Protein AF-0000000075268040 (afdb_homodimer)

Structure (mmCIF, N/CA/C/O backbone):
data_AF-0000000075268040-model_v1
#
loop_
_entity.id
_entity.type
_entity.pdbx_description
1 polymer 'Uncharacterized protein'
#
loop_
_atom_site.group_PDB
_atom_site.id
_atom_site.type_symbol
_atom_site.label_atom_id
_atom_site.label_alt_id
_atom_site.label_comp_id
_atom_site.label_asym_id
_atom_site.label_entity_id
_atom_site.label_seq_id
_atom_site.pdbx_PDB_ins_code
_atom_site.Cartn_x
_atom_site.Cartn_y
_atom_site.Cartn_z
_atom_site.occupancy
_atom_site.B_iso_or_equiv
_atom_site.auth_seq_id
_atom_site.auth_comp_id
_atom_site.auth_asym_id
_atom_site.auth_atom_id
_atom_site.pdbx_PDB_model_num
ATOM 1 N N . MET A 1 1 ? 3.648 25.609 -0.555 1 70.5 1 MET A N 1
ATOM 2 C CA . MET A 1 1 ? 2.941 25.344 -1.805 1 70.5 1 MET A CA 1
ATOM 3 C C . MET A 1 1 ? 1.539 25.938 -1.774 1 70.5 1 MET A C 1
ATOM 5 O O . MET A 1 1 ? 0.818 25.797 -0.786 1 70.5 1 MET A O 1
ATOM 9 N N . THR A 1 2 ? 1.236 26.75 -2.721 1 77.88 2 THR A N 1
ATOM 10 C CA . THR A 1 2 ? -0.072 27.375 -2.824 1 77.88 2 THR A CA 1
ATOM 11 C C . THR A 1 2 ? -1.021 26.531 -3.666 1 77.88 2 THR A C 1
ATOM 13 O O . THR A 1 2 ? -0.607 25.531 -4.262 1 77.88 2 THR A O 1
ATOM 16 N N . THR A 1 3 ? -2.229 26.906 -3.586 1 84.12 3 THR A N 1
ATOM 17 C CA . THR A 1 3 ? -3.26 26.203 -4.344 1 84.12 3 THR A CA 1
ATOM 18 C C . THR A 1 3 ? -3.006 26.328 -5.844 1 84.12 3 THR A C 1
ATOM 20 O O . THR A 1 3 ? -3.227 25.375 -6.594 1 84.12 3 THR A O 1
ATOM 23 N N . LEU A 1 4 ? -2.482 27.5 -6.242 1 85.81 4 LEU A N 1
ATOM 24 C CA . LEU A 1 4 ? -2.188 27.688 -7.66 1 85.81 4 LEU A CA 1
ATOM 25 C C . LEU A 1 4 ? -1.021 26.812 -8.094 1 85.81 4 LEU A C 1
ATOM 27 O O . LEU A 1 4 ? -1.073 26.188 -9.156 1 85.81 4 LEU A O 1
ATOM 31 N N . CYS A 1 5 ? 0.003 26.75 -7.25 1 88.25 5 CYS A N 1
ATOM 32 C CA . CYS A 1 5 ? 1.162 25.906 -7.547 1 88.25 5 CYS A CA 1
ATOM 33 C C . CYS A 1 5 ? 0.766 24.438 -7.645 1 88.25 5 CYS A C 1
ATOM 35 O O . CYS A 1 5 ? 1.246 23.719 -8.523 1 88.25 5 CYS A O 1
ATOM 37 N N . ALA A 1 6 ? -0.132 24.109 -6.816 1 88.44 6 ALA A N 1
ATOM 38 C CA . ALA A 1 6 ? -0.601 22.734 -6.812 1 88.44 6 ALA A CA 1
ATOM 39 C C . ALA A 1 6 ? -1.408 22.422 -8.07 1 88.44 6 ALA A C 1
ATOM 41 O O . ALA A 1 6 ? -1.264 21.344 -8.664 1 88.44 6 ALA A O 1
ATOM 42 N N . ALA A 1 7 ? -2.242 23.375 -8.477 1 90.38 7 ALA A N 1
ATOM 43 C CA . ALA A 1 7 ? -3.057 23.188 -9.672 1 90.38 7 ALA A CA 1
ATOM 44 C C . ALA A 1 7 ? -2.186 23.094 -10.922 1 90.38 7 ALA A C 1
ATOM 46 O O . ALA A 1 7 ? -2.447 22.266 -11.805 1 90.38 7 ALA A O 1
ATOM 47 N N . LEU A 1 8 ? -1.182 23.906 -10.984 1 93 8 LEU A N 1
ATOM 48 C CA . LEU A 1 8 ? -0.257 23.875 -12.109 1 93 8 LEU A CA 1
ATOM 49 C C . LEU A 1 8 ? 0.507 22.562 -12.164 1 93 8 LEU A C 1
ATOM 51 O O . LEU A 1 8 ? 0.667 21.969 -13.234 1 93 8 LEU A O 1
ATOM 55 N N . ARG A 1 9 ? 0.953 22.125 -11.016 1 92.44 9 ARG A N 1
ATOM 56 C CA . ARG A 1 9 ? 1.645 20.844 -10.898 1 92.44 9 ARG A CA 1
ATOM 57 C C . ARG A 1 9 ? 0.766 19.703 -11.398 1 92.44 9 ARG A C 1
ATOM 59 O O . ARG A 1 9 ? 1.236 18.828 -12.117 1 92.44 9 ARG A O 1
ATOM 66 N N . ASP A 1 10 ? -0.497 19.766 -11.078 1 92 10 ASP A N 1
ATOM 67 C CA . ASP A 1 10 ? -1.438 18.719 -11.453 1 92 10 ASP A CA 1
ATOM 68 C C . ASP A 1 10 ? -1.684 18.703 -12.953 1 92 10 ASP A C 1
ATOM 70 O O . ASP A 1 10 ? -1.813 17.641 -13.562 1 92 10 ASP A O 1
ATOM 74 N N . LEU A 1 11 ? -1.744 19.922 -13.531 1 93.81 11 LEU A N 1
ATOM 75 C CA . LEU A 1 11 ? -1.902 20.016 -14.977 1 93.81 11 LEU A CA 1
ATOM 76 C C . LEU A 1 11 ? -0.689 19.438 -15.703 1 93.81 11 LEU A C 1
ATOM 78 O O . LEU A 1 11 ? -0.835 18.719 -16.688 1 93.81 11 LEU A O 1
ATOM 82 N N . ILE A 1 12 ? 0.447 19.734 -15.203 1 95.25 12 ILE A N 1
ATOM 83 C CA . ILE A 1 12 ? 1.688 19.297 -15.82 1 95.25 12 ILE A CA 1
ATOM 84 C C . ILE A 1 12 ? 1.774 17.766 -15.758 1 95.25 12 ILE A C 1
ATOM 86 O O . ILE A 1 12 ? 2.084 17.109 -16.766 1 95.25 12 ILE A O 1
ATOM 90 N N . ILE A 1 13 ? 1.418 17.203 -14.68 1 94.25 13 ILE A N 1
ATOM 91 C CA . ILE A 1 13 ? 1.554 15.758 -14.531 1 94.25 13 ILE A CA 1
ATOM 92 C C . ILE A 1 13 ? 0.522 15.055 -15.406 1 94.25 13 ILE A C 1
ATOM 94 O O . ILE A 1 13 ? 0.786 13.969 -15.93 1 94.25 13 ILE A O 1
ATOM 98 N N . ASN A 1 14 ? -0.622 15.625 -15.539 1 94.25 14 ASN A N 1
ATOM 99 C CA . ASN A 1 14 ? -1.626 15.047 -16.422 1 94.25 14 ASN A CA 1
ATOM 100 C C . ASN A 1 14 ? -1.148 15.031 -17.875 1 94.25 14 ASN A C 1
ATOM 102 O O . ASN A 1 14 ? -1.312 14.031 -18.578 1 94.25 14 ASN A O 1
ATOM 106 N N . THR A 1 15 ? -0.568 16.125 -18.25 1 95.19 15 THR A N 1
ATOM 107 C CA . THR A 1 15 ? -0.022 16.219 -19.609 1 95.19 15 THR A CA 1
ATOM 108 C C . THR A 1 15 ? 1.104 15.211 -19.812 1 95.19 15 THR A C 1
ATOM 110 O O . THR A 1 15 ? 1.16 14.531 -20.828 1 95.19 15 THR A O 1
ATOM 113 N N . LEU A 1 16 ? 1.935 15.102 -18.828 1 94.69 16 LEU A N 1
ATOM 114 C CA . LEU A 1 16 ? 3.043 14.156 -18.891 1 94.69 16 LEU A CA 1
ATOM 115 C C . LEU A 1 16 ? 2.533 12.719 -18.969 1 94.69 16 LEU A C 1
ATOM 117 O O . LEU A 1 16 ? 3.121 11.883 -19.641 1 94.69 16 LEU A O 1
ATOM 121 N N . ALA A 1 17 ? 1.455 12.43 -18.25 1 94.06 17 ALA A N 1
ATOM 122 C CA . ALA A 1 17 ? 0.876 11.086 -18.25 1 94.06 17 ALA A CA 1
ATOM 123 C C . ALA A 1 17 ? 0.398 10.711 -19.656 1 94.06 17 ALA A C 1
ATOM 125 O O . ALA A 1 17 ? 0.592 9.578 -20.109 1 94.06 17 ALA A O 1
ATOM 126 N N . ILE A 1 18 ? -0.214 11.664 -20.359 1 95.19 18 ILE A N 1
ATOM 127 C CA . ILE A 1 18 ? -0.674 11.438 -21.719 1 95.19 18 ILE A CA 1
ATOM 128 C C . ILE A 1 18 ? 0.523 11.164 -22.625 1 95.19 18 ILE A C 1
ATOM 130 O O . ILE A 1 18 ? 0.515 10.211 -23.406 1 95.19 18 ILE A O 1
ATOM 134 N N . VAL A 1 19 ? 1.568 11.914 -22.453 1 95.56 19 VAL A N 1
ATOM 135 C CA . VAL A 1 19 ? 2.75 11.82 -23.312 1 95.56 19 VAL A CA 1
ATOM 136 C C . VAL A 1 19 ? 3.449 10.484 -23.078 1 95.56 19 VAL A C 1
ATOM 138 O O . VAL A 1 19 ? 3.758 9.766 -24.031 1 95.56 19 VAL A O 1
ATOM 141 N N . VAL A 1 20 ? 3.637 10.102 -21.844 1 94.19 20 VAL A N 1
ATOM 142 C CA . VAL A 1 20 ? 4.398 8.898 -21.516 1 94.19 20 VAL A CA 1
ATOM 143 C C . VAL A 1 20 ? 3.621 7.66 -21.953 1 94.19 20 VAL A C 1
ATOM 145 O O . VAL A 1 20 ? 4.207 6.711 -22.484 1 94.19 20 VAL A O 1
ATOM 148 N N . ASN A 1 21 ? 2.338 7.648 -21.734 1 93.75 21 ASN A N 1
ATOM 149 C CA . ASN A 1 21 ? 1.525 6.52 -22.172 1 93.75 21 ASN A CA 1
ATOM 150 C C . ASN A 1 21 ? 1.502 6.414 -23.703 1 93.75 21 ASN A C 1
ATOM 152 O O . ASN A 1 21 ? 1.442 5.309 -24.25 1 93.75 21 ASN A O 1
ATOM 156 N N . SER A 1 22 ? 1.547 7.582 -24.375 1 94.75 22 SER A N 1
ATOM 157 C CA . SER A 1 22 ? 1.597 7.582 -25.828 1 94.75 22 SER A CA 1
ATOM 158 C C . SER A 1 22 ? 2.926 7.031 -26.344 1 94.75 22 SER A C 1
ATOM 160 O O . SER A 1 22 ? 2.965 6.328 -27.344 1 94.75 22 SER A O 1
ATOM 162 N N . ILE A 1 23 ? 3.955 7.332 -25.625 1 93.31 23 ILE A N 1
ATOM 163 C CA . ILE A 1 23 ? 5.281 6.84 -25.984 1 93.31 23 ILE A CA 1
ATOM 164 C C . ILE A 1 23 ? 5.348 5.328 -25.766 1 93.31 23 ILE A C 1
ATOM 166 O O . ILE A 1 23 ? 5.992 4.617 -26.547 1 93.31 23 ILE A O 1
ATOM 170 N N . TYR A 1 24 ? 4.602 4.832 -24.781 1 91.75 24 TYR A N 1
ATOM 171 C CA . TYR A 1 24 ? 4.629 3.416 -24.438 1 91.75 24 TYR A CA 1
ATOM 172 C C . TYR A 1 24 ? 3.748 2.611 -25.391 1 91.75 24 TYR A C 1
ATOM 174 O O . TYR A 1 24 ? 3.891 1.39 -25.484 1 91.75 24 TYR A O 1
ATOM 182 N N . LEU A 1 25 ? 2.844 3.23 -26.109 1 92.31 25 LEU A N 1
ATOM 183 C CA . LEU A 1 25 ? 1.812 2.574 -26.891 1 92.31 25 LEU A CA 1
ATOM 184 C C . LEU A 1 25 ? 2.432 1.679 -27.969 1 92.31 25 LEU A C 1
ATOM 186 O O . LEU A 1 25 ? 2.021 0.528 -28.125 1 92.31 25 LEU A O 1
ATOM 190 N N . PRO A 1 26 ? 3.51 2.117 -28.672 1 92.75 26 PRO A N 1
ATOM 191 C CA . PRO A 1 26 ? 4.113 1.234 -29.672 1 92.75 26 PRO A CA 1
ATOM 192 C C . PRO A 1 26 ? 4.746 -0.01 -29.062 1 92.75 26 PRO A C 1
ATOM 194 O O . PRO A 1 26 ? 4.754 -1.076 -29.672 1 92.75 26 PRO A O 1
ATOM 197 N N . PHE A 1 27 ? 5.266 0.126 -27.875 1 90.38 27 PHE A N 1
ATOM 198 C CA . PHE A 1 27 ? 5.859 -1.021 -27.203 1 90.38 27 PHE A CA 1
ATOM 199 C C . PHE A 1 27 ? 4.785 -2.029 -26.812 1 90.38 27 PHE A C 1
ATOM 201 O O . PHE A 1 27 ? 4.984 -3.238 -26.938 1 90.38 27 PHE A O 1
ATOM 208 N N . ALA A 1 28 ? 3.662 -1.5 -26.312 1 90.31 28 ALA A N 1
ATOM 209 C CA . ALA A 1 28 ? 2.539 -2.373 -25.984 1 90.31 28 ALA A CA 1
ATOM 210 C C . ALA A 1 28 ? 2.033 -3.113 -27.219 1 90.31 28 ALA A C 1
ATOM 212 O O . ALA A 1 28 ? 1.708 -4.301 -27.141 1 90.31 28 ALA A O 1
ATOM 213 N N . PHE A 1 29 ? 2.006 -2.402 -28.281 1 92 29 PHE A N 1
ATOM 214 C CA . PHE A 1 29 ? 1.588 -3.008 -29.531 1 92 29 PHE A CA 1
ATOM 215 C C . PHE A 1 29 ? 2.576 -4.082 -29.984 1 92 29 PHE A C 1
ATOM 217 O O . PHE A 1 29 ? 2.174 -5.156 -30.438 1 92 29 PHE A O 1
ATOM 224 N N . TRP A 1 30 ? 3.842 -3.795 -29.797 1 90.56 30 TRP A N 1
ATOM 225 C CA . TRP A 1 30 ? 4.883 -4.754 -30.156 1 90.56 30 TRP A CA 1
ATOM 226 C C . TRP A 1 30 ? 4.766 -6.023 -29.312 1 90.56 30 TRP A C 1
ATOM 228 O O . TRP A 1 30 ? 5.02 -7.125 -29.797 1 90.56 30 TRP A O 1
ATOM 238 N N . ASN A 1 31 ? 4.391 -5.887 -28.078 1 88.75 31 ASN A N 1
ATOM 239 C CA . ASN A 1 31 ? 4.207 -7.047 -27.219 1 88.75 31 ASN A CA 1
ATOM 240 C C . ASN A 1 31 ? 3.07 -7.938 -27.703 1 88.75 31 ASN A C 1
ATOM 242 O O . ASN A 1 31 ? 3.127 -9.156 -27.547 1 88.75 31 ASN A O 1
ATOM 246 N N . VAL A 1 32 ? 2.047 -7.383 -28.25 1 89.94 32 VAL A N 1
ATOM 247 C CA . VAL A 1 32 ? 0.938 -8.148 -28.812 1 89.94 32 VAL A CA 1
ATOM 248 C C . VAL A 1 32 ? 1.414 -8.914 -30.047 1 89.94 32 VAL A C 1
ATOM 250 O O . VAL A 1 32 ? 1.104 -10.102 -30.203 1 89.94 32 VAL A O 1
ATOM 253 N N . VAL A 1 33 ? 2.189 -8.258 -30.859 1 90.56 33 VAL A N 1
ATOM 254 C CA . VAL A 1 33 ? 2.709 -8.891 -32.062 1 90.56 33 VAL A CA 1
ATOM 255 C C . VAL A 1 33 ? 3.611 -10.062 -31.703 1 90.56 33 VAL A C 1
ATOM 257 O O . VAL A 1 33 ? 3.465 -11.164 -32.25 1 90.56 33 VAL A O 1
ATOM 260 N N . LYS A 1 34 ? 4.477 -9.828 -30.734 1 88.62 34 LYS A N 1
ATOM 261 C CA . LYS A 1 34 ? 5.395 -10.867 -30.297 1 88.62 34 LYS A CA 1
ATOM 262 C C . LYS A 1 34 ? 4.633 -12.07 -29.734 1 88.62 34 LYS A C 1
ATOM 264 O O . LYS A 1 34 ? 4.961 -13.219 -30.031 1 88.62 34 LYS A O 1
ATOM 269 N N . ALA A 1 35 ? 3.668 -11.766 -28.906 1 85.88 35 ALA A N 1
ATOM 270 C CA . ALA A 1 35 ? 2.875 -12.836 -28.297 1 85.88 35 ALA A CA 1
ATOM 271 C C . ALA A 1 35 ? 2.094 -13.609 -29.359 1 85.88 35 ALA A C 1
ATOM 273 O O . ALA A 1 35 ? 1.928 -14.82 -29.25 1 85.88 35 ALA A O 1
ATOM 274 N N . SER A 1 36 ? 1.559 -12.914 -30.391 1 85.12 36 SER A N 1
ATOM 275 C CA . SER A 1 36 ? 0.811 -13.539 -31.469 1 85.12 36 SER A CA 1
ATOM 276 C C . SER A 1 36 ? 1.703 -14.445 -32.312 1 85.12 36 SER A C 1
ATOM 278 O O . SER A 1 36 ? 1.288 -15.539 -32.688 1 85.12 36 SER A O 1
ATOM 280 N N . LEU A 1 37 ? 2.895 -13.992 -32.531 1 82.5 37 LEU A N 1
ATOM 281 C CA . LEU A 1 37 ? 3.842 -14.766 -33.312 1 82.5 37 LEU A CA 1
ATOM 282 C C . LEU A 1 37 ? 4.32 -15.992 -32.562 1 82.5 37 LEU A C 1
ATOM 284 O O . LEU A 1 37 ? 4.531 -17.062 -33.156 1 82.5 37 LEU A O 1
ATOM 288 N N . ALA A 1 38 ? 4.551 -15.734 -31.312 1 74.75 38 ALA A N 1
ATOM 289 C CA . ALA A 1 38 ? 4.953 -16.875 -30.484 1 74.75 38 ALA A CA 1
ATOM 290 C C . ALA A 1 38 ? 3.871 -17.953 -30.469 1 74.75 38 ALA A C 1
ATOM 292 O O . ALA A 1 38 ? 4.176 -19.141 -30.375 1 74.75 38 ALA A O 1
ATOM 293 N N . GLY A 1 39 ? 2.625 -17.5 -30.453 1 63 39 GLY A N 1
ATOM 294 C CA . GLY A 1 39 ? 1.522 -18.453 -30.547 1 63 39 GLY A CA 1
ATOM 295 C C . GLY A 1 39 ? 1.499 -19.219 -31.859 1 63 39 GLY A C 1
ATOM 296 O O . GLY A 1 39 ? 1.092 -20.375 -31.891 1 63 39 GLY A O 1
ATOM 297 N N . PHE A 1 40 ? 1.847 -18.484 -32.938 1 54.5 40 PHE A N 1
ATOM 298 C CA . PHE A 1 40 ? 1.874 -19.109 -34.281 1 54.5 40 PHE A CA 1
ATOM 299 C C . PHE A 1 40 ? 3.135 -19.953 -34.438 1 54.5 40 PHE A C 1
ATOM 301 O O . PHE A 1 40 ? 3.113 -20.969 -35.125 1 54.5 40 PHE A O 1
ATOM 308 N N . THR A 1 41 ? 4.25 -19.188 -34.281 1 49.56 41 THR A N 1
ATOM 309 C CA . THR A 1 41 ? 5.5 -19.906 -34.5 1 49.56 41 THR A CA 1
ATOM 310 C C . THR A 1 41 ? 5.707 -20.969 -33.438 1 49.56 41 THR A C 1
ATOM 312 O O . THR A 1 41 ? 5.383 -20.75 -32.25 1 49.56 41 THR A O 1
ATOM 315 N N . PHE A 1 42 ? 5.332 -22.312 -33.719 1 42 42 PHE A N 1
ATOM 316 C CA . PHE A 1 42 ? 5.773 -23.438 -32.906 1 42 42 PHE A CA 1
ATOM 317 C C . PHE A 1 42 ? 6.977 -23.047 -32.062 1 42 42 PHE A C 1
ATOM 319 O O . PHE A 1 42 ? 7.656 -23.922 -31.5 1 42 42 PHE A O 1
ATOM 326 N N . CYS A 1 43 ? 7.504 -22.047 -32.344 1 41.5 43 CYS A N 1
ATOM 327 C CA . CYS A 1 43 ? 8.734 -21.672 -31.656 1 41.5 43 CYS A CA 1
ATOM 328 C C . CYS A 1 43 ? 8.57 -21.781 -30.141 1 41.5 43 CYS A C 1
ATOM 330 O O . CYS A 1 43 ? 7.445 -21.844 -29.641 1 41.5 43 CYS A O 1
ATOM 332 N N . GLY A 1 44 ? 9.703 -21.344 -29.25 1 43.22 44 GLY A N 1
ATOM 333 C CA . GLY A 1 44 ? 10.07 -21.75 -27.891 1 43.22 44 GLY A CA 1
ATOM 334 C C . GLY A 1 44 ? 8.984 -21.453 -26.875 1 43.22 44 GLY A C 1
ATOM 335 O O . GLY A 1 44 ? 8.727 -20.297 -26.547 1 43.22 44 GLY A O 1
ATOM 336 N N . ASN A 1 45 ? 7.836 -22.094 -27.016 1 47 45 ASN A N 1
ATOM 337 C CA . ASN A 1 45 ? 6.91 -22.266 -25.906 1 47 45 ASN A CA 1
ATOM 338 C C . ASN A 1 45 ? 7.602 -22.047 -24.562 1 47 45 ASN A C 1
ATOM 340 O O . ASN A 1 45 ? 8.461 -22.828 -24.156 1 47 45 ASN A O 1
ATOM 344 N N . LYS A 1 46 ? 7.887 -20.859 -24.281 1 56.25 46 LYS A N 1
ATOM 345 C CA . LYS A 1 46 ? 8.383 -20.797 -22.906 1 56.25 46 LYS A CA 1
ATOM 346 C C . LYS A 1 46 ? 7.766 -21.891 -22.047 1 56.25 46 LYS A C 1
ATOM 348 O O . LYS A 1 46 ? 6.551 -22.109 -22.078 1 56.25 46 LYS A O 1
ATOM 353 N N . LYS A 1 47 ? 8.586 -22.906 -21.672 1 68.62 47 LYS A N 1
ATOM 354 C CA . LYS A 1 47 ? 8.195 -24.047 -20.828 1 68.62 47 LYS A CA 1
ATOM 355 C C . LYS A 1 47 ? 7.273 -23.594 -19.703 1 68.62 47 LYS A C 1
ATOM 357 O O . LYS A 1 47 ? 7.598 -22.656 -18.969 1 68.62 47 LYS A O 1
ATOM 362 N N . LYS A 1 48 ? 5.973 -24.062 -19.797 1 85.25 48 LYS A N 1
ATOM 363 C CA . LYS A 1 48 ? 4.988 -23.828 -18.75 1 85.25 48 LYS A CA 1
ATOM 364 C C . LYS A 1 48 ? 5.516 -24.281 -17.391 1 85.25 48 LYS A C 1
ATOM 366 O O . LYS A 1 48 ? 6.188 -25.312 -17.297 1 85.25 48 LYS A O 1
ATOM 371 N N . PHE A 1 49 ? 5.344 -23.344 -16.422 1 90.88 49 PHE A N 1
ATOM 372 C CA . PHE A 1 49 ? 5.684 -23.75 -15.07 1 90.88 49 PHE A CA 1
ATOM 373 C C . PHE A 1 49 ? 4.73 -24.828 -14.57 1 90.88 49 PHE A C 1
ATOM 375 O O . PHE A 1 49 ? 3.516 -24.609 -14.516 1 90.88 49 PHE A O 1
ATOM 382 N N . SER A 1 50 ? 5.184 -26.031 -14.305 1 93.06 50 SER A N 1
ATOM 383 C CA . SER A 1 50 ? 4.398 -27.156 -13.82 1 93.06 50 SER A CA 1
ATOM 384 C C . SER A 1 50 ? 4.859 -27.594 -12.43 1 93.06 50 SER A C 1
ATOM 386 O O . SER A 1 50 ? 5.746 -28.438 -12.305 1 93.06 50 SER A O 1
ATOM 388 N N . PRO A 1 51 ? 4.195 -27.094 -11.445 1 97.12 51 PRO A N 1
ATOM 389 C CA . PRO A 1 51 ? 4.617 -27.453 -10.086 1 97.12 51 PRO A CA 1
ATOM 390 C C . PRO A 1 51 ? 4.234 -28.875 -9.703 1 97.12 51 PRO A C 1
ATOM 392 O O . PRO A 1 51 ? 3.189 -29.375 -10.125 1 97.12 51 PRO A O 1
ATOM 395 N N . ASN A 1 52 ? 5.078 -29.562 -8.914 1 97.62 52 ASN A N 1
ATOM 396 C CA . ASN A 1 52 ? 4.75 -30.859 -8.328 1 97.62 52 ASN A CA 1
ATOM 397 C C . ASN A 1 52 ? 4.02 -30.703 -7 1 97.62 52 ASN A C 1
ATOM 399 O O . ASN A 1 52 ? 3.191 -31.547 -6.641 1 97.62 52 ASN A O 1
ATOM 403 N N . VAL A 1 53 ? 4.348 -29.656 -6.242 1 98.69 53 VAL A N 1
ATOM 404 C CA . VAL A 1 53 ? 3.748 -29.391 -4.941 1 98.69 53 VAL A CA 1
ATOM 405 C C . VAL A 1 53 ? 3.332 -27.922 -4.852 1 98.69 53 VAL A C 1
ATOM 407 O O . VAL A 1 53 ? 4.148 -27.031 -5.074 1 98.69 53 VAL A O 1
ATOM 410 N N . VAL A 1 54 ? 2.059 -27.672 -4.539 1 98.81 54 VAL A N 1
ATOM 411 C CA . VAL A 1 54 ? 1.507 -26.328 -4.402 1 98.81 54 VAL A CA 1
ATOM 412 C C . VAL A 1 54 ? 1.007 -26.109 -2.977 1 98.81 54 VAL A C 1
ATOM 414 O O . VAL A 1 54 ? 0.246 -26.938 -2.451 1 98.81 54 VAL A O 1
ATOM 417 N N . ALA A 1 55 ? 1.494 -25.078 -2.322 1 98.88 55 ALA A N 1
ATOM 418 C CA . ALA A 1 55 ? 0.993 -24.688 -1.011 1 98.88 55 ALA A CA 1
ATOM 419 C C . ALA A 1 55 ? 0.071 -23.469 -1.119 1 98.88 55 ALA A C 1
ATOM 421 O O . ALA A 1 55 ? 0.374 -22.516 -1.838 1 98.88 55 ALA A O 1
ATOM 422 N N . ILE A 1 56 ? -1.083 -23.531 -0.445 1 98.75 56 ILE A N 1
ATOM 423 C CA . ILE A 1 56 ? -2.078 -22.469 -0.527 1 98.75 56 ILE A CA 1
ATOM 424 C C . ILE A 1 56 ? -2.557 -22.094 0.875 1 98.75 56 ILE A C 1
ATOM 426 O O . ILE A 1 56 ? -3.09 -22.953 1.598 1 98.75 56 ILE A O 1
ATOM 430 N N . THR A 1 57 ? -2.35 -20.859 1.284 1 98.44 57 THR A N 1
ATOM 431 C CA . THR A 1 57 ? -2.998 -20.391 2.502 1 98.44 57 THR A CA 1
ATOM 432 C C . THR A 1 57 ? -4.434 -19.953 2.217 1 98.44 57 THR A C 1
ATOM 434 O O . THR A 1 57 ? -4.75 -19.531 1.104 1 98.44 57 THR A O 1
ATOM 437 N N . GLY A 1 58 ? -5.297 -20.031 3.242 1 96.5 58 GLY A N 1
ATOM 438 C CA . GLY A 1 58 ? -6.699 -19.719 3.037 1 96.5 58 GLY A CA 1
ATOM 439 C C . GLY A 1 58 ? -7.391 -20.656 2.064 1 96.5 58 GLY A C 1
ATOM 440 O O . GLY A 1 58 ? -8.211 -20.219 1.252 1 96.5 58 GLY A O 1
ATOM 441 N N . ALA A 1 59 ? -7.059 -21.891 2.072 1 95.75 59 ALA A N 1
ATOM 442 C CA . ALA A 1 59 ? -7.496 -22.859 1.071 1 95.75 59 ALA A CA 1
ATOM 443 C C . ALA A 1 59 ? -8.867 -23.422 1.421 1 95.75 59 ALA A C 1
ATOM 445 O O . ALA A 1 59 ? -9.438 -24.219 0.661 1 95.75 59 ALA A O 1
ATOM 446 N N . ASN A 1 60 ? -9.5 -22.953 2.475 1 90.5 60 ASN A N 1
ATOM 447 C CA . ASN A 1 60 ? -10.727 -23.594 2.957 1 90.5 60 ASN A CA 1
ATOM 448 C C . ASN A 1 60 ? -11.969 -22.969 2.328 1 90.5 60 ASN A C 1
ATOM 450 O O . ASN A 1 60 ? -13.086 -23.406 2.59 1 90.5 60 ASN A O 1
ATOM 454 N N . SER A 1 61 ? -11.789 -21.906 1.536 1 85.25 61 SER A N 1
ATOM 455 C CA . SER A 1 61 ? -12.969 -21.297 0.931 1 85.25 61 SER A CA 1
ATOM 456 C C . SER A 1 61 ? -12.594 -20.422 -0.261 1 85.25 61 SER A C 1
ATOM 458 O O . SER A 1 61 ? -11.414 -20.125 -0.47 1 85.25 61 SER A O 1
ATOM 460 N N . GLY A 1 62 ? -13.57 -20.219 -1.087 1 89.5 62 GLY A N 1
ATOM 461 C CA . GLY A 1 62 ? -13.5 -19.188 -2.102 1 89.5 62 GLY A CA 1
ATOM 462 C C . GLY A 1 62 ? -12.43 -19.438 -3.143 1 89.5 62 GLY A C 1
ATOM 463 O O . GLY A 1 62 ? -12.383 -20.5 -3.75 1 89.5 62 GLY A O 1
ATOM 464 N N . ILE A 1 63 ? -11.617 -18.5 -3.312 1 90.88 63 ILE A N 1
ATOM 465 C CA . ILE A 1 63 ? -10.602 -18.484 -4.352 1 90.88 63 ILE A CA 1
ATOM 466 C C . ILE A 1 63 ? -9.57 -19.578 -4.078 1 90.88 63 ILE A C 1
ATOM 468 O O . ILE A 1 63 ? -9.18 -20.312 -4.988 1 90.88 63 ILE A O 1
ATOM 472 N N . GLY A 1 64 ? -9.172 -19.781 -2.787 1 95.44 64 GLY A N 1
ATOM 473 C CA . GLY A 1 64 ? -8.203 -20.797 -2.418 1 95.44 64 GLY A CA 1
ATOM 474 C C . GLY A 1 64 ? -8.672 -22.203 -2.727 1 95.44 64 GLY A C 1
ATOM 475 O O . GLY A 1 64 ? -7.898 -23.016 -3.236 1 95.44 64 GLY A O 1
ATOM 476 N N . GLU A 1 65 ? -9.922 -22.406 -2.447 1 95.69 65 GLU A N 1
ATOM 477 C CA . GLU A 1 65 ? -10.539 -23.688 -2.738 1 95.69 65 GLU A CA 1
ATOM 478 C C . GLU A 1 65 ? -10.562 -23.969 -4.238 1 95.69 65 GLU A C 1
ATOM 480 O O . GLU A 1 65 ? -10.219 -25.062 -4.684 1 95.69 65 GLU A O 1
ATOM 485 N N . GLY A 1 66 ? -10.961 -22.953 -5.004 1 95.38 66 GLY A N 1
ATOM 486 C CA . GLY A 1 66 ? -11.008 -23.078 -6.453 1 95.38 66 GLY A CA 1
ATOM 487 C C . GLY A 1 66 ? -9.656 -23.391 -7.07 1 95.38 66 GLY A C 1
ATOM 488 O O . GLY A 1 66 ? -9.555 -24.219 -7.977 1 95.38 66 GLY A O 1
ATOM 489 N N . ILE A 1 67 ? -8.633 -22.75 -6.578 1 97.31 67 ILE A N 1
ATOM 490 C CA . ILE A 1 67 ? -7.281 -22.953 -7.082 1 97.31 67 ILE A CA 1
ATOM 491 C C . ILE A 1 67 ? -6.809 -24.359 -6.711 1 97.31 67 ILE A C 1
ATOM 493 O O . ILE A 1 67 ? -6.199 -25.062 -7.527 1 97.31 67 ILE A O 1
ATOM 497 N N . ALA A 1 68 ? -7.102 -24.797 -5.473 1 98.25 68 ALA A N 1
ATOM 498 C CA . ALA A 1 68 ? -6.738 -26.125 -5.023 1 98.25 68 ALA A CA 1
ATOM 499 C C . ALA A 1 68 ? -7.348 -27.203 -5.93 1 98.25 68 ALA A C 1
ATOM 501 O O . ALA A 1 68 ? -6.66 -28.125 -6.348 1 98.25 68 ALA A O 1
ATOM 502 N N . TYR A 1 69 ? -8.602 -27.031 -6.254 1 98.06 69 TYR A N 1
ATOM 503 C CA . TYR A 1 69 ? -9.297 -27.969 -7.117 1 98.06 69 TYR A CA 1
ATOM 504 C C . TYR A 1 69 ? -8.664 -28.016 -8.508 1 98.06 69 TYR A C 1
ATOM 506 O O . TYR A 1 69 ? -8.5 -29.078 -9.094 1 98.06 69 TYR A O 1
ATOM 514 N N . A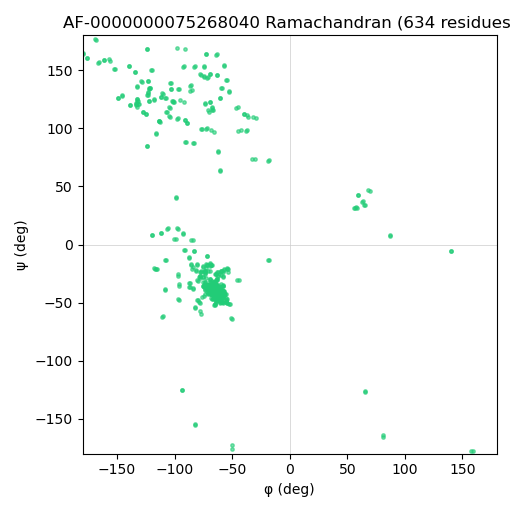LA A 1 70 ? -8.336 -26.844 -9.031 1 97.62 70 ALA A N 1
ATOM 515 C CA . ALA A 1 70 ? -7.746 -26.75 -10.359 1 97.62 70 ALA A CA 1
ATOM 516 C C . ALA A 1 70 ? -6.445 -27.547 -10.438 1 97.62 70 ALA A C 1
ATOM 518 O O . ALA A 1 70 ? -6.207 -28.266 -11.406 1 97.62 70 ALA A O 1
ATOM 519 N N . TYR A 1 71 ? -5.598 -27.5 -9.445 1 98.19 71 TYR A N 1
ATOM 520 C CA . TYR A 1 71 ? -4.312 -28.188 -9.445 1 98.19 71 TYR A CA 1
ATOM 521 C C . TYR A 1 71 ? -4.484 -29.672 -9.102 1 98.19 71 TYR A C 1
ATOM 523 O O . TYR A 1 71 ? -3.715 -30.516 -9.555 1 98.19 71 TYR A O 1
ATOM 531 N N . ALA A 1 72 ? -5.512 -29.969 -8.258 1 98.38 72 ALA A N 1
ATOM 532 C CA . ALA A 1 72 ? -5.805 -31.359 -7.93 1 98.38 72 ALA A CA 1
ATOM 533 C C . ALA A 1 72 ? -6.121 -32.156 -9.18 1 98.38 72 ALA A C 1
ATOM 535 O O . ALA A 1 72 ? -5.652 -33.312 -9.336 1 98.38 72 ALA A O 1
ATOM 536 N N . LYS A 1 73 ? -6.879 -31.578 -10.039 1 97.5 73 LYS A N 1
ATOM 537 C CA . LYS A 1 73 ? -7.266 -32.219 -11.289 1 97.5 73 LYS A CA 1
ATOM 538 C C . LYS A 1 73 ? -6.043 -32.562 -12.141 1 97.5 73 LYS A C 1
ATOM 540 O O . LYS A 1 73 ? -6.078 -33.469 -12.953 1 97.5 73 LYS A O 1
ATOM 545 N N . ASP A 1 74 ? -4.973 -31.812 -11.953 1 96.88 74 ASP A N 1
ATOM 546 C CA . ASP A 1 74 ? -3.738 -32 -12.711 1 96.88 74 ASP A CA 1
ATOM 547 C C . ASP A 1 74 ? -2.777 -32.938 -11.953 1 96.88 74 ASP A C 1
ATOM 549 O O . ASP A 1 74 ? -1.581 -32.969 -12.25 1 96.88 74 ASP A O 1
ATOM 553 N N . ARG A 1 75 ? -3.271 -33.562 -10.875 1 97.69 75 ARG A N 1
ATOM 554 C CA . ARG A 1 75 ? -2.541 -34.562 -10.078 1 97.69 75 ARG A CA 1
ATOM 555 C C . ARG A 1 75 ? -1.34 -33.906 -9.391 1 97.69 75 ARG A C 1
ATOM 557 O O . ARG A 1 75 ? -0.251 -34.5 -9.367 1 97.69 75 ARG A O 1
ATOM 564 N N . VAL A 1 76 ? -1.436 -32.656 -8.992 1 98.38 76 VAL A N 1
ATOM 565 C CA . VAL A 1 76 ? -0.425 -31.953 -8.227 1 98.38 76 VAL A CA 1
ATOM 566 C C . VAL A 1 76 ? -0.625 -32.219 -6.734 1 98.38 76 VAL A C 1
ATOM 568 O O . VAL A 1 76 ? -1.759 -32.25 -6.25 1 98.38 76 VAL A O 1
ATOM 571 N N . SER A 1 77 ? 0.445 -32.469 -5.992 1 98.75 77 SER A N 1
ATOM 572 C CA . SER A 1 77 ? 0.36 -32.562 -4.535 1 98.75 77 SER A CA 1
ATOM 573 C C . SER A 1 77 ? 0.064 -31.188 -3.916 1 98.75 77 SER A C 1
ATOM 575 O O . SER A 1 77 ? 0.516 -30.156 -4.422 1 98.75 77 SER A O 1
ATOM 577 N N . LEU A 1 78 ? -0.684 -31.219 -2.799 1 98.81 78 LEU A N 1
ATOM 578 C CA . LEU A 1 78 ? -1.155 -29.953 -2.236 1 98.81 78 LEU A CA 1
ATOM 579 C C . LEU A 1 78 ? -0.825 -29.875 -0.751 1 98.81 78 LEU A C 1
ATOM 581 O O . LEU A 1 78 ? -0.857 -30.875 -0.04 1 98.81 78 LEU A O 1
ATOM 585 N N . VAL A 1 79 ? -0.422 -28.703 -0.296 1 98.81 79 VAL A N 1
ATOM 586 C CA . VAL A 1 79 ? -0.36 -28.312 1.107 1 98.81 79 VAL A CA 1
ATOM 587 C C . VAL A 1 79 ? -1.378 -27.203 1.382 1 98.81 79 VAL A C 1
ATOM 589 O O . VAL A 1 79 ? -1.175 -26.062 0.992 1 98.81 79 VAL A O 1
ATOM 592 N N . LEU A 1 80 ? -2.455 -27.594 2.062 1 98.75 80 LEU A N 1
ATOM 593 C CA . LEU A 1 80 ? -3.561 -26.672 2.293 1 98.75 80 LEU A CA 1
ATOM 594 C C . LEU A 1 80 ? -3.527 -26.125 3.717 1 98.75 80 LEU A C 1
ATOM 596 O O . LEU A 1 80 ? -3.5 -26.891 4.68 1 98.75 80 LEU A O 1
ATOM 600 N N . LEU A 1 81 ? -3.49 -24.812 3.848 1 98.56 81 LEU A N 1
ATOM 601 C CA . LEU A 1 81 ? -3.383 -24.172 5.152 1 98.56 81 LEU A CA 1
ATOM 602 C C . LEU A 1 81 ? -4.566 -23.25 5.402 1 98.56 81 LEU A C 1
ATOM 604 O O . LEU A 1 81 ? -4.957 -22.484 4.52 1 98.56 81 LEU A O 1
ATOM 608 N N . ALA A 1 82 ? -5.148 -23.297 6.555 1 97.38 82 ALA A N 1
ATOM 609 C CA . ALA A 1 82 ? -6.207 -22.391 6.988 1 97.38 82 ALA A CA 1
ATOM 610 C C . ALA A 1 82 ? -6.48 -22.531 8.484 1 97.38 82 ALA A C 1
ATOM 612 O O . ALA A 1 82 ? -5.898 -23.406 9.141 1 97.38 82 ALA A O 1
ATOM 613 N N . ARG A 1 83 ? -7.332 -21.734 8.953 1 94.56 83 ARG A N 1
ATOM 614 C CA . ARG A 1 83 ? -7.66 -21.75 10.375 1 94.56 83 ARG A CA 1
ATOM 615 C C . ARG A 1 83 ? -8.711 -22.812 10.68 1 94.56 83 ARG A C 1
ATOM 617 O O . ARG A 1 83 ? -8.664 -23.469 11.727 1 94.56 83 ARG A O 1
ATOM 624 N N . ASN A 1 84 ? -9.688 -22.984 9.781 1 95.25 84 ASN A N 1
ATOM 625 C CA . ASN A 1 84 ? -10.812 -23.891 10 1 95.25 84 ASN A CA 1
ATOM 626 C C . ASN A 1 84 ? -10.508 -25.297 9.5 1 95.25 84 ASN A C 1
ATOM 628 O O . ASN A 1 84 ? -10.688 -25.609 8.32 1 95.25 84 ASN A O 1
ATOM 632 N N . MET A 1 85 ? -10.25 -26.172 10.383 1 96.44 85 MET A N 1
ATOM 633 C CA . MET A 1 85 ? -9.781 -27.516 10.039 1 96.44 85 MET A CA 1
ATOM 634 C C . MET A 1 85 ? -10.906 -28.344 9.43 1 96.44 85 MET A C 1
ATOM 636 O O . MET A 1 85 ? -10.672 -29.141 8.516 1 96.44 85 MET A O 1
ATOM 640 N N . GLU A 1 86 ? -12.094 -28.156 9.938 1 96.94 86 GLU A N 1
ATOM 641 C CA . GLU A 1 86 ? -13.219 -28.922 9.422 1 96.94 86 GLU A CA 1
ATOM 642 C C . GLU A 1 86 ? -13.445 -28.641 7.938 1 96.94 86 GLU A C 1
ATOM 644 O O . GLU A 1 86 ? -13.547 -29.578 7.133 1 96.94 86 GLU A O 1
ATOM 649 N N . ARG A 1 87 ? -13.508 -27.375 7.613 1 96.06 87 ARG A N 1
ATOM 650 C CA . ARG A 1 87 ? -13.688 -26.984 6.219 1 96.06 87 ARG A CA 1
ATOM 651 C C . ARG A 1 87 ? -12.477 -27.375 5.375 1 96.06 87 ARG A C 1
ATOM 653 O O . ARG A 1 87 ? -12.625 -27.781 4.223 1 96.06 87 ARG A O 1
ATOM 660 N N . LEU A 1 88 ? -11.32 -27.266 5.934 1 97.5 88 LEU A N 1
ATOM 661 C CA . LEU A 1 88 ? -10.078 -27.578 5.23 1 97.5 88 LEU A CA 1
ATOM 662 C C . LEU A 1 88 ? -10 -29.047 4.875 1 97.5 88 LEU A C 1
ATOM 664 O O . LEU A 1 88 ? -9.555 -29.406 3.779 1 97.5 88 LEU A O 1
ATOM 668 N N . GLU A 1 89 ? -10.422 -29.906 5.785 1 97.88 89 GLU A N 1
ATOM 669 C CA . GLU A 1 89 ? -10.422 -31.359 5.543 1 97.88 89 GLU A CA 1
ATOM 670 C C . GLU A 1 89 ? -11.398 -31.734 4.434 1 97.88 89 GLU A C 1
ATOM 672 O O . GLU A 1 89 ? -11.125 -32.625 3.641 1 97.88 89 GLU A O 1
ATOM 677 N N . LYS A 1 90 ? -12.508 -31.047 4.426 1 97.75 90 LYS A N 1
ATOM 678 C CA . LYS A 1 90 ? -13.469 -31.281 3.354 1 97.75 90 LYS A CA 1
ATOM 679 C C . LYS A 1 90 ? -12.867 -30.953 1.992 1 97.75 90 LYS A C 1
ATOM 681 O O . LYS A 1 90 ? -13.047 -31.688 1.029 1 97.75 90 LYS A O 1
ATOM 686 N N . VAL A 1 91 ? -12.164 -29.797 1.923 1 97.81 91 VAL A N 1
ATOM 687 C CA . VAL A 1 91 ? -11.5 -29.406 0.684 1 97.81 91 VAL A CA 1
ATOM 688 C C . VAL A 1 91 ? -10.422 -30.438 0.333 1 97.81 91 VAL A C 1
ATOM 690 O O . VAL A 1 91 ? -10.273 -30.812 -0.83 1 97.81 91 VAL A O 1
ATOM 693 N N . ALA A 1 92 ? -9.688 -30.906 1.292 1 98.5 92 ALA A N 1
ATOM 694 C CA . ALA A 1 92 ? -8.617 -31.891 1.087 1 98.5 92 ALA A CA 1
ATOM 695 C C . ALA A 1 92 ? -9.172 -33.188 0.529 1 98.5 92 ALA A C 1
ATOM 697 O O . ALA A 1 92 ? -8.586 -33.781 -0.384 1 98.5 92 ALA A O 1
ATOM 698 N N . GLU A 1 93 ? -10.25 -33.656 1.082 1 98.38 93 GLU A N 1
ATOM 699 C CA . GLU A 1 93 ? -10.883 -34.875 0.618 1 98.38 93 GLU A CA 1
ATOM 700 C C . GLU A 1 93 ? -11.336 -34.75 -0.834 1 98.38 93 GLU A C 1
ATOM 702 O O . GLU A 1 93 ? -11.133 -35.656 -1.635 1 98.38 93 GLU A O 1
ATOM 707 N N . ALA A 1 94 ? -11.961 -33.625 -1.111 1 98.12 94 ALA A N 1
ATOM 708 C CA . ALA A 1 94 ? -12.383 -33.375 -2.484 1 98.12 94 ALA A CA 1
ATOM 709 C C . ALA A 1 94 ? -11.195 -33.375 -3.439 1 98.12 94 ALA A C 1
ATOM 711 O O . ALA A 1 94 ? -11.281 -33.906 -4.547 1 98.12 94 ALA A O 1
ATOM 712 N N . CYS A 1 95 ? -10.102 -32.781 -3.055 1 98.5 95 CYS A N 1
ATOM 713 C CA . CYS A 1 95 ? -8.898 -32.75 -3.877 1 98.5 95 CYS A CA 1
ATOM 714 C C . CYS A 1 95 ? -8.336 -34.125 -4.125 1 98.5 95 CYS A C 1
ATOM 716 O O . CYS A 1 95 ? -7.914 -34.438 -5.238 1 98.5 95 CYS A O 1
ATOM 718 N N . ARG A 1 96 ? -8.328 -35 -3.094 1 98.31 96 ARG A N 1
ATOM 719 C CA . ARG A 1 96 ? -7.879 -36.375 -3.252 1 98.31 96 ARG A CA 1
ATOM 720 C C . ARG A 1 96 ? -8.75 -37.125 -4.254 1 98.31 96 ARG A C 1
ATOM 722 O O . ARG A 1 96 ? -8.242 -37.844 -5.109 1 98.31 96 ARG A O 1
ATOM 729 N N . GLU A 1 97 ? -9.992 -36.875 -4.121 1 98.25 97 GLU A N 1
ATOM 730 C CA . GLU A 1 97 ? -10.938 -37.531 -5.023 1 98.25 97 GLU A CA 1
ATOM 731 C C . GLU A 1 97 ? -10.75 -37.062 -6.461 1 98.25 97 GLU A C 1
ATOM 733 O O . GLU A 1 97 ? -10.945 -37.812 -7.406 1 98.25 97 GLU A O 1
ATOM 738 N N . MET A 1 98 ? -10.344 -35.812 -6.609 1 97.69 98 MET A N 1
ATOM 739 C CA . MET A 1 98 ? -10.18 -35.219 -7.938 1 97.69 98 MET A CA 1
ATOM 740 C C . MET A 1 98 ? -8.891 -35.719 -8.594 1 97.69 98 MET A C 1
ATOM 742 O O . MET A 1 98 ? -8.734 -35.594 -9.812 1 97.69 98 MET A O 1
ATOM 746 N N . GLY A 1 99 ? -7.875 -36.188 -7.699 1 97.62 99 GLY A N 1
ATOM 747 C CA . GLY A 1 99 ? -6.723 -36.812 -8.336 1 97.62 99 GLY A CA 1
ATOM 748 C C . GLY A 1 99 ? -5.406 -36.438 -7.684 1 97.62 99 GLY A C 1
ATOM 749 O O . GLY A 1 99 ? -4.355 -36.938 -8.047 1 97.62 99 GLY A O 1
ATOM 750 N N . SER A 1 100 ? -5.426 -35.531 -6.727 1 98.25 100 SER A N 1
ATOM 751 C CA . SER A 1 100 ? -4.188 -35.156 -6.062 1 98.25 100 SER A CA 1
ATOM 752 C C . SER A 1 100 ? -3.545 -36.344 -5.367 1 98.25 100 SER A C 1
ATOM 754 O O . SER A 1 100 ? -4.195 -37.031 -4.578 1 98.25 100 SER A O 1
ATOM 756 N N . PRO A 1 101 ? -2.318 -36.625 -5.645 1 97.88 101 PRO A N 1
ATOM 757 C CA . PRO A 1 101 ? -1.688 -37.812 -5.062 1 97.88 101 PRO A CA 1
ATOM 758 C C . PRO A 1 101 ? -1.448 -37.688 -3.561 1 97.88 101 PRO A C 1
ATOM 760 O O . PRO A 1 101 ? -1.379 -38.688 -2.846 1 97.88 101 PRO A O 1
ATOM 763 N N . ASP A 1 102 ? -1.229 -36.438 -3.068 1 97.88 102 ASP A N 1
ATOM 764 C CA . ASP A 1 102 ? -0.98 -36.156 -1.656 1 97.88 102 ASP A CA 1
ATOM 765 C C . ASP A 1 102 ? -1.511 -34.781 -1.262 1 97.88 102 ASP A C 1
ATOM 767 O O . ASP A 1 102 ? -1.241 -33.781 -1.941 1 97.88 102 ASP A O 1
ATOM 771 N N . VAL A 1 103 ? -2.32 -34.781 -0.25 1 98.62 103 VAL A N 1
ATOM 772 C CA . VAL A 1 103 ? -2.848 -33.531 0.273 1 98.62 103 VAL A CA 1
ATOM 773 C C . VAL A 1 103 ? -2.533 -33.406 1.763 1 98.62 103 VAL A C 1
ATOM 775 O O . VAL A 1 103 ? -3.033 -34.188 2.57 1 98.62 103 VAL A O 1
ATOM 778 N N . LYS A 1 104 ? -1.686 -32.469 2.143 1 98.44 104 LYS A N 1
ATOM 779 C CA . LYS A 1 104 ? -1.384 -32.188 3.539 1 98.44 104 LYS A CA 1
ATOM 780 C C . LYS A 1 104 ? -2.229 -31.016 4.047 1 98.44 104 LYS A C 1
ATOM 782 O O . LYS A 1 104 ? -2.408 -30.016 3.34 1 98.44 104 LYS A O 1
ATOM 787 N N . VAL A 1 105 ? -2.789 -31.203 5.207 1 98.25 105 VAL A N 1
ATOM 788 C CA . VAL A 1 105 ? -3.619 -30.172 5.828 1 98.25 105 VAL A CA 1
ATOM 789 C C . VAL A 1 105 ? -2.904 -29.594 7.047 1 98.25 105 VAL A C 1
ATOM 791 O O . VAL A 1 105 ? -2.426 -30.344 7.902 1 98.25 105 VAL A O 1
ATOM 794 N N . VAL A 1 106 ? -2.811 -28.25 7.141 1 98.12 106 VAL A N 1
ATOM 795 C CA . VAL A 1 106 ? -2.111 -27.594 8.234 1 98.12 106 VAL A CA 1
ATOM 796 C C . VAL A 1 106 ? -2.994 -26.484 8.805 1 98.12 106 VAL A C 1
ATOM 798 O O . VAL A 1 106 ? -3.451 -25.594 8.078 1 98.12 106 VAL A O 1
ATOM 801 N N . GLN A 1 107 ? -3.264 -26.562 10.094 1 97.81 107 GLN A N 1
ATOM 802 C CA . GLN A 1 107 ? -3.955 -25.453 10.742 1 97.81 107 GLN A CA 1
ATOM 803 C C . GLN A 1 107 ? -3.027 -24.25 10.93 1 97.81 107 GLN A C 1
ATOM 805 O O . GLN A 1 107 ? -1.976 -24.375 11.562 1 97.81 107 GLN A O 1
ATOM 810 N N . MET A 1 108 ? -3.443 -23.141 10.359 1 96.94 108 MET A N 1
ATOM 811 C CA . MET A 1 108 ? -2.568 -21.969 10.398 1 96.94 108 MET A CA 1
ATOM 812 C C . MET A 1 108 ? -3.381 -20.688 10.5 1 96.94 108 MET A C 1
ATOM 814 O O . MET A 1 108 ? -4.332 -20.484 9.75 1 96.94 108 MET A O 1
ATOM 818 N N . ASP A 1 109 ? -3.031 -19.891 11.477 1 97.12 109 ASP A N 1
ATOM 819 C CA . ASP A 1 109 ? -3.459 -18.5 11.523 1 97.12 109 ASP A CA 1
ATOM 820 C C . ASP A 1 109 ? -2.381 -17.562 10.977 1 97.12 109 ASP A C 1
ATOM 822 O O . ASP A 1 109 ? -1.39 -17.281 11.656 1 97.12 109 ASP A O 1
ATOM 826 N N . VAL A 1 110 ? -2.65 -17.031 9.82 1 96.81 110 VAL A N 1
ATOM 827 C CA . VAL A 1 110 ? -1.605 -16.281 9.133 1 96.81 110 VAL A CA 1
ATOM 828 C C . VAL A 1 110 ? -1.326 -14.977 9.883 1 96.81 110 VAL A C 1
ATOM 830 O O . VAL A 1 110 ? -0.311 -14.32 9.641 1 96.81 110 VAL A O 1
ATOM 833 N N . ALA A 1 111 ? -2.236 -14.578 10.773 1 96.12 111 ALA A N 1
ATOM 834 C CA . ALA A 1 111 ? -1.993 -13.391 11.586 1 96.12 111 ALA A CA 1
ATOM 835 C C . ALA A 1 111 ? -0.803 -13.602 12.523 1 96.12 111 ALA A C 1
ATOM 837 O O . ALA A 1 111 ? -0.207 -12.641 13.008 1 96.12 111 ALA A O 1
ATOM 838 N N . ASP A 1 112 ? -0.542 -14.852 12.844 1 97.56 112 ASP A N 1
ATOM 839 C CA . ASP A 1 112 ? 0.637 -15.203 13.633 1 97.56 112 ASP A CA 1
ATOM 840 C C . ASP A 1 112 ? 1.875 -15.32 12.742 1 97.56 112 ASP A C 1
ATOM 842 O O . ASP A 1 112 ? 2.289 -16.422 12.391 1 97.56 112 ASP A O 1
ATOM 846 N N . THR A 1 113 ? 2.523 -14.219 12.531 1 97.56 113 THR A N 1
ATOM 847 C CA . THR A 1 113 ? 3.596 -14.133 11.547 1 97.56 113 THR A CA 1
ATOM 848 C C . THR A 1 113 ? 4.766 -15.031 11.945 1 97.56 113 THR A C 1
ATOM 850 O O . THR A 1 113 ? 5.449 -15.578 11.078 1 97.56 113 THR A O 1
ATOM 853 N N . LYS A 1 114 ? 5.008 -15.148 13.211 1 97.25 114 LYS A N 1
ATOM 854 C CA . LYS A 1 114 ? 6.094 -16.016 13.656 1 97.25 114 LYS A CA 1
ATOM 855 C C . LYS A 1 114 ? 5.824 -17.469 13.273 1 97.25 114 LYS A C 1
ATOM 857 O O . LYS A 1 114 ? 6.715 -18.172 12.781 1 97.25 114 LYS A O 1
ATOM 862 N N . SER A 1 115 ? 4.605 -17.922 13.523 1 97.5 115 SER A N 1
ATOM 863 C CA . SER A 1 115 ? 4.223 -19.281 13.164 1 97.5 115 SER A CA 1
ATOM 864 C C . SER A 1 115 ? 4.312 -19.516 11.656 1 97.5 115 SER A C 1
ATOM 866 O O . SER A 1 115 ? 4.742 -20.578 11.211 1 97.5 115 SER A O 1
ATOM 868 N N . VAL A 1 116 ? 3.928 -18.531 10.914 1 98.06 116 VAL A N 1
ATOM 869 C CA . VAL A 1 116 ? 3.961 -18.609 9.453 1 98.06 116 VAL A CA 1
ATOM 870 C C . VAL A 1 116 ? 5.406 -18.75 8.977 1 98.06 116 VAL A C 1
ATOM 872 O O . VAL A 1 116 ? 5.723 -19.625 8.172 1 98.06 116 VAL A O 1
ATOM 875 N N . THR A 1 117 ? 6.254 -17.875 9.516 1 97.94 117 THR A N 1
ATOM 876 C CA . THR A 1 117 ? 7.656 -17.859 9.117 1 97.94 117 THR A CA 1
ATOM 877 C C . THR A 1 117 ? 8.344 -19.172 9.477 1 97.94 117 THR A C 1
ATOM 879 O O . THR A 1 117 ? 9.023 -19.766 8.641 1 97.94 117 THR A O 1
ATOM 882 N N . ASP A 1 118 ? 8.117 -19.609 10.711 1 97.62 118 ASP A N 1
ATOM 883 C CA . ASP A 1 118 ? 8.742 -20.844 11.172 1 97.62 118 ASP A CA 1
ATOM 884 C C . ASP A 1 118 ? 8.312 -22.031 10.32 1 97.62 118 ASP A C 1
ATOM 886 O O . ASP A 1 118 ? 9.133 -22.875 9.953 1 97.62 118 ASP A O 1
ATOM 890 N N . PHE A 1 119 ? 7.074 -22.062 10 1 98.12 119 PHE A N 1
ATOM 891 C CA . PHE A 1 119 ? 6.531 -23.172 9.219 1 98.12 119 PHE A CA 1
ATOM 892 C C . PHE A 1 119 ? 7.141 -23.188 7.824 1 98.12 119 PHE A C 1
ATOM 894 O O . PHE A 1 119 ? 7.664 -24.219 7.387 1 98.12 119 PHE A O 1
ATOM 901 N N . PHE A 1 120 ? 7.133 -22.109 7.098 1 98.25 120 PHE A N 1
ATOM 902 C CA . PHE A 1 120 ? 7.516 -22.109 5.691 1 98.25 120 PHE A CA 1
ATOM 903 C C . PHE A 1 120 ? 9.031 -22.156 5.543 1 98.25 120 PHE A C 1
ATOM 905 O O . PHE A 1 120 ? 9.547 -22.656 4.539 1 98.25 120 PHE A O 1
ATOM 912 N N . ASP A 1 121 ? 9.75 -21.641 6.559 1 96.75 121 ASP A N 1
ATOM 913 C CA . ASP A 1 121 ? 11.203 -21.766 6.539 1 96.75 121 ASP A CA 1
ATOM 914 C C . ASP A 1 121 ? 11.633 -23.219 6.469 1 96.75 121 ASP A C 1
ATOM 916 O O . ASP A 1 121 ? 12.602 -23.562 5.777 1 96.75 121 ASP A O 1
ATOM 920 N N . GLU A 1 122 ? 10.867 -24.031 7.121 1 96.81 122 GLU A N 1
ATOM 921 C CA . GLU A 1 122 ? 11.211 -25.453 7.211 1 96.81 122 GLU A CA 1
ATOM 922 C C . GLU A 1 122 ? 10.477 -26.266 6.156 1 96.81 122 GLU A C 1
ATOM 924 O O . GLU A 1 122 ? 11.086 -27.062 5.434 1 96.81 122 GLU A O 1
ATOM 929 N N . LYS A 1 123 ? 9.234 -26.094 6 1 98.12 123 LYS A N 1
ATOM 930 C CA . LYS A 1 123 ? 8.383 -27.016 5.27 1 98.12 123 LYS A CA 1
ATOM 931 C C . LYS A 1 123 ? 8.469 -26.781 3.768 1 98.12 123 LYS A C 1
ATOM 933 O O . LYS A 1 123 ? 8.164 -27.672 2.973 1 98.12 123 LYS A O 1
ATOM 938 N N . THR A 1 124 ? 8.883 -25.578 3.332 1 98.31 124 THR A N 1
ATOM 939 C CA . THR A 1 124 ? 9.094 -25.344 1.908 1 98.31 124 THR A CA 1
ATOM 940 C C . THR A 1 124 ? 10.102 -26.328 1.337 1 98.31 124 THR A C 1
ATOM 942 O O . THR A 1 124 ? 9.898 -26.875 0.251 1 98.31 124 THR A O 1
ATOM 945 N N . ILE A 1 125 ? 11.148 -26.578 2.117 1 97.38 125 ILE A N 1
ATOM 946 C CA . ILE A 1 125 ? 12.211 -27.484 1.692 1 97.38 125 ILE A CA 1
ATOM 947 C C . ILE A 1 125 ? 11.773 -28.938 1.906 1 97.38 125 ILE A C 1
ATOM 949 O O . ILE A 1 125 ? 11.867 -29.75 0.993 1 97.38 125 ILE A O 1
ATOM 953 N N . GLU A 1 126 ? 11.258 -29.203 3.082 1 97.69 126 GLU A N 1
ATOM 954 C CA . GLU A 1 126 ? 10.891 -30.562 3.451 1 97.69 126 GLU A CA 1
ATOM 955 C C . GLU A 1 126 ? 9.852 -31.125 2.486 1 97.69 126 GLU A C 1
ATOM 957 O O . GLU A 1 126 ? 9.969 -32.281 2.051 1 97.69 126 GLU A O 1
ATOM 962 N N . TYR A 1 127 ? 8.789 -30.312 2.145 1 98.06 127 TYR A N 1
ATOM 963 C CA . TYR A 1 127 ? 7.695 -30.797 1.308 1 98.06 127 TYR A CA 1
ATOM 964 C C . TYR A 1 127 ? 8.016 -30.594 -0.17 1 98.06 127 TYR A C 1
ATOM 966 O O . TYR A 1 127 ? 7.297 -31.109 -1.037 1 98.06 127 TYR A O 1
ATOM 974 N N . GLY A 1 128 ? 9.094 -29.828 -0.458 1 97.81 128 GLY A N 1
ATOM 975 C CA . GLY A 1 128 ? 9.438 -29.562 -1.843 1 97.81 128 GLY A CA 1
ATOM 976 C C . GLY A 1 128 ? 8.438 -28.656 -2.537 1 97.81 128 GLY A C 1
ATOM 977 O O . GLY A 1 128 ? 8.008 -28.938 -3.656 1 97.81 128 GLY A O 1
ATOM 978 N N . ILE A 1 129 ? 8.031 -27.562 -1.906 1 98.5 129 ILE A N 1
ATOM 979 C CA . ILE A 1 129 ? 7.02 -26.656 -2.445 1 98.5 129 ILE A CA 1
ATOM 980 C C . ILE A 1 129 ? 7.578 -25.922 -3.662 1 98.5 129 ILE A C 1
ATOM 982 O O . ILE A 1 129 ? 8.594 -25.234 -3.561 1 98.5 129 ILE A O 1
ATOM 986 N N . ASP A 1 130 ? 6.898 -26.062 -4.777 1 98.44 130 ASP A N 1
ATOM 987 C CA . ASP A 1 130 ? 7.312 -25.422 -6.02 1 98.44 130 ASP A CA 1
ATOM 988 C C . ASP A 1 130 ? 6.562 -24.094 -6.227 1 98.44 130 ASP A C 1
ATOM 990 O O . ASP A 1 130 ? 7.082 -23.172 -6.859 1 98.44 130 ASP A O 1
ATOM 994 N N . LEU A 1 131 ? 5.312 -24.094 -5.809 1 98.81 131 LEU A N 1
ATOM 995 C CA . LEU A 1 131 ? 4.441 -22.922 -5.926 1 98.81 131 LEU A CA 1
ATOM 996 C C . LEU A 1 131 ? 3.746 -22.625 -4.598 1 98.81 131 LEU A C 1
ATOM 998 O O . LEU A 1 131 ? 3.113 -23.516 -4.016 1 98.81 131 LEU A O 1
ATOM 1002 N N . PHE A 1 132 ? 3.984 -21.438 -4.102 1 98.88 132 PHE A N 1
ATOM 1003 C CA . PHE A 1 132 ? 3.281 -20.938 -2.924 1 98.88 132 PHE A CA 1
ATOM 1004 C C . PHE A 1 132 ? 2.281 -19.859 -3.303 1 98.88 132 PHE A C 1
ATOM 1006 O O . PHE A 1 132 ? 2.631 -18.906 -3.994 1 98.88 132 PHE A O 1
ATOM 1013 N N . ILE A 1 133 ? 1.063 -20.062 -2.9 1 98.81 133 ILE A N 1
ATOM 1014 C CA . ILE A 1 133 ? 0.015 -19.078 -3.146 1 98.81 133 ILE A CA 1
ATOM 1015 C C . ILE A 1 133 ? -0.456 -18.484 -1.821 1 98.81 133 ILE A C 1
ATOM 1017 O O . ILE A 1 133 ? -1.132 -19.156 -1.038 1 98.81 133 ILE A O 1
ATOM 1021 N N . ALA A 1 134 ? -0.063 -17.25 -1.575 1 98.5 134 ALA A N 1
ATOM 1022 C CA . ALA A 1 134 ? -0.581 -16.5 -0.438 1 98.5 134 ALA A CA 1
ATOM 1023 C C . ALA A 1 134 ? -1.99 -15.977 -0.716 1 98.5 134 ALA A C 1
ATOM 1025 O O . ALA A 1 134 ? -2.164 -14.906 -1.301 1 98.5 134 ALA A O 1
ATOM 1026 N N . ASN A 1 135 ? -2.977 -16.656 -0.219 1 97.25 135 ASN A N 1
ATOM 1027 C CA . ASN A 1 135 ? -4.363 -16.375 -0.573 1 97.25 135 ASN A CA 1
ATOM 1028 C C . ASN A 1 135 ? -5.176 -15.945 0.644 1 97.25 135 ASN A C 1
ATOM 1030 O O . ASN A 1 135 ? -6.215 -15.289 0.504 1 97.25 135 ASN A O 1
ATOM 1034 N N . ALA A 1 136 ? -4.684 -16.281 1.845 1 94.12 136 ALA A N 1
ATOM 1035 C CA . ALA A 1 136 ? -5.426 -15.938 3.059 1 94.12 136 ALA A CA 1
ATOM 1036 C C . ALA A 1 136 ? -5.641 -14.43 3.172 1 94.12 136 ALA A C 1
ATOM 1038 O O . ALA A 1 136 ? -4.727 -13.648 2.9 1 94.12 136 ALA A O 1
ATOM 1039 N N . GLY A 1 137 ? -6.828 -14.016 3.504 1 92.75 137 GLY A N 1
ATOM 1040 C CA . GLY A 1 137 ? -7.168 -12.609 3.662 1 92.75 137 GLY A CA 1
ATOM 1041 C C . GLY A 1 137 ? -8.609 -12.391 4.062 1 92.75 137 GLY A C 1
ATOM 1042 O O . GLY A 1 137 ? -9.438 -13.305 3.975 1 92.75 137 GLY A O 1
ATOM 1043 N N . ILE A 1 138 ? -8.891 -11.219 4.516 1 91.44 138 ILE A N 1
ATOM 1044 C CA . ILE A 1 138 ? -10.25 -10.836 4.879 1 91.44 138 ILE A CA 1
ATOM 1045 C C . ILE A 1 138 ? -10.57 -9.461 4.309 1 91.44 138 ILE A C 1
ATOM 1047 O O . ILE A 1 138 ? -9.68 -8.617 4.164 1 91.44 138 ILE A O 1
ATOM 1051 N N . ALA A 1 139 ? -11.844 -9.289 3.996 1 89.5 139 ALA A N 1
ATOM 1052 C CA . ALA A 1 139 ? -12.273 -8.016 3.42 1 89.5 139 ALA A CA 1
ATOM 1053 C C . ALA A 1 139 ? -12.859 -7.098 4.492 1 89.5 139 ALA A C 1
ATOM 1055 O O . ALA A 1 139 ? -12.875 -5.879 4.324 1 89.5 139 ALA A O 1
ATOM 1056 N N . SER A 1 140 ? -13.359 -7.648 5.543 1 89.69 140 SER A N 1
ATOM 1057 C CA . SER A 1 140 ? -13.992 -6.902 6.625 1 89.69 140 SER A CA 1
ATOM 1058 C C . SER A 1 140 ? -13.977 -7.695 7.926 1 89.69 140 SER A C 1
ATOM 1060 O O . SER A 1 140 ? -13.727 -8.898 7.922 1 89.69 140 SER A O 1
ATOM 1062 N N . VAL A 1 141 ? -14.117 -6.984 8.961 1 88.19 141 VAL A N 1
ATOM 1063 C CA . VAL A 1 141 ? -14.312 -7.578 10.281 1 88.19 141 VAL A CA 1
ATOM 1064 C C . VAL A 1 141 ? -15.758 -7.367 10.727 1 88.19 141 VAL A C 1
ATOM 1066 O O . VAL A 1 141 ? -16.188 -6.234 10.961 1 88.19 141 VAL A O 1
ATOM 1069 N N . PRO A 1 142 ? -16.469 -8.43 10.844 1 88.31 142 PRO A N 1
ATOM 1070 C CA . PRO A 1 142 ? -17.875 -8.297 11.172 1 88.31 142 PRO A CA 1
ATOM 1071 C C . PRO A 1 142 ? -18.109 -7.492 12.453 1 88.31 142 PRO A C 1
ATOM 1073 O O . PRO A 1 142 ? -17.359 -7.621 13.414 1 88.31 142 PRO A O 1
ATOM 1076 N N . LYS A 1 143 ? -19.125 -6.699 12.422 1 91.62 143 LYS A N 1
ATOM 1077 C CA . LYS A 1 143 ? -19.625 -5.945 13.57 1 91.62 143 LYS A CA 1
ATOM 1078 C C . LYS A 1 143 ? -18.531 -5.066 14.172 1 91.62 143 LYS A C 1
ATOM 1080 O O . LYS A 1 143 ? -18.438 -4.926 15.391 1 91.62 143 LYS A O 1
ATOM 1085 N N . THR A 1 144 ? -17.656 -4.621 13.383 1 93.19 144 THR A N 1
ATOM 1086 C CA . THR A 1 144 ? -16.562 -3.748 13.797 1 93.19 144 THR A CA 1
ATOM 1087 C C . THR A 1 144 ? -16.578 -2.447 13 1 93.19 144 THR A C 1
ATOM 1089 O O . THR A 1 144 ? -16.656 -2.467 11.773 1 93.19 144 THR A O 1
ATOM 1092 N N . PRO A 1 145 ? -16.531 -1.318 13.688 1 94.69 145 PRO A N 1
ATOM 1093 C CA . PRO A 1 145 ? -16.516 -0.04 12.969 1 94.69 145 PRO A CA 1
ATOM 1094 C C . PRO A 1 145 ? -15.352 0.072 11.992 1 94.69 145 PRO A C 1
ATOM 1096 O O . PRO A 1 145 ? -14.289 -0.521 12.219 1 94.69 145 PRO A O 1
ATOM 1099 N N . LEU A 1 146 ? -15.484 0.86 10.969 1 94.12 146 LEU A N 1
ATOM 1100 C CA . LEU A 1 146 ? -14.594 0.951 9.812 1 94.12 146 LEU A CA 1
ATOM 1101 C C . LEU A 1 146 ? -13.148 1.157 10.25 1 94.12 146 LEU A C 1
ATOM 1103 O O . LEU A 1 146 ? -12.273 0.37 9.898 1 94.12 146 LEU A O 1
ATOM 1107 N N . LEU A 1 147 ? -12.938 2.146 11.117 1 95.94 147 LEU A N 1
ATOM 1108 C CA . LEU A 1 147 ? -11.578 2.514 11.492 1 95.94 147 LEU A CA 1
ATOM 1109 C C . LEU A 1 147 ? -10.977 1.475 12.438 1 95.94 147 LEU A C 1
ATOM 1111 O O . LEU A 1 147 ? -9.758 1.297 12.469 1 95.94 147 LEU A O 1
ATOM 1115 N N . ASP A 1 148 ? -11.781 0.708 13.141 1 95.94 148 ASP A N 1
ATOM 1116 C CA . ASP A 1 148 ? -11.328 -0.273 14.125 1 95.94 148 ASP A CA 1
ATOM 1117 C C . ASP A 1 148 ? -10.945 -1.588 13.453 1 95.94 148 ASP A C 1
ATOM 1119 O O . ASP A 1 148 ? -10.398 -2.486 14.094 1 95.94 148 ASP A O 1
ATOM 1123 N N . GLN A 1 149 ? -11.18 -1.694 12.148 1 96.88 149 GLN A N 1
ATOM 1124 C CA . GLN A 1 149 ? -10.891 -2.92 11.406 1 96.88 149 GLN A CA 1
ATOM 1125 C C . GLN A 1 149 ? -9.438 -2.953 10.945 1 96.88 149 GLN A C 1
ATOM 1127 O O . GLN A 1 149 ? -8.922 -4.012 10.578 1 96.88 149 GLN A O 1
ATOM 1132 N N . ALA A 1 150 ? -8.789 -1.798 10.945 1 97.62 150 ALA A N 1
ATOM 1133 C CA . ALA A 1 150 ? -7.512 -1.613 10.25 1 97.62 150 ALA A CA 1
ATOM 1134 C C . ALA A 1 150 ? -6.461 -2.588 10.773 1 97.62 150 ALA A C 1
ATOM 1136 O O . ALA A 1 150 ? -5.812 -3.287 9.984 1 97.62 150 ALA A O 1
ATOM 1137 N N . GLU A 1 151 ? -6.293 -2.672 12.039 1 96.69 151 GLU A N 1
ATOM 1138 C CA . GLU A 1 151 ? -5.238 -3.488 12.625 1 96.69 151 GLU A CA 1
ATOM 1139 C C . GLU A 1 151 ? -5.383 -4.953 12.227 1 96.69 151 GLU A C 1
ATOM 1141 O O . GLU A 1 151 ? -4.418 -5.586 11.789 1 96.69 151 GLU A O 1
ATOM 1146 N N . LYS A 1 152 ? -6.562 -5.469 12.367 1 97.06 152 LYS A N 1
ATOM 1147 C CA . LYS A 1 152 ? -6.801 -6.879 12.062 1 97.06 152 LYS A CA 1
ATOM 1148 C C . LYS A 1 152 ? -6.613 -7.156 10.578 1 97.06 152 LYS A C 1
ATOM 1150 O O . LYS A 1 152 ? -5.953 -8.133 10.203 1 97.06 152 LYS A O 1
ATOM 1155 N N . ILE A 1 153 ? -7.164 -6.34 9.703 1 97.94 153 ILE A N 1
ATOM 1156 C CA . ILE A 1 153 ? -7.094 -6.535 8.258 1 97.94 153 ILE A CA 1
ATOM 1157 C C . ILE A 1 153 ? -5.645 -6.441 7.797 1 97.94 153 ILE A C 1
ATOM 1159 O O . ILE A 1 153 ? -5.172 -7.293 7.039 1 97.94 153 ILE A O 1
ATOM 1163 N N . LEU A 1 154 ? -4.918 -5.461 8.281 1 98.44 154 LEU A N 1
ATOM 1164 C CA . LEU A 1 154 ? -3.537 -5.266 7.852 1 98.44 154 LEU A CA 1
ATOM 1165 C C . LEU A 1 154 ? -2.633 -6.359 8.414 1 98.44 154 LEU A C 1
ATOM 1167 O O . LEU A 1 154 ? -1.671 -6.773 7.762 1 98.44 154 LEU A O 1
ATOM 1171 N N . GLN A 1 155 ? -2.93 -6.793 9.609 1 98.06 155 GLN A N 1
ATOM 1172 C CA . GLN A 1 155 ? -2.158 -7.879 10.211 1 98.06 155 GLN A CA 1
ATOM 1173 C C . GLN A 1 155 ? -2.281 -9.156 9.391 1 98.06 155 GLN A C 1
ATOM 1175 O O . GLN A 1 155 ? -1.288 -9.852 9.164 1 98.06 155 GLN A O 1
ATOM 1180 N N . ILE A 1 156 ? -3.436 -9.438 8.938 1 97.56 156 ILE A N 1
ATOM 1181 C CA . ILE A 1 156 ? -3.707 -10.68 8.211 1 97.56 156 ILE A CA 1
ATOM 1182 C C . ILE A 1 156 ? -3.289 -10.523 6.75 1 97.56 156 ILE A C 1
ATOM 1184 O O . ILE A 1 156 ? -2.473 -11.297 6.246 1 97.56 156 ILE A O 1
ATOM 1188 N N . ASN A 1 157 ? -3.812 -9.469 6.07 1 98.19 157 ASN A N 1
ATOM 1189 C CA . ASN A 1 157 ? -3.693 -9.328 4.621 1 98.19 157 ASN A CA 1
ATOM 1190 C C . ASN A 1 157 ? -2.287 -8.898 4.215 1 98.19 157 ASN A C 1
ATOM 1192 O O . ASN A 1 157 ? -1.856 -9.156 3.088 1 98.19 157 ASN A O 1
ATOM 1196 N N . VAL A 1 158 ? -1.608 -8.172 5.133 1 98.56 158 VAL A N 1
ATOM 1197 C CA . VAL A 1 158 ? -0.316 -7.617 4.746 1 98.56 158 VAL A CA 1
ATOM 1198 C C . VAL A 1 158 ? 0.801 -8.336 5.504 1 98.56 158 VAL A C 1
ATOM 1200 O O . VAL A 1 158 ? 1.594 -9.062 4.902 1 98.56 158 VAL A O 1
ATOM 1203 N N . MET A 1 159 ? 0.787 -8.227 6.824 1 98.25 159 MET A N 1
ATOM 1204 C CA . MET A 1 159 ? 1.869 -8.805 7.613 1 98.25 159 MET A CA 1
ATOM 1205 C C . MET A 1 159 ? 1.925 -10.32 7.43 1 98.25 159 MET A C 1
ATOM 1207 O O . MET A 1 159 ? 2.998 -10.883 7.215 1 98.25 159 MET A O 1
ATOM 1211 N N . GLY A 1 160 ? 0.78 -10.93 7.535 1 98.25 160 GLY A N 1
ATOM 1212 C CA . GLY A 1 160 ? 0.709 -12.375 7.379 1 98.25 160 GLY A CA 1
ATOM 1213 C C . GLY A 1 160 ? 1.127 -12.852 6 1 98.25 160 GLY A C 1
ATOM 1214 O O . GLY A 1 160 ? 1.914 -13.789 5.875 1 98.25 160 GLY A O 1
ATOM 1215 N N . ALA A 1 161 ? 0.629 -12.219 4.969 1 98.38 161 ALA A N 1
ATOM 1216 C CA . ALA A 1 161 ? 0.957 -12.586 3.596 1 98.38 161 ALA A CA 1
ATOM 1217 C C . ALA A 1 161 ? 2.447 -12.414 3.32 1 98.38 161 ALA A C 1
ATOM 1219 O O . ALA A 1 161 ? 3.092 -13.305 2.764 1 98.38 161 ALA A O 1
ATOM 1220 N N . ILE A 1 162 ? 3.012 -11.258 3.73 1 98.62 162 ILE A N 1
ATOM 1221 C CA . ILE A 1 162 ? 4.402 -10.938 3.436 1 98.62 162 ILE A CA 1
ATOM 1222 C C . ILE A 1 162 ? 5.328 -11.859 4.227 1 98.62 162 ILE A C 1
ATOM 1224 O O . ILE A 1 162 ? 6.383 -12.266 3.729 1 98.62 162 ILE A O 1
ATOM 1228 N N . ALA A 1 163 ? 4.941 -12.234 5.465 1 98.38 163 ALA A N 1
ATOM 1229 C CA . ALA A 1 163 ? 5.723 -13.188 6.242 1 98.38 163 ALA A CA 1
ATOM 1230 C C . ALA A 1 163 ? 5.852 -14.516 5.5 1 98.38 163 ALA A C 1
ATOM 1232 O O . ALA A 1 163 ? 6.945 -15.086 5.414 1 98.38 163 ALA A O 1
ATOM 1233 N N . GLY A 1 164 ? 4.727 -15 4.961 1 98.44 164 GLY A N 1
ATOM 1234 C CA . GLY A 1 164 ? 4.75 -16.234 4.191 1 98.44 164 GLY A CA 1
ATOM 1235 C C . GLY A 1 164 ? 5.57 -16.125 2.918 1 98.44 164 GLY A C 1
ATOM 1236 O O . GLY A 1 164 ? 6.41 -16.984 2.643 1 98.44 164 GLY A O 1
ATOM 1237 N N . ILE A 1 165 ? 5.352 -15.062 2.186 1 98.62 165 ILE A N 1
ATOM 1238 C CA . ILE A 1 165 ? 6.031 -14.805 0.92 1 98.62 165 ILE A CA 1
ATOM 1239 C C . ILE A 1 165 ? 7.543 -14.766 1.143 1 98.62 165 ILE A C 1
ATOM 1241 O O . ILE A 1 165 ? 8.297 -15.43 0.428 1 98.62 165 ILE A O 1
ATOM 1245 N N . ASN A 1 166 ? 7.945 -14 2.133 1 98.62 166 ASN A N 1
ATOM 1246 C CA . ASN A 1 166 ? 9.367 -13.836 2.396 1 98.62 166 ASN A CA 1
ATOM 1247 C C . ASN A 1 166 ? 10.008 -15.141 2.857 1 98.62 166 ASN A C 1
ATOM 1249 O O . ASN A 1 166 ? 11.125 -15.469 2.453 1 98.62 166 ASN A O 1
ATOM 1253 N N . SER A 1 167 ? 9.336 -15.859 3.727 1 98.44 167 SER A N 1
ATOM 1254 C CA . SER A 1 167 ? 9.875 -17.109 4.23 1 98.44 167 SER A CA 1
ATOM 1255 C C . SER A 1 167 ? 10.039 -18.141 3.113 1 98.44 167 SER A C 1
ATOM 1257 O O . SER A 1 167 ? 11.078 -18.797 3.006 1 98.44 167 SER A O 1
ATOM 1259 N N . VAL A 1 168 ? 9.031 -18.281 2.266 1 98.69 168 VAL A N 1
ATOM 1260 C CA . VAL A 1 168 ? 9.086 -19.219 1.144 1 98.69 168 VAL A CA 1
ATOM 1261 C C . VAL A 1 168 ? 10.18 -18.781 0.169 1 98.69 168 VAL A C 1
ATOM 1263 O O . VAL A 1 168 ? 10.93 -19.625 -0.333 1 98.69 168 VAL A O 1
ATOM 1266 N N . TYR A 1 169 ? 10.211 -17.469 -0.12 1 98.5 169 TYR A N 1
ATOM 1267 C CA . TYR A 1 169 ? 11.242 -16.938 -1.013 1 98.5 169 TYR A CA 1
ATOM 1268 C C . TYR A 1 169 ? 12.633 -17.312 -0.528 1 98.5 169 TYR A C 1
ATOM 1270 O O . TYR A 1 169 ? 13.445 -17.844 -1.296 1 98.5 169 TYR A O 1
ATOM 1278 N N . LYS A 1 170 ? 12.906 -17.047 0.767 1 98.12 170 LYS A N 1
ATOM 1279 C CA . LYS A 1 170 ? 14.211 -17.344 1.343 1 98.12 170 LYS A CA 1
ATOM 1280 C C . LYS A 1 170 ? 14.523 -18.828 1.289 1 98.12 170 LYS A C 1
ATOM 1282 O O . LYS A 1 170 ? 15.656 -19.219 1.009 1 98.12 170 LYS A O 1
ATOM 1287 N N . ALA A 1 171 ? 13.555 -19.625 1.562 1 98.19 171 ALA A N 1
ATOM 1288 C CA . ALA A 1 171 ? 13.742 -21.078 1.509 1 98.19 171 ALA A CA 1
ATOM 1289 C C . ALA A 1 171 ? 14.047 -21.531 0.086 1 98.19 171 ALA A C 1
ATOM 1291 O O . ALA A 1 171 ? 14.906 -22.391 -0.125 1 98.19 171 ALA A O 1
ATOM 1292 N N . MET A 1 172 ? 13.266 -20.984 -0.895 1 98 172 MET A N 1
ATOM 1293 C CA . MET A 1 172 ? 13.492 -21.312 -2.299 1 98 172 MET A CA 1
ATOM 1294 C C . MET A 1 172 ? 14.891 -20.875 -2.736 1 98 172 MET A C 1
ATOM 1296 O O . MET A 1 172 ? 15.562 -21.594 -3.486 1 98 172 MET A O 1
ATOM 1300 N N . GLN A 1 173 ? 15.227 -19.703 -2.238 1 96.56 173 GLN A N 1
ATOM 1301 C CA . GLN A 1 173 ? 16.562 -19.188 -2.535 1 96.56 173 GLN A CA 1
ATOM 1302 C C . GLN A 1 173 ? 17.641 -20.125 -1.999 1 96.56 173 GLN A C 1
ATOM 1304 O O . GLN A 1 173 ? 18.609 -20.438 -2.701 1 96.56 173 GLN A O 1
ATOM 1309 N N . LYS A 1 174 ? 17.484 -20.578 -0.803 1 95.75 174 LYS A N 1
ATOM 1310 C CA . LYS A 1 174 ? 18.422 -21.469 -0.144 1 95.75 174 LYS A CA 1
ATOM 1311 C C . LYS A 1 174 ? 18.516 -22.812 -0.874 1 95.75 174 LYS A C 1
ATOM 1313 O O . LYS A 1 174 ? 19.594 -23.375 -1.03 1 95.75 174 LYS A O 1
ATOM 1318 N N . ARG A 1 175 ? 17.359 -23.25 -1.277 1 95.06 175 ARG A N 1
ATOM 1319 C CA . ARG A 1 175 ? 17.297 -24.516 -1.976 1 95.06 175 ARG A CA 1
ATOM 1320 C C . ARG A 1 175 ? 17.969 -24.438 -3.34 1 95.06 175 ARG A C 1
ATOM 1322 O O . ARG A 1 175 ? 18.5 -25.438 -3.83 1 95.06 175 ARG A O 1
ATOM 1329 N N . GLY A 1 176 ? 17.891 -23.281 -4.09 1 93.62 176 GLY A N 1
ATOM 1330 C CA . GLY A 1 176 ? 18.703 -23.016 -5.266 1 93.62 176 GLY A CA 1
ATOM 1331 C C . GLY A 1 176 ? 18.094 -23.547 -6.547 1 93.62 176 GLY A C 1
ATOM 1332 O O . GLY A 1 176 ? 18.781 -23.641 -7.566 1 93.62 176 GLY A O 1
ATOM 1333 N N . ARG A 1 177 ? 16.922 -24.031 -6.555 1 92.94 177 ARG A N 1
ATOM 1334 C CA . ARG A 1 177 ? 16.344 -24.547 -7.797 1 92.94 177 ARG A CA 1
ATOM 1335 C C . ARG A 1 177 ? 15.188 -23.672 -8.258 1 92.94 177 ARG A C 1
ATOM 1337 O O . ARG A 1 177 ? 14.367 -24.094 -9.07 1 92.94 177 ARG A O 1
ATOM 1344 N N . GLY A 1 178 ? 15.016 -22.531 -7.641 1 94 178 GLY A N 1
ATOM 1345 C CA . GLY A 1 178 ? 13.969 -21.609 -8.047 1 94 178 GLY A CA 1
ATOM 1346 C C . GLY A 1 178 ? 12.602 -21.984 -7.496 1 94 178 GLY A C 1
ATOM 1347 O O . GLY A 1 178 ? 12.5 -22.672 -6.477 1 94 178 GLY A O 1
ATOM 1348 N N . GLY A 1 179 ? 11.578 -21.406 -8.062 1 97.56 179 GLY A N 1
ATOM 1349 C CA . GLY A 1 179 ? 10.195 -21.609 -7.641 1 97.56 179 GLY A CA 1
ATOM 1350 C C . GLY A 1 179 ? 9.273 -20.484 -8.047 1 97.56 179 GLY A C 1
ATOM 1351 O O . GLY A 1 179 ? 9.648 -19.625 -8.844 1 97.56 179 GLY A O 1
ATOM 1352 N N . GLN A 1 180 ? 8.055 -20.656 -7.629 1 98.62 180 GLN A N 1
ATOM 1353 C CA . GLN A 1 180 ? 7.039 -19.656 -7.969 1 98.62 180 GLN A CA 1
ATOM 1354 C C . GLN A 1 180 ? 6.227 -19.266 -6.738 1 98.62 180 GLN A C 1
ATOM 1356 O O . GLN A 1 180 ? 5.926 -20.109 -5.891 1 98.62 180 GLN A O 1
ATOM 1361 N N . ILE A 1 181 ? 6.016 -18 -6.621 1 98.75 181 ILE A N 1
ATOM 1362 C CA . ILE A 1 181 ? 5.188 -17.422 -5.566 1 98.75 181 ILE A CA 1
ATOM 1363 C C . ILE A 1 181 ? 4.07 -16.594 -6.184 1 98.75 181 ILE A C 1
ATOM 1365 O O . ILE A 1 181 ? 4.309 -15.82 -7.117 1 98.75 181 ILE A O 1
ATOM 1369 N N . ALA A 1 182 ? 2.877 -16.797 -5.762 1 98.5 182 ALA A N 1
ATOM 1370 C CA . ALA A 1 182 ? 1.735 -15.984 -6.168 1 98.5 182 ALA A CA 1
ATOM 1371 C C . ALA A 1 182 ? 1.033 -15.383 -4.953 1 98.5 182 ALA A C 1
ATOM 1373 O O . ALA A 1 182 ? 0.926 -16.031 -3.908 1 98.5 182 ALA A O 1
ATOM 1374 N N . VAL A 1 183 ? 0.616 -14.18 -5.094 1 97.56 183 VAL A N 1
ATOM 1375 C CA . VAL A 1 183 ? -0.096 -13.5 -4.016 1 97.56 183 VAL A CA 1
ATOM 1376 C C . VAL A 1 183 ? -1.471 -13.047 -4.508 1 97.56 183 VAL A C 1
ATOM 1378 O O . VAL A 1 183 ? -1.598 -12.516 -5.609 1 97.56 183 VAL A O 1
ATOM 1381 N N . VAL A 1 184 ? -2.451 -13.297 -3.697 1 95.88 184 VAL A N 1
ATOM 1382 C CA . VAL A 1 184 ? -3.805 -12.875 -4.047 1 95.88 184 VAL A CA 1
ATOM 1383 C C . VAL A 1 184 ? -4.074 -11.477 -3.496 1 95.88 184 VAL A C 1
ATOM 1385 O O . VAL A 1 184 ? -4.227 -11.305 -2.285 1 95.88 184 VAL A O 1
ATOM 1388 N N . SER A 1 185 ? -4.117 -10.539 -4.324 1 95.81 185 SER A N 1
ATOM 1389 C CA . SER A 1 185 ? -4.57 -9.18 -4.035 1 95.81 185 SER A CA 1
ATOM 1390 C C . SER A 1 185 ? -6.055 -9.016 -4.355 1 95.81 185 SER A C 1
ATOM 1392 O O . SER A 1 185 ? -6.891 -9.766 -3.842 1 95.81 185 SER A O 1
ATOM 1394 N N . SER A 1 186 ? -6.371 -8.008 -5.195 1 91.81 186 SER A N 1
ATOM 1395 C CA . SER A 1 186 ? -7.73 -7.672 -5.605 1 91.81 186 SER A CA 1
ATOM 1396 C C . SER A 1 186 ? -7.738 -6.539 -6.625 1 91.81 186 SER A C 1
ATOM 1398 O O . SER A 1 186 ? -6.734 -5.844 -6.793 1 91.81 186 SER A O 1
ATOM 1400 N N . VAL A 1 187 ? -8.82 -6.449 -7.32 1 91.88 187 VAL A N 1
ATOM 1401 C CA . VAL A 1 187 ? -9 -5.238 -8.117 1 91.88 187 VAL A CA 1
ATOM 1402 C C . VAL A 1 187 ? -8.953 -4.012 -7.203 1 91.88 187 VAL A C 1
ATOM 1404 O O . VAL A 1 187 ? -8.578 -2.922 -7.637 1 91.88 187 VAL A O 1
ATOM 1407 N N . CYS A 1 188 ? -9.242 -4.207 -5.957 1 91.81 188 CYS A N 1
ATOM 1408 C CA . CYS A 1 188 ? -9.18 -3.131 -4.973 1 91.81 188 CYS A CA 1
ATOM 1409 C C . CYS A 1 188 ? -7.73 -2.758 -4.668 1 91.81 188 CYS A C 1
ATOM 1411 O O . CYS A 1 188 ? -7.469 -1.73 -4.043 1 91.81 188 CYS A O 1
ATOM 1413 N N . GLY A 1 189 ? -6.832 -3.537 -5.133 1 94.75 189 GLY A N 1
ATOM 1414 C CA . GLY A 1 189 ? -5.43 -3.164 -5.062 1 94.75 189 GLY A CA 1
ATOM 1415 C C . GLY A 1 189 ? -5.051 -2.074 -6.047 1 94.75 189 GLY A C 1
ATOM 1416 O O . GLY A 1 189 ? -4.047 -1.383 -5.859 1 94.75 189 GLY A O 1
ATOM 1417 N N . PHE A 1 190 ? -5.887 -1.999 -7.137 1 94.62 190 PHE A N 1
ATOM 1418 C CA . PHE A 1 190 ? -5.719 -0.898 -8.078 1 94.62 190 PHE A CA 1
ATOM 1419 C C . PHE A 1 190 ? -6.34 0.382 -7.531 1 94.62 190 PHE A C 1
ATOM 1421 O O . PHE A 1 190 ? -5.703 1.439 -7.543 1 94.62 190 PHE A O 1
ATOM 1428 N N . PHE A 1 191 ? -7.504 0.257 -7.105 1 94.56 191 PHE A N 1
ATOM 1429 C CA . PHE A 1 191 ? -8.297 1.351 -6.562 1 94.56 191 PHE A CA 1
ATOM 1430 C C . PHE A 1 191 ? -9.531 0.818 -5.84 1 94.56 191 PHE A C 1
ATOM 1432 O O . PHE A 1 191 ? -9.93 -0.332 -6.043 1 94.56 191 PHE A O 1
ATOM 1439 N N . ASN A 1 192 ? -10.094 1.518 -4.934 1 93.25 192 ASN A N 1
ATOM 1440 C CA . ASN A 1 192 ? -11.227 1.055 -4.141 1 93.25 192 ASN A CA 1
ATOM 1441 C C . ASN A 1 192 ? -12.094 2.219 -3.674 1 93.25 192 ASN A C 1
ATOM 1443 O O . ASN A 1 192 ? -11.602 3.338 -3.51 1 93.25 192 ASN A O 1
ATOM 1447 N N . PRO A 1 193 ? -13.406 1.909 -3.492 1 94.25 193 PRO A N 1
ATOM 1448 C CA . PRO A 1 193 ? -14.195 2.906 -2.775 1 94.25 193 PRO A CA 1
ATOM 1449 C C . PRO A 1 193 ? -13.719 3.123 -1.34 1 94.25 193 PRO A C 1
ATOM 1451 O O . PRO A 1 193 ? -13.328 2.166 -0.665 1 94.25 193 PRO A O 1
ATOM 1454 N N . PRO A 1 194 ? -13.82 4.332 -0.845 1 96.31 194 PRO A N 1
ATOM 1455 C CA . PRO A 1 194 ? -13.273 4.664 0.473 1 96.31 194 PRO A CA 1
ATOM 1456 C C . PRO A 1 194 ? -13.883 3.824 1.594 1 96.31 194 PRO A C 1
ATOM 1458 O O . PRO A 1 194 ? -13.227 3.568 2.605 1 96.31 194 PRO A O 1
ATOM 1461 N N . VAL A 1 195 ? -15.062 3.262 1.435 1 94 195 VAL A N 1
ATOM 1462 C CA . VAL A 1 195 ? -15.719 2.469 2.465 1 94 195 VAL A CA 1
ATOM 1463 C C . VAL A 1 195 ? -14.953 1.163 2.68 1 94 195 VAL A C 1
ATOM 1465 O O . VAL A 1 195 ? -15.102 0.514 3.717 1 94 195 VAL A O 1
ATOM 1468 N N . LEU A 1 196 ? -14.117 0.764 1.757 1 95.38 196 LEU A N 1
ATOM 1469 C CA . LEU A 1 196 ? -13.234 -0.395 1.874 1 95.38 196 LEU A CA 1
ATOM 1470 C C . LEU A 1 196 ? -11.828 0.029 2.279 1 95.38 196 LEU A C 1
ATOM 1472 O O . LEU A 1 196 ? -10.844 -0.563 1.831 1 95.38 196 LEU A O 1
ATOM 1476 N N . LEU A 1 197 ? -11.727 0.93 3.143 1 96.69 197 LEU A N 1
ATOM 1477 C CA . LEU A 1 197 ? -10.539 1.688 3.51 1 96.69 197 LEU A CA 1
ATOM 1478 C C . LEU A 1 197 ? -9.367 0.756 3.797 1 96.69 197 LEU A C 1
ATOM 1480 O O . LEU A 1 197 ? -8.406 0.701 3.023 1 96.69 197 LEU A O 1
ATOM 1484 N N . SER A 1 198 ? -9.477 -0.083 4.816 1 97.56 198 SER A N 1
ATOM 1485 C CA . SER A 1 198 ? -8.359 -0.925 5.234 1 97.56 198 SER A CA 1
ATOM 1486 C C . SER A 1 198 ? -8.133 -2.072 4.258 1 97.56 198 SER A C 1
ATOM 1488 O O . SER A 1 198 ? -6.992 -2.488 4.031 1 97.56 198 SER A O 1
ATOM 1490 N N . TYR A 1 199 ? -9.188 -2.602 3.67 1 96.31 199 TYR A N 1
ATOM 1491 C CA . TYR A 1 199 ? -9.062 -3.68 2.695 1 96.31 199 TYR A CA 1
ATOM 1492 C C . TYR A 1 199 ? -8.32 -3.209 1.453 1 96.31 199 TYR A C 1
ATOM 1494 O O . TYR A 1 199 ? -7.352 -3.844 1.023 1 96.31 199 TYR A O 1
ATOM 1502 N N . GLY A 1 200 ? -8.82 -2.055 0.898 1 97.5 200 GLY A N 1
ATOM 1503 C CA . GLY A 1 200 ? -8.148 -1.483 -0.257 1 97.5 200 GLY A CA 1
ATOM 1504 C C . GLY A 1 200 ? -6.676 -1.208 -0.013 1 97.5 200 GLY A C 1
ATOM 1505 O O . GLY A 1 200 ? -5.828 -1.538 -0.847 1 97.5 200 GLY A O 1
ATOM 1506 N N . THR A 1 201 ? -6.371 -0.672 1.148 1 98.12 201 THR A N 1
ATOM 1507 C CA . THR A 1 201 ? -4.996 -0.371 1.529 1 98.12 201 THR A CA 1
ATOM 1508 C C . THR A 1 201 ? -4.16 -1.645 1.585 1 98.12 201 THR A C 1
ATOM 1510 O O . THR A 1 201 ? -3.033 -1.676 1.085 1 98.12 201 THR A O 1
ATOM 1513 N N . SER A 1 202 ? -4.703 -2.691 2.182 1 98.31 202 SER A N 1
ATOM 1514 C CA . SER A 1 202 ? -3.982 -3.949 2.324 1 98.31 202 SER A CA 1
ATOM 1515 C C . SER A 1 202 ? -3.65 -4.555 0.965 1 98.31 202 SER A C 1
ATOM 1517 O O . SER A 1 202 ? -2.537 -5.039 0.749 1 98.31 202 SER A O 1
ATOM 1519 N N . LYS A 1 203 ? -4.605 -4.523 0.084 1 98.19 203 LYS A N 1
ATOM 1520 C CA . LYS A 1 203 ? -4.422 -5.145 -1.226 1 98.19 203 LYS A CA 1
ATOM 1521 C C . LYS A 1 203 ? -3.498 -4.305 -2.105 1 98.19 203 LYS A C 1
ATOM 1523 O O . LYS A 1 203 ? -2.746 -4.844 -2.92 1 98.19 203 LYS A O 1
ATOM 1528 N N . THR A 1 204 ? -3.549 -3.006 -1.916 1 97.94 204 THR A N 1
ATOM 1529 C CA . THR A 1 204 ? -2.59 -2.129 -2.578 1 97.94 204 THR A CA 1
ATOM 1530 C C . THR A 1 204 ? -1.17 -2.424 -2.104 1 97.94 204 THR A C 1
ATOM 1532 O O . THR A 1 204 ? -0.24 -2.486 -2.912 1 97.94 204 THR A O 1
ATOM 1535 N N . ALA A 1 205 ? -1.002 -2.59 -0.839 1 98.38 205 ALA A N 1
ATOM 1536 C CA . ALA A 1 205 ? 0.306 -2.857 -0.247 1 98.38 205 ALA A CA 1
ATOM 1537 C C . ALA A 1 205 ? 0.905 -4.148 -0.801 1 98.38 205 ALA A C 1
ATOM 1539 O O . ALA A 1 205 ? 2.045 -4.156 -1.274 1 98.38 205 ALA A O 1
ATOM 1540 N N . VAL A 1 206 ? 0.142 -5.211 -0.834 1 98.31 206 VAL A N 1
ATOM 1541 C CA . VAL A 1 206 ? 0.676 -6.504 -1.247 1 98.31 206 VAL A CA 1
ATOM 1542 C C . VAL A 1 206 ? 0.937 -6.5 -2.752 1 98.31 206 VAL A C 1
ATOM 1544 O O . VAL A 1 206 ? 1.881 -7.137 -3.227 1 98.31 206 VAL A O 1
ATOM 1547 N N . MET A 1 207 ? 0.091 -5.812 -3.504 1 97.81 207 MET A N 1
ATOM 1548 C CA . MET A 1 207 ? 0.308 -5.699 -4.941 1 97.81 207 MET A CA 1
ATOM 1549 C C . MET A 1 207 ? 1.636 -5.012 -5.242 1 97.81 207 MET A C 1
ATOM 1551 O O . MET A 1 207 ? 2.391 -5.461 -6.105 1 97.81 207 MET A O 1
ATOM 1555 N N . SER A 1 208 ? 1.877 -3.891 -4.539 1 97.75 208 SER A N 1
ATOM 1556 C CA . SER A 1 208 ? 3.129 -3.162 -4.719 1 97.75 208 SER A CA 1
ATOM 1557 C C . SER A 1 208 ? 4.328 -4.02 -4.328 1 97.75 208 SER A C 1
ATOM 1559 O O . SER A 1 208 ? 5.336 -4.043 -5.035 1 97.75 208 SER A O 1
ATOM 1561 N N . TYR A 1 209 ? 4.215 -4.711 -3.227 1 98.44 209 TYR A N 1
ATOM 1562 C CA . TYR A 1 209 ? 5.289 -5.578 -2.752 1 98.44 209 TYR A CA 1
ATOM 1563 C C . TYR A 1 209 ? 5.629 -6.645 -3.785 1 98.44 209 TYR A C 1
ATOM 1565 O O . TYR A 1 209 ? 6.801 -6.867 -4.094 1 98.44 209 TYR A O 1
ATOM 1573 N N . CYS A 1 210 ? 4.613 -7.27 -4.352 1 98 210 CYS A N 1
ATOM 1574 C CA . CYS A 1 210 ? 4.797 -8.375 -5.285 1 98 210 CYS A CA 1
ATOM 1575 C C . CYS A 1 210 ? 5.375 -7.883 -6.605 1 98 210 CYS A C 1
ATOM 1577 O O . CYS A 1 210 ? 6.172 -8.578 -7.238 1 98 210 CYS A O 1
ATOM 1579 N N . ARG A 1 211 ? 4.934 -6.719 -7.031 1 97.56 211 ARG A N 1
ATOM 1580 C CA . ARG A 1 211 ? 5.492 -6.133 -8.242 1 97.56 211 ARG A CA 1
ATOM 1581 C C . ARG A 1 211 ? 7.008 -6.012 -8.148 1 97.56 211 ARG A C 1
ATOM 1583 O O . ARG A 1 211 ? 7.73 -6.41 -9.062 1 97.56 211 ARG A O 1
ATOM 1590 N N . ASP A 1 212 ? 7.469 -5.48 -7.043 1 98.25 212 ASP A N 1
ATOM 1591 C CA . ASP A 1 212 ? 8.898 -5.25 -6.859 1 98.25 212 ASP A CA 1
ATOM 1592 C C . ASP A 1 212 ? 9.633 -6.559 -6.582 1 98.25 212 ASP A C 1
ATOM 1594 O O . ASP A 1 212 ? 10.766 -6.75 -7.031 1 98.25 212 ASP A O 1
ATOM 1598 N N . LEU A 1 213 ? 8.984 -7.445 -5.855 1 98.44 213 LEU A N 1
ATOM 1599 C CA . LEU A 1 213 ? 9.602 -8.742 -5.59 1 98.44 213 LEU A CA 1
ATOM 1600 C C . LEU A 1 213 ? 9.773 -9.539 -6.879 1 98.44 213 LEU A C 1
ATOM 1602 O O . LEU A 1 213 ? 10.734 -10.289 -7.023 1 98.44 213 LEU A O 1
ATOM 1606 N N . ARG A 1 214 ? 8.828 -9.422 -7.809 1 98.31 214 ARG A N 1
ATOM 1607 C CA . ARG A 1 214 ? 8.953 -10.078 -9.109 1 98.31 214 ARG A CA 1
ATOM 1608 C C . ARG A 1 214 ? 10.227 -9.641 -9.82 1 98.31 214 ARG A C 1
ATOM 1610 O O . ARG A 1 214 ? 10.922 -10.469 -10.422 1 98.31 214 ARG A O 1
ATOM 1617 N N . ALA A 1 215 ? 10.484 -8.344 -9.75 1 98.06 215 ALA A N 1
ATOM 1618 C CA . ALA A 1 215 ? 11.703 -7.836 -10.367 1 98.06 215 ALA A CA 1
ATOM 1619 C C . ALA A 1 215 ? 12.938 -8.422 -9.688 1 98.06 215 ALA A C 1
ATOM 1621 O O . ALA A 1 215 ? 13.875 -8.852 -10.359 1 98.06 215 ALA A O 1
ATOM 1622 N N . LEU A 1 216 ? 12.961 -8.477 -8.383 1 97.38 216 LEU A N 1
ATOM 1623 C CA . LEU A 1 216 ? 14.078 -9 -7.609 1 97.38 216 LEU A CA 1
ATOM 1624 C C . LEU A 1 216 ? 14.242 -10.5 -7.848 1 97.38 216 LEU A C 1
ATOM 1626 O O . LEU A 1 216 ? 15.367 -11 -7.898 1 97.38 216 LEU A O 1
ATOM 1630 N N . GLY A 1 217 ? 13.109 -11.211 -7.961 1 97.06 217 GLY A N 1
ATOM 1631 C CA . GLY A 1 217 ? 13.094 -12.656 -8.07 1 97.06 217 GLY A CA 1
ATOM 1632 C C . GLY A 1 217 ? 13.789 -13.172 -9.312 1 97.06 217 GLY A C 1
ATOM 1633 O O . GLY A 1 217 ? 14.234 -14.32 -9.352 1 97.06 217 GLY A O 1
ATOM 1634 N N . LYS A 1 218 ? 13.867 -12.336 -10.305 1 94 218 LYS A N 1
ATOM 1635 C CA . LYS A 1 218 ? 14.531 -12.711 -11.547 1 94 218 LYS A CA 1
ATOM 1636 C C . LYS A 1 218 ? 15.984 -13.117 -11.297 1 94 218 LYS A C 1
ATOM 1638 O O . LYS A 1 218 ? 16.531 -13.969 -12.008 1 94 218 LYS A O 1
ATOM 1643 N N . ASP A 1 219 ? 16.562 -12.578 -10.266 1 94.56 219 ASP A N 1
ATOM 1644 C CA . ASP A 1 219 ? 17.969 -12.852 -9.945 1 94.56 219 ASP A CA 1
ATOM 1645 C C . ASP A 1 219 ? 18.125 -14.242 -9.336 1 94.56 219 ASP A C 1
ATOM 1647 O O . ASP A 1 219 ? 19.234 -14.797 -9.336 1 94.56 219 ASP A O 1
ATOM 1651 N N . ASP A 1 220 ? 17.062 -14.836 -8.836 1 95.69 220 ASP A N 1
ATOM 1652 C CA . ASP A 1 220 ? 17.109 -16.094 -8.109 1 95.69 220 ASP A CA 1
ATOM 1653 C C . ASP A 1 220 ? 16.281 -17.172 -8.812 1 95.69 220 ASP A C 1
ATOM 1655 O O . ASP A 1 220 ? 16.047 -18.25 -8.25 1 95.69 220 ASP A O 1
ATOM 1659 N N . ASN A 1 221 ? 15.797 -16.828 -10.055 1 96.12 221 ASN A N 1
ATOM 1660 C CA . ASN A 1 221 ? 14.914 -17.719 -10.789 1 96.12 221 ASN A CA 1
ATOM 1661 C C . ASN A 1 221 ? 13.648 -18.047 -10 1 96.12 221 ASN A C 1
ATOM 1663 O O . ASN A 1 221 ? 13.219 -19.188 -9.953 1 96.12 221 ASN A O 1
ATOM 1667 N N . ILE A 1 222 ? 13.25 -17.109 -9.242 1 97.94 222 ILE A N 1
ATOM 1668 C CA . ILE A 1 222 ? 11.984 -17.203 -8.523 1 97.94 222 ILE A CA 1
ATOM 1669 C C . ILE A 1 222 ? 10.945 -16.312 -9.203 1 97.94 222 ILE A C 1
ATOM 1671 O O . ILE A 1 222 ? 11.133 -15.094 -9.297 1 97.94 222 ILE A O 1
ATOM 1675 N N . ILE A 1 223 ? 9.867 -16.938 -9.695 1 97.94 223 ILE A N 1
ATOM 1676 C CA . ILE A 1 223 ? 8.797 -16.219 -10.375 1 97.94 223 ILE A CA 1
ATOM 1677 C C . ILE A 1 223 ? 7.785 -15.703 -9.352 1 97.94 223 ILE A C 1
ATOM 1679 O O . ILE A 1 223 ? 7.406 -16.438 -8.422 1 97.94 223 ILE A O 1
ATOM 1683 N N . VAL A 1 224 ? 7.402 -14.453 -9.453 1 98.44 224 VAL A N 1
ATOM 1684 C CA . VAL A 1 224 ? 6.398 -13.867 -8.562 1 98.44 224 VAL A CA 1
ATOM 1685 C C . VAL A 1 224 ? 5.234 -13.328 -9.391 1 98.44 224 VAL A C 1
ATOM 1687 O O . VAL A 1 224 ? 5.434 -12.531 -10.312 1 98.44 224 VAL A O 1
ATOM 1690 N N . ASN A 1 225 ? 4.035 -13.797 -9.094 1 98.06 225 ASN A N 1
ATOM 1691 C CA . ASN A 1 225 ? 2.826 -13.359 -9.781 1 98.06 225 ASN A CA 1
ATOM 1692 C C . ASN A 1 225 ? 1.828 -12.734 -8.812 1 98.06 225 ASN A C 1
ATOM 1694 O O . ASN A 1 225 ? 1.823 -13.055 -7.621 1 98.06 225 ASN A O 1
ATOM 1698 N N . THR A 1 226 ? 1.065 -11.828 -9.328 1 98.06 226 THR A N 1
ATOM 1699 C CA . THR A 1 226 ? -0.024 -11.227 -8.57 1 98.06 226 THR A CA 1
ATOM 1700 C C . THR A 1 226 ? -1.376 -11.641 -9.141 1 98.06 226 THR A C 1
ATOM 1702 O O . THR A 1 226 ? -1.588 -11.586 -10.359 1 98.06 226 THR A O 1
ATOM 1705 N N . ILE A 1 227 ? -2.24 -12.164 -8.305 1 97.44 227 ILE A N 1
ATOM 1706 C CA . ILE A 1 227 ? -3.623 -12.469 -8.648 1 97.44 227 ILE A CA 1
ATOM 1707 C C . ILE A 1 227 ? -4.543 -11.375 -8.117 1 97.44 227 ILE A C 1
ATOM 1709 O O . ILE A 1 227 ? -4.527 -11.062 -6.926 1 97.44 227 ILE A O 1
ATOM 1713 N N . ALA A 1 228 ? -5.309 -10.742 -8.977 1 96.06 228 ALA A N 1
ATOM 1714 C CA . ALA A 1 228 ? -6.195 -9.648 -8.594 1 96.06 228 ALA A CA 1
ATOM 1715 C C . ALA A 1 228 ? -7.633 -9.938 -9 1 96.06 228 ALA A C 1
ATOM 1717 O O . ALA A 1 228 ? -8.125 -9.391 -9.992 1 96.06 228 ALA A O 1
ATOM 1718 N N . PRO A 1 229 ? -8.312 -10.641 -8.18 1 93.69 229 PRO A N 1
ATOM 1719 C CA . PRO A 1 229 ? -9.703 -10.984 -8.5 1 93.69 229 PRO A CA 1
ATOM 1720 C C . PRO A 1 229 ? -10.648 -9.789 -8.414 1 93.69 229 PRO A C 1
ATOM 1722 O O . PRO A 1 229 ? -10.469 -8.922 -7.551 1 93.69 229 PRO A O 1
ATOM 1725 N N . GLY A 1 230 ? -11.57 -9.742 -9.25 1 89.5 230 GLY A N 1
ATOM 1726 C CA . GLY A 1 230 ? -12.727 -8.867 -9.07 1 89.5 230 GLY A CA 1
ATOM 1727 C C . GLY A 1 230 ? -13.789 -9.461 -8.172 1 89.5 230 GLY A C 1
ATOM 1728 O O . GLY A 1 230 ? -13.469 -10.164 -7.207 1 89.5 230 GLY A O 1
ATOM 1729 N N . TYR A 1 231 ? -15.008 -9.016 -8.344 1 76.06 231 TYR A N 1
ATOM 1730 C CA . TYR A 1 231 ? -16.109 -9.539 -7.547 1 76.06 231 TYR A CA 1
ATOM 1731 C C . TYR A 1 231 ? -16.469 -10.953 -7.965 1 76.06 231 TYR A C 1
ATOM 1733 O O . TYR A 1 231 ? -16.969 -11.172 -9.078 1 76.06 231 TYR A O 1
ATOM 1741 N N . ILE A 1 232 ? -15.953 -11.812 -7.137 1 66.62 232 ILE A N 1
ATOM 1742 C CA . ILE A 1 232 ? -16.188 -13.242 -7.328 1 66.62 232 ILE A CA 1
ATOM 1743 C C . ILE A 1 232 ? -17.219 -13.734 -6.316 1 66.62 232 ILE A C 1
ATOM 1745 O O . ILE A 1 232 ? -17.297 -13.219 -5.199 1 66.62 232 ILE A O 1
ATOM 1749 N N . ALA A 1 233 ? -18.062 -14.547 -6.785 1 58.03 233 ALA A N 1
ATOM 1750 C CA . ALA A 1 233 ? -19.109 -15.07 -5.902 1 58.03 233 ALA A CA 1
ATOM 1751 C C . ALA A 1 233 ? -18.5 -15.875 -4.758 1 58.03 233 ALA A C 1
ATOM 1753 O O . ALA A 1 233 ? -18.219 -17.062 -4.902 1 58.03 233 ALA A O 1
ATOM 1754 N N . THR A 1 234 ? -18.016 -15.227 -3.754 1 62.06 234 THR A N 1
ATOM 1755 C CA . THR A 1 234 ? -17.453 -15.805 -2.531 1 62.06 234 THR A CA 1
ATOM 1756 C C . THR A 1 234 ? -18.188 -15.258 -1.304 1 62.06 234 THR A C 1
ATOM 1758 O O . THR A 1 234 ? -19.078 -14.414 -1.426 1 62.06 234 THR A O 1
ATOM 1761 N N . ASN A 1 235 ? -17.906 -15.914 -0.181 1 50.78 235 ASN A N 1
ATOM 1762 C CA . ASN A 1 235 ? -18.453 -15.398 1.068 1 50.78 235 ASN A CA 1
ATOM 1763 C C . ASN A 1 235 ? -18.094 -13.938 1.279 1 50.78 235 ASN A C 1
ATOM 1765 O O . ASN A 1 235 ? -18.781 -13.211 1.987 1 50.78 235 ASN A O 1
ATOM 1769 N N . MET A 1 236 ? -17.109 -13.578 0.612 1 54.81 236 MET A N 1
ATOM 1770 C CA . MET A 1 236 ? -16.641 -12.203 0.787 1 54.81 236 MET A CA 1
ATOM 1771 C C . MET A 1 236 ? -17.531 -11.227 0.022 1 54.81 236 MET A C 1
ATOM 1773 O O . MET A 1 236 ? -17.641 -10.062 0.403 1 54.81 236 MET A O 1
ATOM 1777 N N . THR A 1 237 ? -18.109 -11.711 -1.055 1 53.06 237 THR A N 1
ATOM 1778 C CA . THR A 1 237 ? -18.906 -10.828 -1.914 1 53.06 237 THR A CA 1
ATOM 1779 C C . THR A 1 237 ? -20.391 -11.086 -1.732 1 53.06 237 THR A C 1
ATOM 1781 O O . THR A 1 237 ? -21.188 -10.812 -2.631 1 53.06 237 THR A O 1
ATOM 1784 N N . THR A 1 238 ? -20.859 -11.781 -0.725 1 47.78 238 THR A N 1
ATOM 1785 C CA . THR A 1 238 ? -22.25 -12.148 -0.522 1 47.78 238 THR A CA 1
ATOM 1786 C C . THR A 1 238 ? -23.125 -10.898 -0.483 1 47.78 238 THR A C 1
ATOM 1788 O O . THR A 1 238 ? -24.359 -10.992 -0.615 1 47.78 238 THR A O 1
ATOM 1791 N N . SER A 1 239 ? -22.484 -9.891 -0.216 1 46.28 239 SER A N 1
ATOM 1792 C CA . SER A 1 239 ? -23.297 -8.688 -0.096 1 46.28 239 SER A CA 1
ATOM 1793 C C . SER A 1 239 ? -23.797 -8.211 -1.461 1 46.28 239 SER A C 1
ATOM 1795 O O . SER A 1 239 ? -24.641 -7.328 -1.547 1 46.28 239 SER A O 1
ATOM 1797 N N . PHE A 1 240 ? -23.109 -8.664 -2.525 1 45.59 240 PHE A N 1
ATOM 1798 C CA . PHE A 1 240 ? -23.547 -8.242 -3.85 1 45.59 240 PHE A CA 1
ATOM 1799 C C . PHE A 1 240 ? -24.531 -9.242 -4.438 1 45.59 240 PHE A C 1
ATOM 1801 O O . PHE A 1 240 ? -24.453 -10.445 -4.156 1 45.59 240 PHE A O 1
ATOM 1808 N N . SER A 1 241 ? -25.781 -8.875 -4.824 1 44.41 241 SER A N 1
ATOM 1809 C CA . SER A 1 241 ? -26.797 -9.766 -5.379 1 44.41 241 SER A CA 1
ATOM 1810 C C . SER A 1 241 ? -26.188 -10.82 -6.289 1 44.41 241 SER A C 1
ATOM 1812 O O . SER A 1 241 ? -25.562 -10.484 -7.301 1 44.41 241 SER A O 1
ATOM 1814 N N . ARG A 1 242 ? -26 -11.961 -5.762 1 48.62 242 ARG A N 1
ATOM 1815 C CA . ARG A 1 242 ? -25.375 -13.141 -6.359 1 48.62 242 ARG A CA 1
ATOM 1816 C C . ARG A 1 242 ? -26.047 -13.5 -7.684 1 48.62 242 ARG A C 1
ATOM 1818 O O . ARG A 1 242 ? -25.625 -14.445 -8.359 1 48.62 242 ARG A O 1
ATOM 1825 N N . LYS A 1 243 ? -27.234 -13.055 -7.887 1 44.91 243 LYS A N 1
ATOM 1826 C CA . LYS A 1 243 ? -28 -13.648 -8.969 1 44.91 243 LYS A CA 1
ATOM 1827 C C . LYS A 1 243 ? -27.453 -13.242 -10.336 1 44.91 243 LYS A C 1
ATOM 1829 O O . LYS A 1 243 ? -27.891 -13.75 -11.367 1 44.91 243 LYS A O 1
ATOM 1834 N N . ASP A 1 244 ? -26.812 -12.273 -10.508 1 44.06 244 ASP A N 1
ATOM 1835 C CA . ASP A 1 244 ? -26.438 -11.914 -11.875 1 44.06 244 ASP A CA 1
ATOM 1836 C C . ASP A 1 244 ? -25.094 -12.531 -12.258 1 44.06 244 ASP A C 1
ATOM 1838 O O . ASP A 1 244 ? -24.047 -12.078 -11.805 1 44.06 244 ASP A O 1
ATOM 1842 N N . LYS A 1 245 ? -25.062 -13.742 -12.773 1 47.78 245 LYS A N 1
ATOM 1843 C CA . LYS A 1 245 ? -23.953 -14.57 -13.227 1 47.78 245 LYS A CA 1
ATOM 1844 C C . LYS A 1 245 ? -22.969 -13.758 -14.062 1 47.78 245 LYS A C 1
ATOM 1846 O O . LYS A 1 245 ? -21.828 -14.188 -14.273 1 47.78 245 LYS A O 1
ATOM 1851 N N . ARG A 1 246 ? -23.5 -12.773 -14.734 1 46.62 246 ARG A N 1
ATOM 1852 C CA . ARG A 1 246 ? -22.656 -11.984 -15.625 1 46.62 246 ARG A CA 1
ATOM 1853 C C . ARG A 1 246 ? -21.641 -11.164 -14.844 1 46.62 246 ARG A C 1
ATOM 1855 O O . ARG A 1 246 ? -20.609 -10.773 -15.375 1 46.62 246 ARG A O 1
ATOM 1862 N N . PHE A 1 247 ? -21.875 -11 -13.609 1 55.47 247 PHE A N 1
ATOM 1863 C CA . PHE A 1 247 ? -21.109 -10.047 -12.805 1 55.47 247 PHE A CA 1
ATOM 1864 C C . PHE A 1 247 ? -20.156 -10.773 -11.867 1 55.47 247 PHE A C 1
ATOM 1866 O O . PHE A 1 247 ? -19.125 -10.234 -11.477 1 55.47 247 PHE A O 1
ATOM 1873 N N . PHE A 1 248 ? -20.406 -12.141 -11.742 1 64.44 248 PHE A N 1
ATOM 1874 C CA . PHE A 1 248 ? -19.609 -12.875 -10.758 1 64.44 248 PHE A CA 1
ATOM 1875 C C . PHE A 1 248 ? -19.078 -14.172 -11.359 1 64.44 248 PHE A C 1
ATOM 1877 O O . PHE A 1 248 ? -19.828 -14.922 -11.984 1 64.44 248 PHE A O 1
ATOM 1884 N N . LEU A 1 249 ? -17.688 -14.289 -11.336 1 74 249 LEU A N 1
ATOM 1885 C CA . LEU A 1 249 ? -17.094 -15.578 -11.695 1 74 249 LEU A CA 1
ATOM 1886 C C . LEU A 1 249 ? -17.203 -16.562 -10.547 1 74 249 LEU A C 1
ATOM 1888 O O . LEU A 1 249 ? -17.203 -16.172 -9.375 1 74 249 LEU A O 1
ATOM 1892 N N . THR A 1 250 ? -17.375 -17.891 -10.906 1 81.5 250 THR A N 1
ATOM 1893 C CA . THR A 1 250 ? -17.328 -18.922 -9.875 1 81.5 250 THR A CA 1
ATOM 1894 C C . THR A 1 250 ? -15.898 -19.172 -9.414 1 81.5 250 THR A C 1
ATOM 1896 O O . THR A 1 250 ? -14.953 -19 -10.188 1 81.5 250 THR A O 1
ATOM 1899 N N . PRO A 1 251 ? -15.766 -19.609 -8.211 1 86.12 251 PRO A N 1
ATOM 1900 C CA . PRO A 1 251 ? -14.43 -19.922 -7.707 1 86.12 251 PRO A CA 1
ATOM 1901 C C . PRO A 1 251 ? -13.711 -20.984 -8.539 1 86.12 251 PRO A C 1
ATOM 1903 O O . PRO A 1 251 ? -12.5 -20.906 -8.758 1 86.12 251 PRO A O 1
ATOM 1906 N N . GLU A 1 252 ? -14.453 -21.969 -9.047 1 88.31 252 GLU A N 1
ATOM 1907 C CA . GLU A 1 252 ? -13.875 -23.047 -9.844 1 88.31 252 GLU A CA 1
ATOM 1908 C C . GLU A 1 252 ? -13.328 -22.531 -11.164 1 88.31 252 GLU A C 1
ATOM 1910 O O . GLU A 1 252 ? -12.203 -22.844 -11.547 1 88.31 252 GLU A O 1
ATOM 1915 N N . TYR A 1 253 ? -14.141 -21.719 -11.805 1 89.75 253 TYR A N 1
ATOM 1916 C CA . TYR A 1 253 ? -13.695 -21.156 -13.07 1 89.75 253 TYR A CA 1
ATOM 1917 C C . TYR A 1 253 ? -12.5 -20.234 -12.875 1 89.75 253 TYR A C 1
ATOM 1919 O O . TYR A 1 253 ? -11.531 -20.297 -13.633 1 89.75 253 TYR A O 1
ATOM 1927 N N . PHE A 1 254 ? -12.625 -19.422 -11.875 1 92.06 254 PHE A N 1
ATOM 1928 C CA . PHE A 1 254 ? -11.531 -18.484 -11.594 1 92.06 254 PHE A CA 1
ATOM 1929 C C . PHE A 1 254 ? -10.258 -19.25 -11.25 1 92.06 254 PHE A C 1
ATOM 1931 O O . PHE A 1 254 ? -9.172 -18.875 -11.695 1 92.06 254 PHE A O 1
ATOM 1938 N N . GLY A 1 255 ? -10.383 -20.344 -10.484 1 94.06 255 GLY A N 1
ATOM 1939 C CA . GLY A 1 255 ? -9.242 -21.172 -10.148 1 94.06 255 GLY A CA 1
ATOM 1940 C C . GLY A 1 255 ? -8.516 -21.719 -11.359 1 94.06 255 GLY A C 1
ATOM 1941 O O . GLY A 1 255 ? -7.285 -21.719 -11.406 1 94.06 255 GLY A O 1
ATOM 1942 N N . GLU A 1 256 ? -9.281 -22.125 -12.359 1 94.56 256 GLU A N 1
ATOM 1943 C CA . GLU A 1 256 ? -8.703 -22.656 -13.594 1 94.56 256 GLU A CA 1
ATOM 1944 C C . GLU A 1 256 ? -7.957 -21.562 -14.359 1 94.56 256 GLU A C 1
ATOM 1946 O O . GLU A 1 256 ? -6.891 -21.812 -14.922 1 94.56 256 GLU A O 1
ATOM 1951 N N . GLN A 1 257 ? -8.562 -20.438 -14.375 1 93.69 257 GLN A N 1
ATOM 1952 C CA . GLN A 1 257 ? -7.934 -19.328 -15.078 1 93.69 257 GLN A CA 1
ATOM 1953 C C . GLN A 1 257 ? -6.641 -18.891 -14.383 1 93.69 257 GLN A C 1
ATOM 1955 O O . GLN A 1 257 ? -5.664 -18.547 -15.047 1 93.69 257 GLN A O 1
ATOM 1960 N N . VAL A 1 258 ? -6.672 -18.891 -13.109 1 96.06 258 VAL A N 1
ATOM 1961 C CA . VAL A 1 258 ? -5.48 -18.547 -12.336 1 96.06 258 VAL A CA 1
ATOM 1962 C C . VAL A 1 258 ? -4.375 -19.562 -12.609 1 96.06 258 VAL A C 1
ATOM 1964 O O . VAL A 1 258 ? -3.227 -19.188 -12.852 1 96.06 258 VAL A O 1
ATOM 1967 N N . LYS A 1 259 ? -4.719 -20.875 -12.562 1 97.12 259 LYS A N 1
ATOM 1968 C CA . LYS A 1 259 ? -3.746 -21.922 -12.844 1 97.12 259 LYS A CA 1
ATOM 1969 C C . LYS A 1 259 ? -3.098 -21.703 -14.211 1 97.12 259 LYS A C 1
ATOM 1971 O O . LYS A 1 259 ? -1.871 -21.75 -14.336 1 97.12 259 LYS A O 1
ATOM 1976 N N . LYS A 1 260 ? -3.904 -21.422 -15.234 1 94.88 260 LYS A N 1
ATOM 1977 C CA . LYS A 1 260 ? -3.389 -21.203 -16.578 1 94.88 260 LYS A CA 1
ATOM 1978 C C . LYS A 1 260 ? -2.453 -19.984 -16.625 1 94.88 260 LYS A C 1
ATOM 1980 O O . LYS A 1 260 ? -1.41 -20.031 -17.281 1 94.88 260 LYS A O 1
ATOM 1985 N N . GLY A 1 261 ? -2.863 -18.922 -15.93 1 95.44 261 GLY A N 1
ATOM 1986 C CA . GLY A 1 261 ? -2.029 -17.734 -15.859 1 95.44 261 GLY A CA 1
ATOM 1987 C C . GLY A 1 261 ? -0.695 -17.969 -15.18 1 95.44 261 GLY A C 1
ATOM 1988 O O . GLY A 1 261 ? 0.337 -17.469 -15.625 1 95.44 261 GLY A O 1
ATOM 1989 N N . LEU A 1 262 ? -0.761 -18.719 -14.086 1 97.25 262 LEU A N 1
ATOM 1990 C CA . LEU A 1 262 ? 0.458 -19.016 -13.344 1 97.25 262 LEU A CA 1
ATOM 1991 C C . LEU A 1 262 ? 1.389 -19.906 -14.156 1 97.25 262 LEU A C 1
ATOM 1993 O O . LEU A 1 262 ? 2.6 -19.672 -14.195 1 97.25 262 LEU A O 1
ATOM 1997 N N . GLU A 1 263 ? 0.823 -20.875 -14.828 1 96.06 263 GLU A N 1
ATOM 1998 C CA . GLU A 1 263 ? 1.611 -21.797 -15.641 1 96.06 263 GLU A CA 1
ATOM 1999 C C . GLU A 1 263 ? 2.314 -21.062 -16.781 1 96.06 263 GLU A C 1
ATOM 2001 O O . GLU A 1 263 ? 3.412 -21.438 -17.188 1 96.06 263 GLU A O 1
ATOM 2006 N N . ASN A 1 264 ? 1.711 -19.969 -17.234 1 93.81 264 ASN A N 1
ATOM 2007 C CA . ASN A 1 264 ? 2.27 -19.203 -18.344 1 93.81 264 ASN A CA 1
ATOM 2008 C C . ASN A 1 264 ? 3.021 -17.969 -17.844 1 93.81 264 ASN A C 1
ATOM 2010 O O . ASN A 1 264 ? 3.371 -17.094 -18.625 1 93.81 264 ASN A O 1
ATOM 2014 N N . ASP A 1 265 ? 3.166 -17.797 -16.562 1 95.06 265 ASP A N 1
ATOM 2015 C CA . ASP A 1 265 ? 3.895 -16.719 -15.906 1 95.06 265 ASP A CA 1
ATOM 2016 C C . ASP A 1 265 ? 3.316 -15.352 -16.297 1 95.06 265 ASP A C 1
ATOM 2018 O O . ASP A 1 265 ? 4.055 -14.461 -16.719 1 95.06 265 ASP A O 1
ATOM 2022 N N . VAL A 1 266 ? 2.031 -15.32 -16.312 1 94.5 266 VAL A N 1
ATOM 2023 C CA . VAL A 1 266 ? 1.389 -14.016 -16.422 1 94.5 266 VAL A CA 1
ATOM 2024 C C . VAL A 1 266 ? 1.639 -13.195 -15.164 1 94.5 266 VAL A C 1
ATOM 2026 O O . VAL A 1 266 ? 1.229 -13.586 -14.07 1 94.5 266 VAL A O 1
ATOM 2029 N N . PRO A 1 267 ? 2.318 -12.047 -15.281 1 96 267 PRO A N 1
ATOM 2030 C CA . PRO A 1 267 ? 2.711 -11.305 -14.086 1 96 267 PRO A CA 1
ATOM 2031 C C . PRO A 1 267 ? 1.517 -10.914 -13.211 1 96 267 PRO A C 1
ATOM 2033 O O . PRO A 1 267 ? 1.576 -11.023 -11.984 1 96 267 PRO A O 1
ATOM 2036 N N . LEU A 1 268 ? 0.473 -10.445 -13.828 1 96.44 268 LEU A N 1
ATOM 2037 C CA . LEU A 1 268 ? -0.74 -9.984 -13.156 1 96.44 268 LEU A CA 1
ATOM 2038 C C . LEU A 1 268 ? -1.974 -10.664 -13.742 1 96.44 268 LEU A C 1
ATOM 2040 O O . LEU A 1 268 ? -2.326 -10.438 -14.898 1 96.44 268 LEU A O 1
ATOM 2044 N N . ILE A 1 269 ? -2.666 -11.516 -12.938 1 96.06 269 ILE A N 1
ATOM 2045 C CA . ILE A 1 269 ? -3.857 -12.258 -13.336 1 96.06 269 ILE A CA 1
ATOM 2046 C C . ILE A 1 269 ? -5.098 -11.609 -12.727 1 96.06 269 ILE A C 1
ATOM 2048 O O . ILE A 1 269 ? -5.289 -11.641 -11.508 1 96.06 269 ILE A O 1
ATOM 2052 N N . SER A 1 270 ? -5.891 -11.008 -13.555 1 94.44 270 SER A N 1
ATOM 2053 C CA . SER A 1 270 ? -7.051 -10.273 -13.062 1 94.44 270 SER A CA 1
ATOM 2054 C C . SER A 1 270 ? -8.273 -10.523 -13.945 1 94.44 270 SER A C 1
ATOM 2056 O O . SER A 1 270 ? -8.25 -10.227 -15.141 1 94.44 270 SER A O 1
ATOM 2058 N N . LEU A 1 271 ? -9.312 -11.062 -13.359 1 92.19 271 LEU A N 1
ATOM 2059 C CA . LEU A 1 271 ? -10.602 -11.336 -13.977 1 92.19 271 LEU A CA 1
ATOM 2060 C C . LEU A 1 271 ? -11.75 -11.008 -13.023 1 92.19 271 LEU A C 1
ATOM 2062 O O . LEU A 1 271 ? -11.57 -11.047 -11.805 1 92.19 271 LEU A O 1
ATOM 2066 N N . PRO A 1 272 ? -12.969 -10.672 -13.609 1 90.81 272 PRO A N 1
ATOM 2067 C CA . PRO A 1 272 ? -13.273 -10.547 -15.031 1 90.81 272 PRO A CA 1
ATOM 2068 C C . PRO A 1 272 ? -12.656 -9.297 -15.656 1 90.81 272 PRO A C 1
ATOM 2070 O O . PRO A 1 272 ? -12.328 -8.344 -14.953 1 90.81 272 PRO A O 1
ATOM 2073 N N . LEU A 1 273 ? -12.594 -9.25 -16.953 1 91.12 273 LEU A N 1
ATOM 2074 C CA . LEU A 1 273 ? -11.836 -8.227 -17.656 1 91.12 273 LEU A CA 1
ATOM 2075 C C . LEU A 1 273 ? -12.492 -6.855 -17.5 1 91.12 273 LEU A C 1
ATOM 2077 O O . LEU A 1 273 ? -11.805 -5.84 -17.406 1 91.12 273 LEU A O 1
ATOM 2081 N N . HIS A 1 274 ? -13.805 -6.785 -17.5 1 90.12 274 HIS A N 1
ATOM 2082 C CA . HIS A 1 274 ? -14.469 -5.488 -17.406 1 90.12 274 HIS A CA 1
ATOM 2083 C C . HIS A 1 274 ? -14.172 -4.82 -16.062 1 90.12 274 HIS A C 1
ATOM 2085 O O . HIS A 1 274 ? -14.031 -3.596 -15.992 1 90.12 274 HIS A O 1
ATOM 2091 N N . GLN A 1 275 ? -14.094 -5.59 -15.008 1 92.69 275 GLN A N 1
ATOM 2092 C CA . GLN A 1 275 ? -13.719 -5.031 -13.711 1 92.69 275 GLN A CA 1
ATOM 2093 C C . GLN A 1 275 ? -12.242 -4.66 -13.672 1 92.69 275 GLN A C 1
ATOM 2095 O O . GLN A 1 275 ? -11.867 -3.643 -13.094 1 92.69 275 GLN A O 1
ATOM 2100 N N . PHE A 1 276 ? -11.414 -5.488 -14.312 1 94.19 276 PHE A N 1
ATOM 2101 C CA . PHE A 1 276 ? -10 -5.152 -14.43 1 94.19 276 PHE A CA 1
ATOM 2102 C C . PHE A 1 276 ? -9.82 -3.783 -15.078 1 94.19 276 PHE A C 1
ATOM 2104 O O . PHE A 1 276 ? -9.117 -2.922 -14.547 1 94.19 276 PHE A O 1
ATOM 2111 N N . PHE A 1 277 ? -10.5 -3.578 -16.203 1 94.44 277 PHE A N 1
ATOM 2112 C CA . PHE A 1 277 ? -10.352 -2.324 -16.938 1 94.44 277 PHE A CA 1
ATOM 2113 C C . PHE A 1 277 ? -10.859 -1.15 -16.109 1 94.44 277 PHE A C 1
ATOM 2115 O O . PHE A 1 277 ? -10.203 -0.11 -16.016 1 94.44 277 PHE A O 1
ATOM 2122 N N . ALA A 1 278 ? -11.938 -1.348 -15.398 1 92.69 278 ALA A N 1
ATOM 2123 C CA . ALA A 1 278 ? -12.555 -0.273 -14.625 1 92.69 278 ALA A CA 1
ATOM 2124 C C . ALA A 1 278 ? -11.641 0.17 -13.484 1 92.69 278 ALA A C 1
ATOM 2126 O O . ALA A 1 278 ? -11.438 1.368 -13.273 1 92.69 278 ALA A O 1
ATOM 2127 N N . PHE A 1 279 ? -11.039 -0.782 -12.82 1 94.19 279 PHE A N 1
ATOM 2128 C CA . PHE A 1 279 ? -10.258 -0.455 -11.633 1 94.19 279 PHE A CA 1
ATOM 2129 C C . PHE A 1 279 ? -8.82 -0.101 -12.008 1 94.19 279 PHE A C 1
ATOM 2131 O O . PHE A 1 279 ? -8.227 0.803 -11.422 1 94.19 279 PHE A O 1
ATOM 2138 N N . ALA A 1 280 ? -8.297 -0.785 -13 1 95.12 280 ALA A N 1
ATOM 2139 C CA . ALA A 1 280 ? -6.914 -0.553 -13.406 1 95.12 280 ALA A CA 1
ATOM 2140 C C . ALA A 1 280 ? -6.75 0.835 -14.023 1 95.12 280 ALA A C 1
ATOM 2142 O O . ALA A 1 280 ? -5.699 1.467 -13.867 1 95.12 280 ALA A O 1
ATOM 2143 N N . ILE A 1 281 ? -7.754 1.337 -14.672 1 95.06 281 ILE A N 1
ATOM 2144 C CA . ILE A 1 281 ? -7.66 2.652 -15.289 1 95.06 281 ILE A CA 1
ATOM 2145 C C . ILE A 1 281 ? -7.574 3.729 -14.211 1 95.06 281 ILE A C 1
ATOM 2147 O O . ILE A 1 281 ? -6.875 4.73 -14.375 1 95.06 281 ILE A O 1
ATOM 2151 N N . MET A 1 282 ? -8.258 3.518 -13.102 1 95.06 282 MET A N 1
ATOM 2152 C CA . MET A 1 282 ? -8.219 4.484 -12.008 1 95.06 282 MET A CA 1
ATOM 2153 C C . MET A 1 282 ? -6.836 4.535 -11.375 1 95.06 282 MET A C 1
ATOM 2155 O O . MET A 1 282 ? -6.387 5.594 -10.938 1 95.06 282 MET A O 1
ATOM 2159 N N . SER A 1 283 ? -6.219 3.387 -11.391 1 94 283 SER A N 1
ATOM 2160 C CA . SER A 1 283 ? -4.871 3.326 -10.836 1 94 283 SER A CA 1
ATOM 2161 C C . SER A 1 283 ? -3.867 4.027 -11.742 1 94 283 SER A C 1
ATOM 2163 O O . SER A 1 283 ? -2.768 4.375 -11.305 1 94 283 SER A O 1
ATOM 2165 N N . ALA A 1 284 ? -4.234 4.262 -13 1 93.94 284 ALA A N 1
ATOM 2166 C CA . ALA A 1 284 ? -3.32 4.828 -13.984 1 93.94 284 ALA A CA 1
ATOM 2167 C C . ALA A 1 284 ? -3.535 6.332 -14.125 1 93.94 284 ALA A C 1
ATOM 2169 O O . ALA A 1 284 ? -3.027 6.953 -15.07 1 93.94 284 ALA A O 1
ATOM 2170 N N . LEU A 1 285 ? -4.25 6.906 -13.188 1 95.12 285 LEU A N 1
ATOM 2171 C CA . LEU A 1 285 ? -4.48 8.344 -13.172 1 95.12 285 LEU A CA 1
ATOM 2172 C C . LEU A 1 285 ? -3.428 9.055 -12.32 1 95.12 285 LEU A C 1
ATOM 2174 O O . LEU A 1 285 ? -2.844 8.453 -11.414 1 95.12 285 LEU A O 1
ATOM 2178 N N . PRO A 1 286 ? -3.197 10.305 -12.672 1 94.5 286 PRO A N 1
ATOM 2179 C CA . PRO A 1 286 ? -2.326 11.086 -11.789 1 94.5 286 PRO A CA 1
ATOM 2180 C C . PRO A 1 286 ? -2.918 11.273 -10.391 1 94.5 286 PRO A C 1
ATOM 2182 O O . PRO A 1 286 ? -4.121 11.094 -10.195 1 94.5 286 PRO A O 1
ATOM 2185 N N . PRO A 1 287 ? -2.061 11.672 -9.422 1 93.06 287 PRO A N 1
ATOM 2186 C CA . PRO A 1 287 ? -2.488 11.711 -8.023 1 93.06 287 PRO A CA 1
ATOM 2187 C C . PRO A 1 287 ? -3.707 12.609 -7.805 1 93.06 287 PRO A C 1
ATOM 2189 O O . PRO A 1 287 ? -4.637 12.227 -7.09 1 93.06 287 PRO A O 1
ATOM 2192 N N . SER A 1 288 ? -3.754 13.781 -8.406 1 91.5 288 SER A N 1
ATOM 2193 C CA . SER A 1 288 ? -4.879 14.695 -8.211 1 91.5 288 SER A CA 1
ATOM 2194 C C . SER A 1 288 ? -6.172 14.094 -8.758 1 91.5 288 SER A C 1
ATOM 2196 O O . SER A 1 288 ? -7.234 14.242 -8.148 1 91.5 288 SER A O 1
ATOM 2198 N N . ALA A 1 289 ? -6.062 13.445 -9.883 1 94.06 289 ALA A N 1
ATOM 2199 C CA . ALA A 1 289 ? -7.227 12.781 -10.469 1 94.06 289 ALA A CA 1
ATOM 2200 C C . ALA A 1 289 ? -7.684 11.609 -9.602 1 94.06 289 ALA A C 1
ATOM 2202 O O . ALA A 1 289 ? -8.883 11.352 -9.484 1 94.06 289 ALA A O 1
ATOM 2203 N N . LYS A 1 290 ? -6.758 10.875 -9.047 1 96.06 290 LYS A N 1
ATOM 2204 C CA . LYS A 1 290 ? -7.09 9.773 -8.148 1 96.06 290 LYS A CA 1
ATOM 2205 C C . LYS A 1 290 ? -7.887 10.273 -6.941 1 96.06 290 LYS A C 1
ATOM 2207 O O . LYS A 1 290 ? -8.836 9.617 -6.508 1 96.06 290 LYS A O 1
ATOM 2212 N N . GLN A 1 291 ? -7.445 11.422 -6.434 1 95.44 291 GLN A N 1
ATOM 2213 C CA . GLN A 1 291 ? -8.18 11.984 -5.305 1 95.44 291 GLN A CA 1
ATOM 2214 C C . GLN A 1 291 ? -9.602 12.359 -5.703 1 95.44 291 GLN A C 1
ATOM 2216 O O . GLN A 1 291 ? -10.547 12.148 -4.938 1 95.44 291 GLN A O 1
ATOM 2221 N N . CYS A 1 292 ? -9.766 12.906 -6.887 1 94.38 292 CYS A N 1
ATOM 2222 C CA . CYS A 1 292 ? -11.086 13.25 -7.395 1 94.38 292 CYS A CA 1
ATOM 2223 C C . CYS A 1 292 ? -11.969 12.008 -7.516 1 94.38 292 CYS A C 1
ATOM 2225 O O . CYS A 1 292 ? -13.141 12.039 -7.156 1 94.38 292 CYS A O 1
ATOM 2227 N N . VAL A 1 293 ? -11.375 10.969 -7.996 1 96 293 VAL A N 1
ATOM 2228 C CA . VAL A 1 293 ? -12.109 9.719 -8.141 1 96 293 VAL A CA 1
ATOM 2229 C C . VAL A 1 293 ? -12.516 9.195 -6.77 1 96 293 VAL A C 1
ATOM 2231 O O . VAL A 1 293 ? -13.641 8.727 -6.586 1 96 293 VAL A O 1
ATOM 2234 N N . SER A 1 294 ? -11.609 9.227 -5.797 1 97.44 294 SER A N 1
ATOM 2235 C CA . SER A 1 294 ? -11.922 8.789 -4.441 1 97.44 294 SER A CA 1
ATOM 2236 C C . SER A 1 294 ? -13.102 9.562 -3.865 1 97.44 294 SER A C 1
ATOM 2238 O O . SER A 1 294 ? -14.008 8.969 -3.277 1 97.44 294 SER A O 1
ATOM 2240 N N . ASP A 1 295 ? -13.125 10.898 -4.074 1 96.56 295 ASP A N 1
ATOM 2241 C CA . ASP A 1 295 ? -14.227 11.742 -3.615 1 96.56 295 ASP A CA 1
ATOM 2242 C C . ASP A 1 295 ? -15.539 11.344 -4.289 1 96.56 295 ASP A C 1
ATOM 2244 O O . ASP A 1 295 ? -16.578 11.297 -3.637 1 96.56 295 ASP A O 1
ATOM 2248 N N . PHE A 1 296 ? -15.398 11.102 -5.559 1 95.81 296 PHE A N 1
ATOM 2249 C CA . PHE A 1 296 ? -16.578 10.711 -6.328 1 95.81 296 PHE A CA 1
ATOM 2250 C C . PHE A 1 296 ? -17.141 9.383 -5.836 1 95.81 296 PHE A C 1
ATOM 2252 O O . PHE A 1 296 ? -18.344 9.242 -5.645 1 95.81 296 PHE A O 1
ATOM 2259 N N . LEU A 1 297 ? -16.281 8.422 -5.656 1 95.5 297 LEU A N 1
ATOM 2260 C CA . LEU A 1 297 ? -16.703 7.102 -5.188 1 95.5 297 LEU A CA 1
ATOM 2261 C C . LEU A 1 297 ? -17.312 7.191 -3.795 1 95.5 297 LEU A C 1
ATOM 2263 O O . LEU A 1 297 ? -18.297 6.508 -3.502 1 95.5 297 LEU A O 1
ATOM 2267 N N . HIS A 1 298 ? -16.734 8.016 -2.943 1 96.12 298 HIS A N 1
ATOM 2268 C CA . HIS A 1 298 ? -17.281 8.195 -1.604 1 96.12 298 HIS A CA 1
ATOM 2269 C C . HIS A 1 298 ? -18.703 8.727 -1.656 1 96.12 298 HIS A C 1
ATOM 2271 O O . HIS A 1 298 ? -19.578 8.242 -0.933 1 96.12 298 HIS A O 1
ATOM 2277 N N . LYS A 1 299 ? -18.938 9.648 -2.533 1 95.25 299 LYS A N 1
ATOM 2278 C CA . LYS A 1 299 ? -20.234 10.312 -2.627 1 95.25 299 LYS A CA 1
ATOM 2279 C C . LYS A 1 299 ? -21.266 9.398 -3.285 1 95.25 299 LYS A C 1
ATOM 2281 O O . LYS A 1 299 ? -22.438 9.375 -2.875 1 95.25 299 LYS A O 1
ATOM 2286 N N . HIS A 1 300 ? -20.812 8.578 -4.289 1 93.38 300 HIS A N 1
ATOM 2287 C CA . HIS A 1 300 ? -21.812 7.949 -5.141 1 93.38 300 HIS A CA 1
ATOM 2288 C C . HIS A 1 300 ? -21.812 6.434 -4.992 1 93.38 300 HIS A C 1
ATOM 2290 O O . HIS A 1 300 ? -22.781 5.762 -5.324 1 93.38 300 HIS A O 1
ATOM 2296 N N . VAL A 1 301 ? -20.719 5.902 -4.516 1 91.94 301 VAL A N 1
ATOM 2297 C CA . VAL A 1 301 ? -20.609 4.449 -4.496 1 91.94 301 VAL A CA 1
ATOM 2298 C C . VAL A 1 301 ? -20.703 3.943 -3.057 1 91.94 301 VAL A C 1
ATOM 2300 O O . VAL A 1 301 ? -21.359 2.936 -2.787 1 91.94 301 VAL A O 1
ATOM 2303 N N . ASP A 1 302 ? -20.109 4.652 -2.088 1 92.19 302 ASP A N 1
ATOM 2304 C CA . ASP A 1 302 ? -20.062 4.219 -0.696 1 92.19 302 ASP A CA 1
ATOM 2305 C C . ASP A 1 302 ? -21.453 3.996 -0.132 1 92.19 302 ASP A C 1
ATOM 2307 O O . ASP A 1 302 ? -21.703 3 0.55 1 92.19 302 ASP A O 1
ATOM 2311 N N . PRO A 1 303 ? -22.453 4.914 -0.434 1 90.31 303 PRO A N 1
ATOM 2312 C CA . PRO A 1 303 ? -23.797 4.727 0.112 1 90.31 303 PRO A CA 1
ATOM 2313 C C . PRO A 1 303 ? -24.453 3.449 -0.393 1 90.31 303 PRO A C 1
ATOM 2315 O O . PRO A 1 303 ? -25.234 2.818 0.339 1 90.31 303 PRO A O 1
ATOM 2318 N N . ILE A 1 304 ? -24.125 3.053 -1.556 1 84.44 304 ILE A N 1
ATOM 2319 C CA . ILE A 1 304 ? -24.688 1.844 -2.146 1 84.44 304 ILE A CA 1
ATOM 2320 C C . ILE A 1 304 ? -24.078 0.613 -1.479 1 84.44 304 ILE A C 1
ATOM 2322 O O . ILE A 1 304 ? -24.797 -0.341 -1.152 1 84.44 304 ILE A O 1
ATOM 2326 N N . LEU A 1 305 ? -22.828 0.723 -1.22 1 83.12 305 LEU A N 1
ATOM 2327 C CA . LEU A 1 305 ? -22.109 -0.406 -0.622 1 83.12 305 LEU A CA 1
ATOM 2328 C C . LEU A 1 305 ? -22.469 -0.544 0.856 1 83.12 305 LEU A C 1
ATOM 2330 O O . LEU A 1 305 ? -22.484 -1.655 1.391 1 83.12 305 LEU A O 1
ATOM 2334 N N . SER A 1 306 ? -22.703 0.578 1.538 1 78.31 306 SER A N 1
ATOM 2335 C CA . SER A 1 306 ? -23.031 0.563 2.963 1 78.31 306 SER A CA 1
ATOM 2336 C C . SER A 1 306 ? -24.453 0.084 3.205 1 78.31 306 SER A C 1
ATOM 2338 O O . SER A 1 306 ? -24.734 -0.545 4.227 1 78.31 306 SER A O 1
ATOM 2340 N N . LYS A 1 307 ? -25.438 0.475 2.512 1 62.94 307 LYS A N 1
ATOM 2341 C CA . LYS A 1 307 ? -26.828 0.035 2.631 1 62.94 307 LYS A CA 1
ATOM 2342 C C . LYS A 1 307 ? -26.938 -1.47 2.408 1 62.94 307 LYS A C 1
ATOM 2344 O O . LYS A 1 307 ? -27.672 -2.152 3.129 1 62.94 307 LYS A O 1
ATOM 2349 N N . LYS A 1 308 ? -26.219 -1.902 1.655 1 52.69 308 LYS A N 1
ATOM 2350 C CA . LYS A 1 308 ? -26.266 -3.332 1.361 1 52.69 308 LYS A CA 1
ATOM 2351 C C . LYS A 1 308 ? -25.703 -4.152 2.516 1 52.69 308 LYS A C 1
ATOM 2353 O O . LYS A 1 308 ? -26.156 -5.27 2.773 1 52.69 308 LYS A O 1
ATOM 2358 N N . LYS A 1 309 ? -24.797 -3.615 3.27 1 54.84 309 LYS A N 1
ATOM 2359 C CA . LYS A 1 309 ? -24.25 -4.277 4.449 1 54.84 309 LYS A CA 1
ATOM 2360 C C . LYS A 1 309 ? -25.281 -4.344 5.57 1 54.84 309 LYS A C 1
ATOM 2362 O O . LYS A 1 309 ? -25.359 -5.34 6.297 1 54.84 309 LYS A O 1
ATOM 2367 N N . VAL A 1 310 ? -26.047 -3.246 5.805 1 43.81 310 VAL A N 1
ATOM 2368 C CA . VAL A 1 310 ? -27.078 -3.188 6.836 1 43.81 310 VAL A CA 1
ATOM 2369 C C . VAL A 1 310 ? -28.203 -4.164 6.492 1 43.81 310 VAL A C 1
ATOM 2371 O O . VAL A 1 310 ? -28.734 -4.832 7.379 1 43.81 310 VAL A O 1
ATOM 2374 N N . GLU A 1 311 ? -28.531 -4.148 5.297 1 41.44 311 GLU A N 1
ATOM 2375 C CA . GLU A 1 311 ? -29.656 -5.008 4.906 1 41.44 311 GLU A CA 1
ATOM 2376 C C . GLU A 1 311 ? -29.312 -6.48 5.113 1 41.44 311 GLU A C 1
ATOM 2378 O O . GLU A 1 311 ? -30.203 -7.301 5.359 1 41.44 311 GLU A O 1
ATOM 2383 N N . LYS A 1 312 ? -28.156 -6.742 5.078 1 42.91 312 LYS A N 1
ATOM 2384 C CA . LYS A 1 312 ? -27.812 -8.156 5.215 1 42.91 312 LYS A CA 1
ATOM 2385 C C . LYS A 1 312 ? -27.734 -8.562 6.684 1 42.91 312 LYS A C 1
ATOM 2387 O O . LYS A 1 312 ? -27.672 -9.75 6.996 1 42.91 312 LYS A O 1
ATOM 2392 N N . VAL A 1 313 ? -27.547 -7.59 7.672 1 38.81 313 VAL A N 1
ATOM 2393 C CA . VAL A 1 313 ? -27.625 -7.914 9.094 1 38.81 313 VAL A CA 1
ATOM 2394 C C . VAL A 1 313 ? -29.078 -8.148 9.5 1 38.81 313 VAL A C 1
ATOM 2396 O O . VAL A 1 313 ? -29.344 -8.594 10.617 1 38.81 313 VAL A O 1
ATOM 2399 N N . LEU A 1 314 ? -30 -7.633 8.789 1 32.28 314 LEU A N 1
ATOM 2400 C CA . LEU A 1 314 ? -31.344 -7.973 9.203 1 32.28 314 LEU A CA 1
ATOM 2401 C C . LEU A 1 314 ? -31.656 -9.43 8.891 1 32.28 314 LEU A C 1
ATOM 2403 O O . LEU A 1 314 ? -31.438 -9.891 7.766 1 32.28 314 LEU A O 1
ATOM 2407 N N . PRO A 1 315 ? -31.875 -10.195 9.906 1 32.59 315 PRO A N 1
ATOM 2408 C CA . PRO A 1 315 ? -32.344 -11.57 9.734 1 32.59 315 PRO A CA 1
ATOM 2409 C C . PRO A 1 315 ? -33.5 -11.672 8.742 1 32.59 315 PRO A C 1
ATOM 2411 O O . PRO A 1 315 ? -34.281 -10.734 8.609 1 32.59 315 PRO A O 1
ATOM 2414 N N . GLU A 1 316 ? -33.406 -12.328 7.664 1 29.7 316 GLU A N 1
ATOM 2415 C CA . GLU A 1 316 ? -34.656 -12.719 7.02 1 29.7 316 GLU A CA 1
ATOM 2416 C C . GLU A 1 316 ? -35.719 -13.07 8.055 1 29.7 316 GLU A C 1
ATOM 2418 O O . GLU A 1 316 ? -35.5 -13.883 8.945 1 29.7 316 GLU A O 1
ATOM 2423 N N . LYS A 1 317 ? -36.688 -12.297 8.203 1 28.03 317 LYS A N 1
ATOM 2424 C CA . LYS A 1 317 ? -37.906 -12.758 8.898 1 28.03 317 LYS A CA 1
ATOM 2425 C C . LYS A 1 317 ? -38.281 -14.164 8.453 1 28.03 317 LYS A C 1
ATOM 2427 O O . LYS A 1 317 ? -38.406 -14.422 7.25 1 28.03 317 LYS A O 1
ATOM 2432 N N . SER A 1 318 ? -37.906 -15.133 9.258 1 25.25 318 SER A N 1
ATOM 2433 C CA . SER A 1 318 ? -38.594 -16.422 9.172 1 25.25 318 SER A CA 1
ATOM 2434 C C . SER A 1 318 ? -40.062 -16.266 8.797 1 25.25 318 SER A C 1
ATOM 2436 O O . SER A 1 318 ? -40.844 -15.734 9.578 1 25.25 318 SER A O 1
ATOM 2438 N N . HIS A 1 319 ? -40.344 -15.93 7.512 1 23.83 319 HIS A N 1
ATOM 2439 C CA . HIS A 1 319 ? -41.656 -16.438 7.172 1 23.83 319 HIS A CA 1
ATOM 2440 C C . HIS A 1 319 ? -41.688 -17.969 7.164 1 23.83 319 HIS A C 1
ATOM 2442 O O . HIS A 1 319 ? -40.719 -18.594 6.723 1 23.83 319 HIS A O 1
ATOM 2448 N N . MET B 1 1 ? -5.824 -17.641 -18.578 1 72.94 1 MET B N 1
ATOM 2449 C CA . MET B 1 1 ? -5.309 -16.469 -19.281 1 72.94 1 MET B CA 1
ATOM 2450 C C . MET B 1 1 ? -3.979 -16.781 -19.953 1 72.94 1 MET B C 1
ATOM 2452 O O . MET B 1 1 ? -3.107 -17.422 -19.359 1 72.94 1 MET B O 1
ATOM 2456 N N . THR B 1 2 ? -3.893 -16.516 -21.219 1 78.38 2 THR B N 1
ATOM 2457 C CA . THR B 1 2 ? -2.684 -16.766 -21.984 1 78.38 2 THR B CA 1
ATOM 2458 C C . THR B 1 2 ? -1.851 -15.492 -22.125 1 78.38 2 THR B C 1
ATOM 2460 O O . THR B 1 2 ? -2.289 -14.414 -21.719 1 78.38 2 THR B O 1
ATOM 2463 N N . THR B 1 3 ? -0.701 -15.695 -22.594 1 84.56 3 THR B N 1
ATOM 2464 C CA . THR B 1 3 ? 0.209 -14.57 -22.781 1 84.56 3 THR B CA 1
ATOM 2465 C C . THR B 1 3 ? -0.349 -13.586 -23.812 1 84.56 3 THR B C 1
ATOM 2467 O O . THR B 1 3 ? -0.204 -12.375 -23.656 1 84.56 3 THR B O 1
ATOM 2470 N N . LEU B 1 4 ? -1.031 -14.133 -24.828 1 86 4 LEU B N 1
ATOM 2471 C CA . LEU B 1 4 ? -1.617 -13.266 -25.844 1 86 4 LEU B CA 1
ATOM 2472 C C . LEU B 1 4 ? -2.773 -12.453 -25.266 1 86 4 LEU B C 1
ATOM 2474 O O . LEU B 1 4 ? -2.881 -11.25 -25.516 1 86 4 LEU B O 1
ATOM 2478 N N . CYS B 1 5 ? -3.594 -13.117 -24.484 1 88.31 5 CYS B N 1
ATOM 2479 C CA . CYS B 1 5 ? -4.715 -12.445 -23.828 1 88.31 5 CYS B CA 1
ATOM 2480 C C . CYS B 1 5 ? -4.227 -11.336 -22.906 1 88.31 5 CYS B C 1
ATOM 2482 O O . CYS B 1 5 ? -4.809 -10.25 -22.875 1 88.31 5 CYS B O 1
ATOM 2484 N N . ALA B 1 6 ? -3.164 -11.625 -22.297 1 88.75 6 ALA B N 1
ATOM 2485 C CA . ALA B 1 6 ? -2.592 -10.648 -21.375 1 88.75 6 ALA B CA 1
ATOM 2486 C C . ALA B 1 6 ? -2.025 -9.453 -22.141 1 88.75 6 ALA B C 1
ATOM 2488 O O . ALA B 1 6 ? -2.193 -8.305 -21.719 1 88.75 6 ALA B O 1
ATOM 2489 N N . ALA B 1 7 ? -1.355 -9.7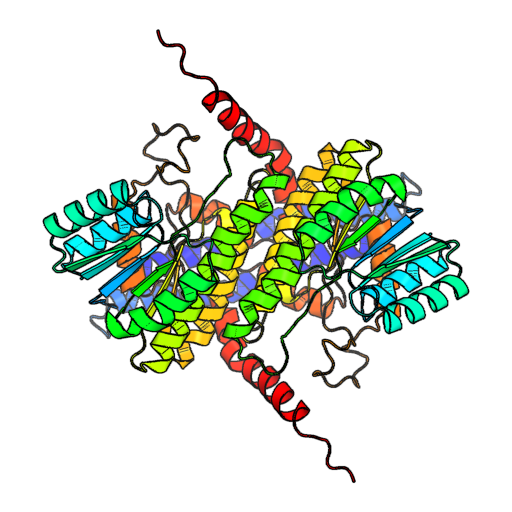34 -23.25 1 90.69 7 ALA B N 1
ATOM 2490 C CA . ALA B 1 7 ? -0.775 -8.656 -24.047 1 90.69 7 ALA B CA 1
ATOM 2491 C C . ALA B 1 7 ? -1.862 -7.758 -24.625 1 90.69 7 ALA B C 1
ATOM 2493 O O . ALA B 1 7 ? -1.713 -6.531 -24.656 1 90.69 7 ALA B O 1
ATOM 2494 N N . LEU B 1 8 ? -2.922 -8.344 -25.078 1 93.12 8 LEU B N 1
ATOM 2495 C CA . LEU B 1 8 ? -4.043 -7.59 -25.625 1 93.12 8 LEU B CA 1
ATOM 2496 C C . LEU B 1 8 ? -4.691 -6.723 -24.547 1 93.12 8 LEU B C 1
ATOM 2498 O O . LEU B 1 8 ? -5.008 -5.559 -24.781 1 93.12 8 LEU B O 1
ATOM 2502 N N . ARG B 1 9 ? -4.875 -7.309 -23.391 1 92.56 9 ARG B N 1
ATOM 2503 C CA . ARG B 1 9 ? -5.418 -6.59 -22.25 1 92.56 9 ARG B CA 1
ATOM 2504 C C . ARG B 1 9 ? -4.562 -5.379 -21.906 1 92.56 9 ARG B C 1
ATOM 2506 O O . ARG B 1 9 ? -5.086 -4.293 -21.641 1 92.56 9 ARG B O 1
ATOM 2513 N N . ASP B 1 10 ? -3.266 -5.543 -21.984 1 92.19 10 ASP B N 1
ATOM 2514 C CA . ASP B 1 10 ? -2.328 -4.48 -21.625 1 92.19 10 ASP B CA 1
ATOM 2515 C C . ASP B 1 10 ? -2.375 -3.35 -22.656 1 92.19 10 ASP B C 1
ATOM 2517 O O . ASP B 1 10 ? -2.271 -2.176 -22.297 1 92.19 10 ASP B O 1
ATOM 2521 N N . LEU B 1 11 ? -2.533 -3.74 -23.938 1 93.94 11 LEU B N 1
ATOM 2522 C CA . LEU B 1 11 ? -2.666 -2.736 -24.984 1 93.94 11 LEU B CA 1
ATOM 2523 C C . LEU B 1 11 ? -3.941 -1.922 -24.797 1 93.94 11 LEU B C 1
ATOM 2525 O O . LEU B 1 11 ? -3.924 -0.696 -24.922 1 93.94 11 LEU B O 1
ATOM 2529 N N . ILE B 1 12 ? -4.984 -2.582 -24.469 1 95.38 12 ILE B N 1
ATOM 2530 C CA . ILE B 1 12 ? -6.277 -1.933 -24.297 1 95.38 12 ILE B CA 1
ATOM 2531 C C . ILE B 1 12 ? -6.223 -0.958 -23.125 1 95.38 12 ILE B C 1
ATOM 2533 O O . ILE B 1 12 ? -6.668 0.187 -23.25 1 95.38 12 ILE B O 1
ATOM 2537 N N . ILE B 1 13 ? -5.621 -1.334 -22.078 1 94.31 13 ILE B N 1
ATOM 2538 C CA . ILE B 1 13 ? -5.602 -0.481 -20.891 1 94.31 13 ILE B CA 1
ATOM 2539 C C . ILE B 1 13 ? -4.703 0.728 -21.141 1 94.31 13 ILE B C 1
ATOM 2541 O O . ILE B 1 13 ? -4.973 1.822 -20.641 1 94.31 13 ILE B O 1
ATOM 2545 N N . ASN B 1 14 ? -3.65 0.537 -21.875 1 94.19 14 ASN B N 1
ATOM 2546 C CA . ASN B 1 14 ? -2.793 1.664 -22.219 1 94.19 14 ASN B CA 1
ATOM 2547 C C . ASN B 1 14 ? -3.539 2.695 -23.062 1 94.19 14 ASN B C 1
ATOM 2549 O O . ASN B 1 14 ? -3.428 3.898 -22.812 1 94.19 14 ASN B O 1
ATOM 2553 N N . THR B 1 15 ? -4.281 2.191 -23.984 1 95.19 15 THR B N 1
ATOM 2554 C CA . THR B 1 15 ? -5.086 3.066 -24.844 1 95.19 15 THR B CA 1
ATOM 2555 C C . THR B 1 15 ? -6.141 3.797 -24.016 1 95.19 15 THR B C 1
ATOM 2557 O O . THR B 1 15 ? -6.336 5.004 -24.172 1 95.19 15 THR B O 1
ATOM 2560 N N . LEU B 1 16 ? -6.75 3.072 -23.141 1 94.88 16 LEU B N 1
ATOM 2561 C CA . LEU B 1 16 ? -7.766 3.662 -22.266 1 94.88 16 LEU B CA 1
ATOM 2562 C C . LEU B 1 16 ? -7.156 4.727 -21.359 1 94.88 16 LEU B C 1
ATOM 2564 O O . LEU B 1 16 ? -7.793 5.746 -21.078 1 94.88 16 LEU B O 1
ATOM 2568 N N . ALA B 1 17 ? -5.934 4.496 -20.891 1 94.25 17 ALA B N 1
ATOM 2569 C CA . ALA B 1 17 ? -5.254 5.465 -20.031 1 94.25 17 ALA B CA 1
ATOM 2570 C C . ALA B 1 17 ? -5.031 6.785 -20.766 1 94.25 17 ALA B C 1
ATOM 2572 O O . ALA B 1 17 ? -5.211 7.859 -20.188 1 94.25 17 ALA B O 1
ATOM 2573 N N . ILE B 1 18 ? -4.648 6.707 -22.031 1 95.19 18 ILE B N 1
ATOM 2574 C CA . ILE B 1 18 ? -4.449 7.902 -22.844 1 95.19 18 ILE B CA 1
ATOM 2575 C C . ILE B 1 18 ? -5.773 8.648 -23 1 95.19 18 ILE B C 1
ATOM 2577 O O . ILE B 1 18 ? -5.832 9.867 -22.812 1 95.19 18 ILE B O 1
ATOM 2581 N N . VAL B 1 19 ? -6.828 7.922 -23.234 1 95.56 19 VAL B N 1
ATOM 2582 C CA . VAL B 1 19 ? -8.141 8.5 -23.484 1 95.56 19 VAL B CA 1
ATOM 2583 C C . VAL B 1 19 ? -8.664 9.18 -22.234 1 95.56 19 VAL B C 1
ATOM 2585 O O . VAL B 1 19 ? -9.086 10.336 -22.266 1 95.56 19 VAL B O 1
ATOM 2588 N N . VAL B 1 20 ? -8.57 8.516 -21.109 1 94.25 20 VAL B N 1
ATOM 2589 C CA . VAL B 1 20 ? -9.141 9.023 -19.859 1 94.25 20 VAL B CA 1
ATOM 2590 C C . VAL B 1 20 ? -8.367 10.25 -19.391 1 94.25 20 VAL B C 1
ATOM 2592 O O . VAL B 1 20 ? -8.961 11.227 -18.938 1 94.25 20 VAL B O 1
ATOM 2595 N N . ASN B 1 21 ? -7.062 10.203 -19.484 1 93.69 21 ASN B N 1
ATOM 2596 C CA . ASN B 1 21 ? -6.258 11.359 -19.109 1 93.69 21 ASN B CA 1
ATOM 2597 C C . ASN B 1 21 ? -6.516 12.547 -20.031 1 93.69 21 ASN B C 1
ATOM 2599 O O . ASN B 1 21 ? -6.469 13.703 -19.594 1 93.69 21 ASN B O 1
ATOM 2603 N N . SER B 1 22 ? -6.797 12.25 -21.297 1 94.69 22 SER B N 1
ATOM 2604 C CA . SER B 1 22 ? -7.129 13.312 -22.25 1 94.69 22 SER B CA 1
ATOM 2605 C C . SER B 1 22 ? -8.477 13.945 -21.922 1 94.69 22 SER B C 1
ATOM 2607 O O . SER B 1 22 ? -8.648 15.164 -22.047 1 94.69 22 SER B O 1
ATOM 2609 N N . ILE B 1 23 ? -9.367 13.125 -21.469 1 93.25 23 ILE B N 1
ATOM 2610 C CA . ILE B 1 23 ? -10.688 13.609 -21.094 1 93.25 23 ILE B CA 1
ATOM 2611 C C . ILE B 1 23 ? -10.586 14.469 -19.844 1 93.25 23 ILE B C 1
ATOM 2613 O O . ILE B 1 23 ? -11.297 15.469 -19.703 1 93.25 23 ILE B O 1
ATOM 2617 N N . TYR B 1 24 ? -9.625 14.141 -18.969 1 91.62 24 TYR B N 1
ATOM 2618 C CA . TYR B 1 24 ? -9.461 14.852 -17.703 1 91.62 24 TYR B CA 1
ATOM 2619 C C . TYR B 1 24 ? -8.711 16.156 -17.906 1 91.62 24 TYR B C 1
ATOM 2621 O O . TYR B 1 24 ? -8.766 17.047 -17.047 1 91.62 24 TYR B O 1
ATOM 2629 N N . LEU B 1 25 ? -8.031 16.344 -19 1 92.19 25 LEU B N 1
ATOM 2630 C CA . LEU B 1 25 ? -7.113 17.453 -19.234 1 92.19 25 LEU B CA 1
ATOM 2631 C C . LEU B 1 25 ? -7.844 18.797 -19.156 1 92.19 25 LEU B C 1
ATOM 2633 O O . LEU B 1 25 ? -7.375 19.719 -18.5 1 92.19 25 LEU B O 1
ATOM 2637 N N . PRO B 1 26 ? -9.078 18.922 -19.734 1 92.75 26 PRO B N 1
ATOM 2638 C CA . PRO B 1 26 ? -9.781 20.203 -19.625 1 92.75 26 PRO B CA 1
ATOM 2639 C C . PRO B 1 26 ? -10.18 20.547 -18.188 1 92.75 26 PRO B C 1
ATOM 2641 O O . PRO B 1 26 ? -10.211 21.719 -17.812 1 92.75 26 PRO B O 1
ATOM 2644 N N . PHE B 1 27 ? -10.461 19.547 -17.422 1 90.31 27 PHE B N 1
ATOM 2645 C CA . PHE B 1 27 ? -10.812 19.781 -16.031 1 90.31 27 PHE B CA 1
ATOM 2646 C C . PHE B 1 27 ? -9.602 20.266 -15.242 1 90.31 27 PHE B C 1
ATOM 2648 O O . PHE B 1 27 ? -9.719 21.156 -14.406 1 90.31 27 PHE B O 1
ATOM 2655 N N . ALA B 1 28 ? -8.453 19.625 -15.516 1 90.31 28 ALA B N 1
ATOM 2656 C CA . ALA B 1 28 ? -7.219 20.062 -14.875 1 90.31 28 ALA B CA 1
ATOM 2657 C C . ALA B 1 28 ? -6.895 21.5 -15.234 1 90.31 28 ALA B C 1
ATOM 2659 O O . ALA B 1 28 ? -6.461 22.281 -14.383 1 90.31 28 ALA B O 1
ATOM 2660 N N . PHE B 1 29 ? -7.133 21.828 -16.453 1 91.94 29 PHE B N 1
ATOM 2661 C CA . PHE B 1 29 ? -6.91 23.188 -16.922 1 91.94 29 PHE B CA 1
ATOM 2662 C C . PHE B 1 29 ? -7.863 24.156 -16.219 1 91.94 29 PHE B C 1
ATOM 2664 O O . PHE B 1 29 ? -7.465 25.25 -15.812 1 91.94 29 PHE B O 1
ATOM 2671 N N . TRP B 1 30 ? -9.094 23.703 -16.078 1 90.44 30 TRP B N 1
ATOM 2672 C CA . TRP B 1 30 ? -10.094 24.531 -15.406 1 90.44 30 TRP B CA 1
ATOM 2673 C C . TRP B 1 30 ? -9.719 24.797 -13.953 1 90.44 30 TRP B C 1
ATOM 2675 O O . TRP B 1 30 ? -9.961 25.875 -13.422 1 90.44 30 TRP B O 1
ATOM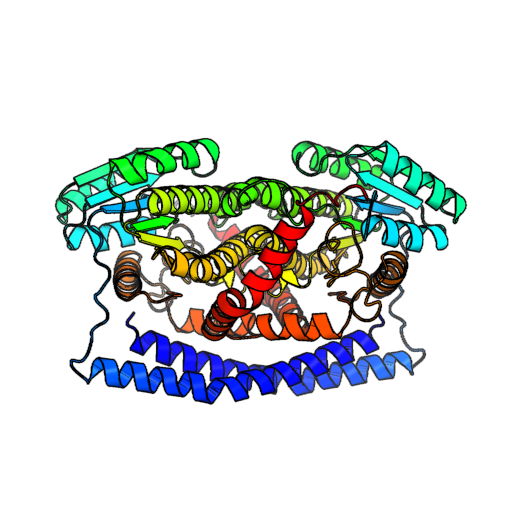 2685 N N . ASN B 1 31 ? -9.125 23.844 -13.32 1 88.62 31 ASN B N 1
ATOM 2686 C CA . ASN B 1 31 ? -8.68 24 -11.938 1 88.62 31 ASN B CA 1
ATOM 2687 C C . ASN B 1 31 ? -7.582 25.047 -11.828 1 88.62 31 ASN B C 1
ATOM 2689 O O . ASN B 1 31 ? -7.5 25.766 -10.82 1 88.62 31 ASN B O 1
ATOM 2693 N N . VAL B 1 32 ? -6.734 25.172 -12.797 1 89.56 32 VAL B N 1
ATOM 2694 C CA . VAL B 1 32 ? -5.691 26.188 -12.82 1 89.56 32 VAL B CA 1
ATOM 2695 C C . VAL B 1 32 ? -6.324 27.562 -12.969 1 89.56 32 VAL B C 1
ATOM 2697 O O . VAL B 1 32 ? -5.949 28.516 -12.266 1 89.56 32 VAL B O 1
ATOM 2700 N N . VAL B 1 33 ? -7.301 27.656 -13.836 1 90.31 33 VAL B N 1
ATOM 2701 C CA . VAL B 1 33 ? -7.988 28.922 -14.07 1 90.31 33 VAL B CA 1
ATOM 2702 C C . VAL B 1 33 ? -8.695 29.375 -12.797 1 90.31 33 VAL B C 1
ATOM 2704 O O . VAL B 1 33 ? -8.562 30.516 -12.375 1 90.31 33 VAL B O 1
ATOM 2707 N N . LYS B 1 34 ? -9.375 28.438 -12.164 1 88.38 34 LYS B N 1
ATOM 2708 C CA . LYS B 1 34 ? -10.094 28.734 -10.93 1 88.38 34 LYS B CA 1
ATOM 2709 C C . LYS B 1 34 ? -9.133 29.203 -9.836 1 88.38 34 LYS B C 1
ATOM 2711 O O . LYS B 1 34 ? -9.414 30.172 -9.133 1 88.38 34 LYS B O 1
ATOM 2716 N N . ALA B 1 35 ? -8.055 28.469 -9.719 1 85.44 35 ALA B N 1
ATOM 2717 C CA . ALA B 1 35 ? -7.074 28.812 -8.695 1 85.44 35 ALA B CA 1
ATOM 2718 C C . ALA B 1 35 ? -6.445 30.172 -8.969 1 85.44 35 ALA B C 1
ATOM 2720 O O . ALA B 1 35 ? -6.152 30.938 -8.039 1 85.44 35 ALA B O 1
ATOM 2721 N N . SER B 1 36 ? -6.176 30.5 -10.25 1 85 36 SER B N 1
ATOM 2722 C CA . SER B 1 36 ? -5.598 31.781 -10.648 1 85 36 SER B CA 1
ATOM 2723 C C . SER B 1 36 ? -6.551 32.938 -10.352 1 85 36 SER B C 1
ATOM 2725 O O . SER B 1 36 ? -6.125 34 -9.883 1 85 36 SER B O 1
ATOM 2727 N N . LEU B 1 37 ? -7.801 32.688 -10.594 1 82.25 37 LEU B N 1
ATOM 2728 C CA . LEU B 1 37 ? -8.812 33.719 -10.367 1 82.25 37 LEU B CA 1
ATOM 2729 C C . LEU B 1 37 ? -9.023 33.938 -8.875 1 82.25 37 LEU B 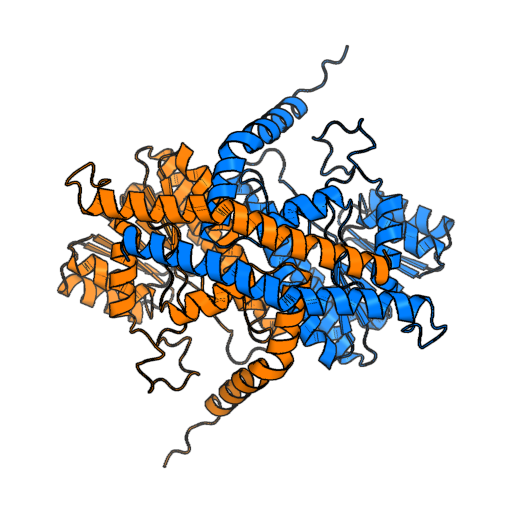C 1
ATOM 2731 O O . LEU B 1 37 ? -9.258 35.094 -8.445 1 82.25 37 LEU B O 1
ATOM 2735 N N . ALA B 1 38 ? -9.031 32.875 -8.195 1 74.81 38 ALA B N 1
ATOM 2736 C CA . ALA B 1 38 ? -9.164 32.969 -6.742 1 74.81 38 ALA B CA 1
ATOM 2737 C C . ALA B 1 38 ? -8.016 33.781 -6.152 1 74.81 38 ALA B C 1
ATOM 2739 O O . ALA B 1 38 ? -8.195 34.5 -5.168 1 74.81 38 ALA B O 1
ATOM 2740 N N . GLY B 1 39 ? -6.824 33.562 -6.715 1 62.72 39 GLY B N 1
ATOM 2741 C CA . GLY B 1 39 ? -5.684 34.375 -6.297 1 62.72 39 GLY B CA 1
ATOM 2742 C C . GLY B 1 39 ? -5.852 35.844 -6.586 1 62.72 39 GLY B C 1
ATOM 2743 O O . GLY B 1 39 ? -5.355 36.688 -5.836 1 62.72 39 GLY B O 1
ATOM 2744 N N . PHE B 1 40 ? -6.469 36.156 -7.758 1 54.44 40 PHE B N 1
ATOM 2745 C CA . PHE B 1 40 ? -6.699 37.531 -8.148 1 54.44 40 PHE B CA 1
ATOM 2746 C C . PHE B 1 40 ? -7.895 38.125 -7.402 1 54.44 40 PHE B C 1
ATOM 2748 O O . PHE B 1 40 ? -7.922 39.312 -7.094 1 54.44 40 PHE B O 1
ATOM 2755 N N . THR B 1 41 ? -9.008 37.375 -7.625 1 50 41 THR B N 1
ATOM 2756 C CA . THR B 1 41 ? -10.203 37.906 -6.984 1 50 41 THR B CA 1
ATOM 2757 C C . THR B 1 41 ? -10.109 37.781 -5.469 1 50 41 THR B C 1
ATOM 2759 O O . THR B 1 41 ? -9.586 36.812 -4.949 1 50 41 THR B O 1
ATOM 2762 N N . PHE B 1 42 ? -9.703 38.906 -4.707 1 42 42 PHE B N 1
ATOM 2763 C CA . PHE B 1 42 ? -9.867 39 -3.262 1 42 42 PHE B CA 1
ATOM 2764 C C . PHE B 1 42 ? -10.906 38 -2.771 1 42 42 PHE B C 1
ATOM 2766 O O . PHE B 1 42 ? -11.391 38.094 -1.643 1 42 42 PHE B O 1
ATOM 2773 N N . CYS B 1 43 ? -11.578 37.5 -3.621 1 42.06 43 CYS B N 1
ATOM 2774 C CA . CYS B 1 43 ? -12.688 36.656 -3.209 1 42.06 43 CYS B CA 1
ATOM 2775 C C . CYS B 1 43 ? -12.227 35.625 -2.191 1 42.06 43 CYS B C 1
ATOM 2777 O O . CYS B 1 43 ? -11.031 35.406 -2.025 1 42.06 43 CYS B O 1
ATOM 2779 N N . GLY B 1 44 ? -13.188 34.531 -1.749 1 43.31 44 GLY B N 1
ATOM 2780 C CA . GLY B 1 44 ? -13.281 33.75 -0.522 1 43.31 44 GLY B CA 1
ATOM 2781 C C . GLY B 1 44 ? -12.039 32.906 -0.243 1 43.31 44 GLY B C 1
ATOM 2782 O O . GLY B 1 44 ? -11.797 31.906 -0.914 1 43.31 44 GLY B O 1
ATOM 2783 N N . ASN B 1 45 ? -10.914 33.562 -0.047 1 48.75 45 ASN B N 1
ATOM 2784 C CA . ASN B 1 45 ? -9.773 33 0.663 1 48.75 45 ASN B CA 1
ATOM 2785 C C . ASN B 1 45 ? -10.18 31.812 1.53 1 48.75 45 ASN B C 1
ATOM 2787 O O . ASN B 1 45 ? -10.906 31.969 2.51 1 48.75 45 ASN B O 1
ATOM 2791 N N . LYS B 1 46 ? -10.477 30.719 0.881 1 57.34 46 LYS B N 1
ATOM 2792 C CA . LYS B 1 46 ? -10.703 29.625 1.827 1 57.34 46 LYS B CA 1
ATOM 2793 C C . LYS B 1 46 ? -9.836 29.797 3.072 1 57.34 46 LYS B C 1
ATOM 2795 O O . LYS B 1 46 ? -8.648 30.109 2.971 1 57.34 46 LYS B O 1
ATOM 2800 N N . LYS B 1 47 ? -10.484 30.125 4.258 1 68.5 47 LYS B N 1
ATOM 2801 C CA . LYS B 1 47 ? -9.836 30.297 5.559 1 68.5 47 LYS B CA 1
ATOM 2802 C C . LYS B 1 47 ? -8.75 29.25 5.777 1 68.5 47 LYS B C 1
ATOM 2804 O O . LYS B 1 47 ? -8.992 28.047 5.629 1 68.5 47 LYS B O 1
ATOM 2809 N N . LYS B 1 48 ? -7.461 29.766 5.793 1 85.38 48 LYS B N 1
ATOM 2810 C CA . LYS B 1 48 ? -6.312 28.938 6.117 1 85.38 48 LYS B CA 1
ATOM 2811 C C . LYS B 1 48 ? -6.523 28.203 7.438 1 85.38 48 LYS B C 1
ATOM 2813 O O . LYS B 1 48 ? -7.07 28.766 8.383 1 85.38 48 LYS B O 1
ATOM 2818 N N . PHE B 1 49 ? -6.234 26.891 7.359 1 90.88 49 PHE B N 1
ATOM 2819 C CA . PHE B 1 49 ? -6.266 26.141 8.609 1 90.88 49 PHE B CA 1
ATOM 2820 C C . PHE B 1 49 ? -5.141 26.578 9.531 1 90.88 49 PHE B C 1
ATOM 2822 O O . PHE B 1 49 ? -3.965 26.5 9.172 1 90.88 49 PHE B O 1
ATOM 2829 N N . SER B 1 50 ? -5.434 27.156 10.688 1 93.12 50 SER B N 1
ATOM 2830 C CA . SER B 1 50 ? -4.473 27.625 11.672 1 93.12 50 SER B CA 1
ATOM 2831 C C . SER B 1 50 ? -4.605 26.859 12.984 1 93.12 50 SER B C 1
ATOM 2833 O O . SER B 1 50 ? -5.375 27.266 13.867 1 93.12 50 SER B O 1
ATOM 2835 N N . PRO B 1 51 ? -3.805 25.859 13.141 1 97.06 51 PRO B N 1
ATOM 2836 C CA . PRO B 1 51 ? -3.914 25.062 14.359 1 97.06 51 PRO B CA 1
ATOM 2837 C C . PRO B 1 51 ? -3.338 25.766 15.586 1 97.06 51 PRO B C 1
ATOM 2839 O O . PRO B 1 51 ? -2.354 26.5 15.469 1 97.06 51 PRO B O 1
ATOM 2842 N N . ASN B 1 52 ? -3.949 25.578 16.766 1 97.56 52 ASN B N 1
ATOM 2843 C CA . ASN B 1 52 ? -3.4 26.062 18.031 1 97.56 52 ASN B CA 1
ATOM 2844 C C . ASN B 1 52 ? -2.438 25.047 18.641 1 97.56 52 ASN B C 1
ATOM 2846 O O . ASN B 1 52 ? -1.484 25.422 19.328 1 97.56 52 ASN B O 1
ATOM 2850 N N . VAL B 1 53 ? -2.703 23.75 18.438 1 98.69 53 VAL B N 1
ATOM 2851 C CA . VAL B 1 53 ? -1.883 22.672 18.969 1 98.69 53 VAL B CA 1
ATOM 2852 C C . VAL B 1 53 ? -1.589 21.656 17.859 1 98.69 53 VAL B C 1
ATOM 2854 O O . VAL B 1 53 ? -2.508 21.141 17.219 1 98.69 53 VAL B O 1
ATOM 2857 N N . VAL B 1 54 ? -0.304 21.375 17.625 1 98.81 54 VAL B N 1
ATOM 2858 C CA . VAL B 1 54 ? 0.145 20.422 16.609 1 98.81 54 VAL B CA 1
ATOM 2859 C C . VAL B 1 54 ? 0.897 19.266 17.297 1 98.81 54 VAL B C 1
ATOM 2861 O O . VAL B 1 54 ? 1.814 19.5 18.078 1 98.81 54 VAL B O 1
ATOM 2864 N N . ALA B 1 55 ? 0.461 18.062 17.047 1 98.88 55 ALA B N 1
ATOM 2865 C CA . ALA B 1 55 ? 1.176 16.875 17.516 1 98.88 55 ALA B CA 1
ATOM 2866 C C . ALA B 1 55 ? 1.946 16.219 16.375 1 98.88 55 ALA B C 1
ATOM 2868 O O . ALA B 1 55 ? 1.423 16.078 15.258 1 98.88 55 ALA B O 1
ATOM 2869 N N . ILE B 1 56 ? 3.209 15.859 16.625 1 98.75 56 ILE B N 1
ATOM 2870 C CA . ILE B 1 56 ? 4.07 15.289 15.586 1 98.75 56 ILE B CA 1
ATOM 2871 C C . ILE B 1 56 ? 4.781 14.055 16.141 1 98.75 56 ILE B C 1
ATOM 2873 O O . ILE B 1 56 ? 5.516 14.141 17.125 1 98.75 56 ILE B O 1
ATOM 2877 N N . THR B 1 57 ? 4.559 12.914 15.523 1 98.44 57 THR B N 1
ATOM 2878 C CA . THR B 1 57 ? 5.387 11.758 15.836 1 98.44 57 THR B CA 1
ATOM 2879 C C . THR B 1 57 ? 6.695 11.797 15.047 1 98.44 57 THR B C 1
ATOM 2881 O O . THR B 1 57 ? 6.746 12.352 13.953 1 98.44 57 THR B O 1
ATOM 2884 N N . GLY B 1 58 ? 7.742 11.172 15.609 1 96.44 58 GLY B N 1
ATOM 2885 C CA . GLY B 1 58 ? 9.047 11.227 14.961 1 96.44 58 GLY B CA 1
ATOM 2886 C C . GLY B 1 58 ? 9.609 12.633 14.883 1 96.44 58 GLY B C 1
ATOM 2887 O O . GLY B 1 58 ? 10.211 13.008 13.875 1 96.44 58 GLY B O 1
ATOM 2888 N N . ALA B 1 59 ? 9.406 13.43 15.875 1 95.69 59 ALA B N 1
ATOM 2889 C CA . ALA B 1 59 ? 9.719 14.859 15.844 1 95.69 59 ALA B CA 1
ATOM 2890 C C . ALA B 1 59 ? 11.18 15.109 16.219 1 95.69 59 ALA B C 1
ATOM 2892 O O . ALA B 1 59 ? 11.641 16.25 16.203 1 95.69 59 ALA B O 1
ATOM 2893 N N . ASN B 1 60 ? 11.969 14.086 16.438 1 90.25 60 ASN B N 1
ATOM 2894 C CA . ASN B 1 60 ? 13.312 14.266 16.969 1 90.25 60 ASN B CA 1
ATOM 2895 C C . ASN B 1 60 ? 14.344 14.422 15.859 1 90.25 60 ASN B C 1
ATOM 2897 O O . ASN B 1 60 ? 15.531 14.625 16.125 1 90.25 60 ASN B O 1
ATOM 2901 N N . SER B 1 61 ? 13.922 14.273 14.602 1 85.19 61 SER B N 1
ATOM 2902 C CA . SER B 1 61 ? 14.898 14.414 13.523 1 85.19 61 SER B CA 1
ATOM 2903 C C . SER B 1 61 ? 14.219 14.672 12.188 1 85.19 61 SER B C 1
ATOM 2905 O O . SER B 1 61 ? 13 14.523 12.062 1 85.19 61 SER B O 1
ATOM 2907 N N . GLY B 1 62 ? 15 15.227 11.312 1 89.5 62 GLY B N 1
ATOM 2908 C CA . GLY B 1 62 ? 14.641 15.258 9.898 1 89.5 62 GLY B CA 1
ATOM 2909 C C . GLY B 1 62 ? 13.406 16.094 9.617 1 89.5 62 GLY B C 1
ATOM 2910 O O . GLY B 1 62 ? 13.336 17.266 10.016 1 89.5 62 GLY B O 1
ATOM 2911 N N . ILE B 1 63 ? 12.5 15.508 8.977 1 90.88 63 ILE B N 1
ATOM 2912 C CA . ILE B 1 63 ? 11.289 16.172 8.492 1 90.88 63 ILE B CA 1
ATOM 2913 C C . ILE B 1 63 ? 10.438 16.625 9.68 1 90.88 63 ILE B C 1
ATOM 2915 O O . ILE B 1 63 ? 9.938 17.75 9.703 1 90.88 63 ILE B O 1
ATOM 2919 N N . GLY B 1 64 ? 10.32 15.773 10.742 1 95.5 64 GLY B N 1
ATOM 2920 C CA . GLY B 1 64 ? 9.531 16.094 11.922 1 95.5 64 GLY B CA 1
ATOM 2921 C C . GLY B 1 64 ? 10.055 17.312 12.664 1 95.5 64 GLY B C 1
ATOM 2922 O O . GLY B 1 64 ? 9.273 18.172 13.094 1 95.5 64 GLY B O 1
ATOM 2923 N N . GLU B 1 65 ? 11.352 17.344 12.742 1 95.69 65 GLU B N 1
ATOM 2924 C CA . GLU B 1 65 ? 12.016 18.469 13.383 1 95.69 65 GLU B CA 1
ATOM 2925 C C . GLU B 1 65 ? 11.773 19.766 12.609 1 95.69 65 GLU B C 1
ATOM 2927 O O . GLU B 1 65 ? 11.445 20.797 13.195 1 95.69 65 GLU B O 1
ATOM 2932 N N . GLY B 1 66 ? 11.914 19.688 11.297 1 95.38 66 GLY B N 1
ATOM 2933 C CA . GLY B 1 66 ? 11.688 20.844 10.445 1 95.38 66 GLY B CA 1
ATOM 2934 C C . GLY B 1 66 ? 10.273 21.391 10.531 1 95.38 66 GLY B C 1
ATOM 2935 O O . GLY B 1 66 ? 10.07 22.594 10.57 1 95.38 66 GLY B O 1
ATOM 2936 N N . ILE B 1 67 ? 9.312 20.5 10.578 1 97.31 67 ILE B N 1
ATOM 2937 C CA . ILE B 1 67 ? 7.914 20.891 10.68 1 97.31 67 ILE B CA 1
ATOM 2938 C C . ILE B 1 67 ? 7.648 21.531 12.047 1 97.31 67 ILE B C 1
ATOM 2940 O O . ILE B 1 67 ? 6.953 22.547 12.141 1 97.31 67 ILE B O 1
ATOM 2944 N N . ALA B 1 68 ? 8.219 20.938 13.094 1 98.25 68 ALA B N 1
ATOM 2945 C CA . ALA B 1 68 ? 8.07 21.469 14.445 1 98.25 68 ALA B CA 1
ATOM 2946 C C . ALA B 1 68 ? 8.578 22.906 14.516 1 98.25 68 ALA B C 1
ATOM 2948 O O . ALA B 1 68 ? 7.91 23.781 15.07 1 98.25 68 ALA B O 1
ATOM 2949 N N . TYR B 1 69 ? 9.727 23.141 13.938 1 98.06 69 TYR B N 1
ATOM 2950 C CA . TYR B 1 69 ? 10.312 24.469 13.938 1 98.06 69 TYR B CA 1
ATOM 2951 C C . TYR B 1 69 ? 9.43 25.453 13.188 1 98.06 69 TYR B C 1
ATOM 2953 O O . TYR B 1 69 ? 9.25 26.594 13.625 1 98.06 69 TYR B O 1
ATOM 2961 N N . ALA B 1 70 ? 8.898 25.031 12.055 1 97.62 70 ALA B N 1
ATOM 2962 C CA . ALA B 1 70 ? 8.047 25.891 11.242 1 97.62 70 ALA B CA 1
ATOM 2963 C C . ALA B 1 70 ? 6.832 26.359 12.031 1 97.62 70 ALA B C 1
ATOM 2965 O O . ALA B 1 70 ? 6.473 27.547 11.984 1 97.62 70 ALA B O 1
ATOM 2966 N N . TYR B 1 71 ? 6.195 25.531 12.805 1 98.19 71 TYR B N 1
ATOM 2967 C CA . TYR B 1 71 ? 5.004 25.891 13.562 1 98.19 71 TYR B CA 1
ATOM 2968 C C . TYR B 1 71 ? 5.371 26.641 14.836 1 98.19 71 TYR B C 1
ATOM 2970 O O . TYR B 1 71 ? 4.602 27.484 15.312 1 98.19 71 TYR B O 1
ATOM 2978 N N . ALA B 1 72 ? 6.574 26.312 15.406 1 98.38 72 ALA B N 1
ATOM 2979 C CA . ALA B 1 72 ? 7.047 27.031 16.578 1 98.38 72 ALA B CA 1
ATOM 2980 C C . ALA B 1 72 ? 7.184 28.531 16.297 1 98.38 72 ALA B C 1
ATOM 2982 O O . ALA B 1 72 ? 6.793 29.359 17.125 1 98.38 72 ALA B O 1
ATOM 2983 N N . LYS B 1 73 ? 7.688 28.828 15.164 1 97.5 73 LYS B N 1
ATOM 2984 C CA . LYS B 1 73 ? 7.883 30.203 14.758 1 97.5 73 LYS B CA 1
ATOM 2985 C C . LYS B 1 73 ? 6.551 30.953 14.68 1 97.5 73 LYS B C 1
ATOM 2987 O O . LYS B 1 73 ? 6.508 32.188 14.82 1 97.5 73 LYS B O 1
ATOM 2992 N N . ASP B 1 74 ? 5.473 30.234 14.461 1 96.94 74 ASP B N 1
ATOM 2993 C CA . ASP B 1 74 ? 4.137 30.812 14.367 1 96.94 74 ASP B CA 1
ATOM 2994 C C . ASP B 1 74 ? 3.428 30.797 15.711 1 96.94 74 ASP B C 1
ATOM 2996 O O . ASP B 1 74 ? 2.205 30.938 15.781 1 96.94 74 ASP B O 1
ATOM 3000 N N . ARG B 1 75 ? 4.176 30.469 16.781 1 97.69 75 ARG B N 1
ATOM 3001 C CA . ARG B 1 75 ? 3.705 30.484 18.156 1 97.69 75 ARG B CA 1
ATOM 3002 C C . ARG B 1 75 ? 2.611 29.453 18.375 1 97.69 75 ARG B C 1
ATOM 3004 O O . ARG B 1 75 ? 1.606 29.719 19.047 1 97.69 75 ARG B O 1
ATOM 3011 N N . VAL B 1 76 ? 2.676 28.312 17.703 1 98.38 76 VAL B N 1
ATOM 3012 C CA . VAL B 1 76 ? 1.777 27.188 17.875 1 98.38 76 VAL B CA 1
ATOM 3013 C C . VAL B 1 76 ? 2.289 26.281 19 1 98.38 76 VAL B C 1
ATOM 3015 O O . VAL B 1 76 ? 3.496 26.062 19.125 1 98.38 76 VAL B O 1
ATOM 3018 N N . SER B 1 77 ? 1.411 25.812 19.875 1 98.75 77 SER B N 1
ATOM 3019 C CA . SER B 1 77 ? 1.788 24.812 20.875 1 98.75 77 SER B CA 1
ATOM 3020 C C . SER B 1 77 ? 2.078 23.469 20.219 1 98.75 77 SER B C 1
ATOM 3022 O O . SER B 1 77 ? 1.442 23.109 19.219 1 98.75 77 SER B O 1
ATOM 3024 N N . LEU B 1 78 ? 3.029 22.734 20.812 1 98.81 78 LEU B N 1
ATOM 3025 C CA . LEU B 1 78 ? 3.49 21.5 20.172 1 98.81 78 LEU B CA 1
ATOM 3026 C C . LEU B 1 78 ? 3.451 20.328 21.125 1 98.81 78 LEU B C 1
ATOM 3028 O O . LEU B 1 78 ? 3.709 20.484 22.328 1 98.81 78 LEU B O 1
ATOM 3032 N N . VAL B 1 79 ? 3.051 19.172 20.656 1 98.81 79 VAL B N 1
ATOM 3033 C CA . VAL B 1 79 ? 3.236 17.875 21.281 1 98.81 79 VAL B CA 1
ATOM 3034 C C . VAL B 1 79 ? 4.188 17.016 20.453 1 98.81 79 VAL B C 1
ATOM 3036 O O . VAL B 1 79 ? 3.811 16.516 19.391 1 98.81 79 VAL B O 1
ATOM 3039 N N . LEU B 1 80 ? 5.402 16.875 20.953 1 98.75 80 LEU B N 1
ATOM 3040 C CA . LEU B 1 80 ? 6.445 16.188 20.219 1 98.75 80 LEU B CA 1
ATOM 3041 C C . LEU B 1 80 ? 6.645 14.766 20.734 1 98.75 80 LEU B C 1
ATOM 3043 O O . LEU B 1 80 ? 6.875 14.578 21.938 1 98.75 80 LEU B O 1
ATOM 3047 N N . LEU B 1 81 ? 6.523 13.789 19.875 1 98.5 81 LEU B N 1
ATOM 3048 C CA . LEU B 1 81 ? 6.617 12.391 20.266 1 98.5 81 LEU B CA 1
ATOM 3049 C C . LEU B 1 81 ? 7.738 11.688 19.516 1 98.5 81 LEU B C 1
ATOM 3051 O O . LEU B 1 81 ? 7.879 11.852 18.312 1 98.5 81 LEU B O 1
ATOM 3055 N N . ALA B 1 82 ? 8.531 10.922 20.172 1 97.38 82 ALA B N 1
ATOM 3056 C CA . ALA B 1 82 ? 9.57 10.078 19.578 1 97.38 82 ALA B CA 1
ATOM 3057 C C . ALA B 1 82 ? 10.141 9.102 20.609 1 97.38 82 ALA B C 1
ATOM 3059 O O . ALA B 1 82 ? 9.781 9.156 21.797 1 97.38 82 ALA B O 1
ATOM 3060 N N . ARG B 1 83 ? 11.008 8.289 20.156 1 94.5 83 ARG B N 1
ATOM 3061 C CA . ARG B 1 83 ? 11.602 7.293 21.031 1 94.5 83 ARG B CA 1
ATOM 3062 C C . ARG B 1 83 ? 12.789 7.875 21.812 1 94.5 83 ARG B C 1
ATOM 3064 O O . ARG B 1 83 ? 13 7.539 22.969 1 94.5 83 ARG B O 1
ATOM 3071 N N . ASN B 1 84 ? 13.57 8.75 21.156 1 95.19 84 ASN B N 1
ATOM 3072 C CA . ASN B 1 84 ? 14.797 9.297 21.734 1 95.19 84 ASN B CA 1
ATOM 3073 C C . ASN B 1 84 ? 14.516 10.578 22.516 1 95.19 84 ASN B C 1
ATOM 3075 O O . ASN B 1 84 ? 14.492 11.664 21.938 1 95.19 84 ASN B O 1
ATOM 3079 N N . MET B 1 85 ? 14.516 10.492 23.766 1 96.44 85 MET B N 1
ATOM 3080 C CA . MET B 1 85 ? 14.109 11.602 24.625 1 96.44 85 MET B CA 1
ATOM 3081 C C . MET B 1 85 ? 15.164 12.711 24.609 1 96.44 85 MET B C 1
ATOM 3083 O O . MET B 1 85 ? 14.828 13.891 24.672 1 96.44 85 MET B O 1
ATOM 3087 N N . GLU B 1 86 ? 16.406 12.312 24.578 1 96.88 86 GLU B N 1
ATOM 3088 C CA . GLU B 1 86 ? 17.469 13.305 24.594 1 96.88 86 GLU B CA 1
ATOM 3089 C C . GLU B 1 86 ? 17.375 14.227 23.375 1 96.88 86 GLU B C 1
ATOM 3091 O O . GLU B 1 86 ? 17.406 15.453 23.516 1 96.88 86 GLU B O 1
ATOM 3096 N N . ARG B 1 87 ? 17.25 13.617 22.219 1 96 87 ARG B N 1
ATOM 3097 C CA . ARG B 1 87 ? 17.125 14.398 20.984 1 96 87 ARG B CA 1
ATOM 3098 C C . ARG B 1 87 ? 15.812 15.172 20.969 1 96 87 ARG B C 1
ATOM 3100 O O . ARG B 1 87 ? 15.766 16.312 20.484 1 96 87 ARG B O 1
ATOM 3107 N N . LEU B 1 88 ? 14.789 14.586 21.484 1 97.44 88 LEU B N 1
ATOM 3108 C CA . LEU B 1 88 ? 13.461 15.195 21.5 1 97.44 88 LEU B CA 1
ATOM 3109 C C . LEU B 1 88 ? 13.445 16.453 22.359 1 97.44 88 LEU B C 1
ATOM 3111 O O . LEU B 1 88 ? 12.828 17.453 22 1 97.44 88 LEU B O 1
ATOM 3115 N N . GLU B 1 89 ? 14.109 16.406 23.516 1 97.88 89 GLU B N 1
ATOM 3116 C CA . GLU B 1 89 ? 14.188 17.547 24.422 1 97.88 89 GLU B CA 1
ATOM 3117 C C . GLU B 1 89 ? 14.961 18.703 23.781 1 97.88 89 GLU B C 1
ATOM 3119 O O . GLU B 1 89 ? 14.617 19.859 23.984 1 97.88 89 GLU B O 1
ATOM 3124 N N . LYS B 1 90 ? 15.992 18.328 23.062 1 97.75 90 LYS B N 1
ATOM 3125 C CA . LYS B 1 90 ? 16.734 19.359 22.344 1 97.75 90 LYS B CA 1
ATOM 3126 C C . LYS B 1 90 ? 15.852 20.094 21.344 1 97.75 90 LYS B C 1
ATOM 3128 O O . LYS B 1 90 ? 15.898 21.312 21.219 1 97.75 90 LYS B O 1
ATOM 3133 N N . VAL B 1 91 ? 15.047 19.312 20.594 1 97.81 91 VAL B N 1
ATOM 3134 C CA . VAL B 1 91 ? 14.117 19.906 19.625 1 97.81 91 VAL B CA 1
ATOM 3135 C C . VAL B 1 91 ? 13.086 20.75 20.359 1 97.81 91 VAL B C 1
ATOM 3137 O O . VAL B 1 91 ? 12.75 21.859 19.922 1 97.81 91 VAL B O 1
ATOM 3140 N N . ALA B 1 92 ? 12.609 20.312 21.484 1 98.44 92 ALA B N 1
ATOM 3141 C CA . ALA B 1 92 ? 11.609 21.016 22.266 1 98.44 92 ALA B CA 1
ATOM 3142 C C . ALA B 1 92 ? 12.148 22.359 22.766 1 98.44 92 ALA B C 1
ATOM 3144 O O . ALA B 1 92 ? 11.453 23.375 22.703 1 98.44 92 ALA B O 1
ATOM 3145 N N . GLU B 1 93 ? 13.344 22.344 23.25 1 98.31 93 GLU B N 1
ATOM 3146 C CA . GLU B 1 93 ? 13.977 23.578 23.719 1 98.31 93 GLU B CA 1
ATOM 3147 C C . GLU B 1 93 ? 14.125 24.594 22.594 1 98.31 93 GLU B C 1
ATOM 3149 O O . GLU B 1 93 ? 13.844 25.781 22.781 1 98.31 93 GLU B O 1
ATOM 3154 N N . ALA B 1 94 ? 14.586 24.078 21.453 1 98.06 94 ALA B N 1
ATOM 3155 C CA . ALA B 1 94 ? 14.711 24.953 20.281 1 98.06 94 ALA B CA 1
ATOM 3156 C C . ALA B 1 94 ? 13.359 25.562 19.906 1 98.06 94 ALA B C 1
ATOM 3158 O O . ALA B 1 94 ? 13.273 26.75 19.562 1 98.06 94 ALA B O 1
ATOM 3159 N N . CYS B 1 95 ? 12.312 24.781 19.953 1 98.44 95 CYS B N 1
ATOM 3160 C CA . CYS B 1 95 ? 10.969 25.25 19.609 1 98.44 95 CYS B CA 1
ATOM 3161 C C . CYS B 1 95 ? 10.5 26.328 20.594 1 98.44 95 CYS B C 1
ATOM 3163 O O . CYS B 1 95 ? 9.891 27.312 20.172 1 98.44 95 CYS B O 1
ATOM 3165 N N . ARG B 1 96 ? 10.773 26.156 21.891 1 98.25 96 ARG B N 1
ATOM 3166 C CA . ARG B 1 96 ? 10.422 27.156 22.891 1 98.25 96 ARG B CA 1
ATOM 3167 C C . ARG B 1 96 ? 11.148 28.469 22.609 1 98.25 96 ARG B C 1
ATOM 3169 O O . ARG B 1 96 ? 10.539 29.547 22.688 1 98.25 96 ARG B O 1
ATOM 3176 N N . GLU B 1 97 ? 12.359 28.328 22.281 1 98.19 97 GLU B N 1
ATOM 3177 C CA . GLU B 1 97 ? 13.164 29.5 21.984 1 98.19 97 GLU B CA 1
ATOM 3178 C C . GLU B 1 97 ? 12.656 30.234 20.734 1 98.19 97 GLU B C 1
ATOM 3180 O O . GLU B 1 97 ? 12.734 31.453 20.656 1 98.19 97 GLU B O 1
ATOM 3185 N N . MET B 1 98 ? 12.109 29.469 19.812 1 97.62 98 MET B N 1
ATOM 3186 C CA . MET B 1 98 ? 11.641 30.031 18.547 1 97.62 98 MET B CA 1
ATOM 3187 C C . MET B 1 98 ? 10.297 30.734 18.734 1 97.62 98 MET B C 1
ATOM 3189 O O . MET B 1 98 ? 9.898 31.547 17.891 1 97.62 98 MET B O 1
ATOM 3193 N N .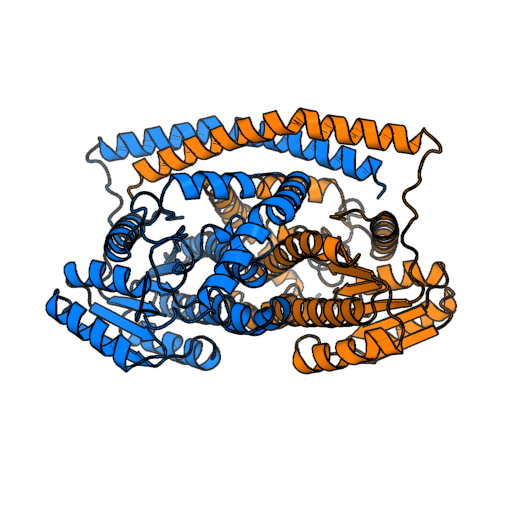 GLY B 1 99 ? 9.523 30.297 19.844 1 97.62 99 GLY B N 1
ATOM 3194 C CA . GLY B 1 99 ? 8.328 31.078 20.125 1 97.62 99 GLY B CA 1
ATOM 3195 C C . GLY B 1 99 ? 7.137 30.234 20.531 1 97.62 99 GLY B C 1
ATOM 3196 O O . GLY B 1 99 ? 6.082 30.766 20.891 1 97.62 99 GLY B O 1
ATOM 3197 N N . SER B 1 100 ? 7.27 28.906 20.484 1 98.25 100 SER B N 1
ATOM 3198 C CA . SER B 1 100 ? 6.156 28.062 20.891 1 98.25 100 SER B CA 1
ATOM 3199 C C . SER B 1 100 ? 5.773 28.297 22.344 1 98.25 100 SER B C 1
ATOM 3201 O O . SER B 1 100 ? 6.621 28.234 23.234 1 98.25 100 SER B O 1
ATOM 3203 N N . PRO B 1 101 ? 4.543 28.594 22.609 1 97.88 101 PRO B N 1
ATOM 3204 C CA . PRO B 1 101 ? 4.145 28.906 23.984 1 97.88 101 PRO B CA 1
ATOM 3205 C C . PRO B 1 101 ? 4.195 27.688 24.906 1 97.88 101 PRO B C 1
ATOM 3207 O O . PRO B 1 101 ? 4.352 27.844 26.125 1 97.88 101 PRO B O 1
ATOM 3210 N N . ASP B 1 102 ? 3.973 26.484 24.359 1 97.81 102 ASP B N 1
ATOM 3211 C CA . ASP B 1 102 ? 3.982 25.234 25.125 1 97.81 102 ASP B CA 1
ATOM 3212 C C . ASP B 1 102 ? 4.457 24.062 24.266 1 97.81 102 ASP B C 1
ATOM 3214 O O . ASP B 1 102 ? 3.971 23.875 23.141 1 97.81 102 ASP B O 1
ATOM 3218 N N . VAL B 1 103 ? 5.438 23.391 24.766 1 98.62 103 VAL B N 1
ATOM 3219 C CA . VAL B 1 103 ? 5.949 22.203 24.078 1 98.62 103 VAL B CA 1
ATOM 3220 C C . VAL B 1 103 ? 5.922 21 25.016 1 98.62 103 VAL B C 1
ATOM 3222 O O . VAL B 1 103 ? 6.637 20.984 26.031 1 98.62 103 VAL B O 1
ATOM 3225 N N . LYS B 1 104 ? 5.094 20.031 24.75 1 98.38 104 LYS B N 1
ATOM 3226 C CA . LYS B 1 104 ? 5.051 18.781 25.5 1 98.38 104 LYS B CA 1
ATOM 3227 C C . LYS B 1 104 ? 5.871 17.688 24.797 1 98.38 104 LYS B C 1
ATOM 3229 O O . LYS B 1 104 ? 5.828 17.562 23.578 1 98.38 104 LYS B O 1
ATOM 3234 N N . VAL B 1 105 ? 6.652 17.016 25.578 1 98.25 105 VAL B N 1
ATOM 3235 C CA . VAL B 1 105 ? 7.492 15.938 25.062 1 98.25 105 VAL B CA 1
ATOM 3236 C C . VAL B 1 105 ? 6.984 14.594 25.578 1 98.25 105 VAL B C 1
ATOM 3238 O O . VAL B 1 105 ? 6.746 14.43 26.781 1 98.25 105 VAL B O 1
ATOM 3241 N N . VAL B 1 106 ? 6.809 13.609 24.672 1 98.06 106 VAL B N 1
ATOM 3242 C CA . VAL B 1 106 ? 6.281 12.297 25.031 1 98.06 106 VAL B CA 1
ATOM 3243 C C . VAL B 1 106 ? 7.156 11.211 24.406 1 98.06 106 VAL B C 1
ATOM 3245 O O . VAL B 1 106 ? 7.379 11.195 23.203 1 98.06 106 VAL B O 1
ATOM 3248 N N . GLN B 1 107 ? 7.676 10.336 25.25 1 97.81 107 GLN B N 1
ATOM 3249 C CA . GLN B 1 107 ? 8.383 9.172 24.734 1 97.81 107 GLN B CA 1
ATOM 3250 C C . GLN B 1 107 ? 7.406 8.148 24.156 1 97.81 107 GLN B C 1
ATOM 3252 O O . GLN B 1 107 ? 6.512 7.672 24.844 1 97.81 107 GLN B O 1
ATOM 3257 N N . MET B 1 108 ? 7.605 7.863 22.875 1 97 108 MET B N 1
ATOM 3258 C CA . MET B 1 108 ? 6.652 6.973 22.219 1 97 108 MET B CA 1
ATOM 3259 C C . MET B 1 108 ? 7.355 6.102 21.172 1 97 108 MET B C 1
ATOM 3261 O O . MET B 1 108 ? 8.117 6.609 20.359 1 97 108 MET B O 1
ATOM 3265 N N . ASP B 1 109 ? 7.129 4.828 21.281 1 97.12 109 ASP B N 1
ATOM 3266 C CA . ASP B 1 109 ? 7.438 3.887 20.219 1 97.12 109 ASP B CA 1
ATOM 3267 C C . ASP B 1 109 ? 6.195 3.57 19.391 1 97.12 109 ASP B C 1
ATOM 3269 O O . ASP B 1 109 ? 5.336 2.795 19.812 1 97.12 109 ASP B O 1
ATOM 3273 N N . VAL B 1 110 ? 6.184 4.086 18.188 1 96.81 110 VAL B N 1
ATOM 3274 C CA . VAL B 1 110 ? 4.961 3.99 17.391 1 96.81 110 VAL B CA 1
ATOM 3275 C C . VAL B 1 110 ? 4.723 2.541 16.984 1 96.81 110 VAL B C 1
ATOM 3277 O O . VAL B 1 110 ? 3.629 2.188 16.531 1 96.81 110 VAL B O 1
ATOM 3280 N N . ALA B 1 111 ? 5.75 1.709 17.078 1 96.19 111 ALA B N 1
ATOM 3281 C CA . ALA B 1 111 ? 5.57 0.29 16.781 1 96.19 111 ALA B CA 1
ATOM 3282 C C . ALA B 1 111 ? 4.613 -0.359 17.766 1 96.19 111 ALA B C 1
ATOM 3284 O O . ALA B 1 111 ? 4.043 -1.417 17.5 1 96.19 111 ALA B O 1
ATOM 3285 N N . ASP B 1 112 ? 4.523 0.219 18.953 1 97.56 112 ASP B N 1
ATOM 3286 C CA . ASP B 1 112 ? 3.561 -0.235 19.953 1 97.56 112 ASP B CA 1
ATOM 3287 C C . ASP B 1 112 ? 2.188 0.388 19.719 1 97.56 112 ASP B C 1
ATOM 3289 O O . ASP B 1 112 ? 1.813 1.356 20.375 1 97.56 112 ASP B O 1
ATOM 3293 N N . THR B 1 113 ? 1.411 -0.255 18.906 1 97.5 113 THR B N 1
ATOM 3294 C CA . THR B 1 113 ? 0.162 0.317 18.422 1 97.5 113 THR B CA 1
ATOM 3295 C C . THR B 1 113 ? -0.821 0.53 19.562 1 97.5 113 THR B C 1
ATOM 3297 O O . THR B 1 113 ? -1.618 1.47 19.547 1 97.5 113 THR B O 1
ATOM 3300 N N . LYS B 1 114 ? -0.788 -0.338 20.516 1 97.25 114 LYS B N 1
ATOM 3301 C CA . LYS B 1 114 ? -1.685 -0.178 21.656 1 97.25 114 LYS B CA 1
ATOM 3302 C C . LYS B 1 114 ? -1.369 1.101 22.438 1 97.25 114 LYS B C 1
ATOM 3304 O O . LYS B 1 114 ? -2.275 1.854 22.797 1 97.25 114 LYS B O 1
ATOM 3309 N N . SER B 1 115 ? -0.097 1.325 22.688 1 97.44 115 SER B N 1
ATOM 3310 C CA . SER B 1 115 ? 0.325 2.537 23.375 1 97.44 115 SER B CA 1
ATOM 3311 C C . SER B 1 115 ? -0.04 3.787 22.594 1 97.44 115 SER B C 1
ATOM 3313 O O . SER B 1 115 ? -0.453 4.797 23.156 1 97.44 115 SER B O 1
ATOM 3315 N N . VAL B 1 116 ? 0.102 3.711 21.312 1 98.06 116 VAL B N 1
ATOM 3316 C CA . VAL B 1 116 ? -0.209 4.828 20.422 1 98.06 116 VAL B CA 1
ATOM 3317 C C . VAL B 1 116 ? -1.701 5.145 20.5 1 98.06 116 VAL B C 1
ATOM 3319 O O . VAL B 1 116 ? -2.088 6.301 20.688 1 98.06 116 VAL B O 1
ATOM 3322 N N . THR B 1 117 ? -2.492 4.098 20.375 1 97.94 117 THR B N 1
ATOM 3323 C CA . THR B 1 117 ? -3.943 4.246 20.375 1 97.94 117 THR B CA 1
ATOM 3324 C C . THR B 1 117 ? -4.43 4.805 21.719 1 97.94 117 THR B C 1
ATOM 3326 O O . THR B 1 117 ? -5.203 5.766 21.75 1 97.94 117 THR B O 1
ATOM 3329 N N . ASP B 1 118 ? -3.926 4.219 22.797 1 97.56 118 ASP B N 1
ATOM 3330 C CA . ASP B 1 118 ? -4.336 4.652 24.125 1 97.56 118 ASP B CA 1
ATOM 3331 C C . ASP B 1 118 ? -3.979 6.121 24.359 1 97.56 118 ASP B C 1
ATOM 3333 O O . ASP B 1 118 ? -4.777 6.879 24.906 1 97.56 118 ASP B O 1
ATOM 3337 N N . PHE B 1 119 ? -2.838 6.484 23.922 1 98.12 119 PHE B N 1
ATOM 3338 C CA . PHE B 1 119 ? -2.365 7.848 24.125 1 98.12 119 PHE B CA 1
ATOM 3339 C C . PHE B 1 119 ? -3.234 8.836 23.359 1 98.12 119 PHE B C 1
ATOM 3341 O O . PHE B 1 119 ? -3.74 9.805 23.938 1 98.12 119 PHE B O 1
ATOM 3348 N N . PHE B 1 120 ? -3.463 8.648 22.094 1 98.19 120 PHE B N 1
ATOM 3349 C CA . PHE B 1 120 ? -4.113 9.648 21.25 1 98.19 120 PHE B CA 1
ATOM 3350 C C . PHE B 1 120 ? -5.617 9.656 21.484 1 98.19 120 PHE B C 1
ATOM 3352 O O . PHE B 1 120 ? -6.273 10.688 21.297 1 98.19 120 PHE B O 1
ATOM 3359 N N . ASP B 1 121 ? -6.164 8.508 21.906 1 96.69 121 ASP B N 1
ATOM 3360 C CA . ASP B 1 121 ? -7.578 8.469 22.281 1 96.69 121 ASP B CA 1
ATOM 3361 C C . ASP B 1 121 ? -7.883 9.469 23.391 1 96.69 121 ASP B C 1
ATOM 3363 O O . ASP B 1 121 ? -8.93 10.117 23.375 1 96.69 121 ASP B O 1
ATOM 3367 N N . GLU B 1 122 ? -6.93 9.602 24.25 1 96.75 122 GLU B N 1
ATOM 3368 C CA . GLU B 1 122 ? -7.129 10.453 25.422 1 96.75 122 GLU B CA 1
ATOM 3369 C C . GLU B 1 122 ? -6.539 11.844 25.203 1 96.75 122 GLU B C 1
ATOM 3371 O O . GLU B 1 122 ? -7.207 12.852 25.438 1 96.75 122 GLU B O 1
ATOM 3376 N N . LYS B 1 123 ? -5.379 11.938 24.719 1 98.12 123 LYS B N 1
ATOM 3377 C CA . LYS B 1 123 ? -4.602 13.172 24.75 1 98.12 123 LYS B CA 1
ATOM 3378 C C . LYS B 1 123 ? -5.004 14.109 23.625 1 98.12 123 LYS B C 1
ATOM 3380 O O . LYS B 1 123 ? -4.789 15.32 23.703 1 98.12 123 LYS B O 1
ATOM 3385 N N . THR B 1 124 ? -5.602 13.594 22.531 1 98.38 124 THR B N 1
ATOM 3386 C CA . THR B 1 124 ? -6.109 14.461 21.484 1 98.38 124 THR B CA 1
ATOM 3387 C C . THR B 1 124 ? -7.125 15.453 22.031 1 98.38 124 THR B C 1
ATOM 3389 O O . THR B 1 124 ? -7.094 16.641 21.688 1 98.38 124 THR B O 1
ATOM 3392 N N . ILE B 1 125 ? -7.965 14.961 22.938 1 97.38 125 ILE B N 1
ATOM 3393 C CA . ILE B 1 125 ? -9.008 15.789 23.531 1 97.38 125 ILE B CA 1
ATOM 3394 C C . ILE B 1 125 ? -8.414 16.641 24.641 1 97.38 125 ILE B C 1
ATOM 3396 O O . ILE B 1 125 ? -8.609 17.859 24.688 1 97.38 125 ILE B O 1
ATOM 3400 N N . GLU B 1 126 ? -7.648 15.992 25.5 1 97.69 126 GLU B N 1
ATOM 3401 C CA . GLU B 1 126 ? -7.09 16.672 26.672 1 97.69 126 GLU B CA 1
ATOM 3402 C C . GLU B 1 126 ? -6.219 17.859 26.25 1 97.69 126 GLU B C 1
ATOM 3404 O O . GLU B 1 126 ? -6.316 18.938 26.844 1 97.69 126 GLU B O 1
ATOM 3409 N N . TYR B 1 127 ? -5.328 17.641 25.219 1 98.06 127 TYR B N 1
ATOM 3410 C CA . TYR B 1 127 ? -4.383 18.672 24.812 1 98.06 127 TYR B CA 1
ATOM 3411 C C . TYR B 1 127 ? -5.004 19.609 23.781 1 98.06 127 TYR B C 1
ATOM 3413 O O . TYR B 1 127 ? -4.438 20.656 23.453 1 98.06 127 TYR B O 1
ATOM 3421 N N . GLY B 1 128 ? -6.191 19.203 23.25 1 97.81 128 GLY B N 1
ATOM 3422 C CA . GLY B 1 128 ? -6.824 20 22.219 1 97.81 128 GLY B CA 1
ATOM 3423 C C . GLY B 1 128 ? -6.059 20 20.906 1 97.81 128 GLY B C 1
ATOM 3424 O O . GLY B 1 128 ? -5.836 21.047 20.297 1 97.81 128 GLY B O 1
ATOM 3425 N N . ILE B 1 129 ? -5.629 18.844 20.422 1 98.5 129 ILE B N 1
ATOM 3426 C CA . ILE B 1 129 ? -4.828 18.719 19.219 1 98.5 129 ILE B CA 1
ATOM 3427 C C . ILE B 1 129 ? -5.684 19.062 18 1 98.5 129 ILE B C 1
ATOM 3429 O O . ILE B 1 129 ? -6.711 18.438 17.75 1 98.5 129 ILE B O 1
ATOM 3433 N N . ASP B 1 130 ? -5.215 20.047 17.25 1 98.38 130 ASP B N 1
ATOM 3434 C CA . ASP B 1 130 ? -5.922 20.484 16.047 1 98.38 130 ASP B CA 1
ATOM 3435 C C . ASP B 1 130 ? -5.348 19.828 14.797 1 98.38 130 ASP B C 1
ATOM 3437 O O . ASP B 1 130 ? -6.059 19.625 13.805 1 98.38 130 ASP B O 1
ATOM 3441 N N . LEU B 1 131 ? -4.051 19.609 14.805 1 98.81 131 LEU B N 1
ATOM 3442 C CA . LEU B 1 131 ? -3.32 19 13.703 1 98.81 131 LEU B CA 1
ATOM 3443 C C . LEU B 1 131 ? -2.406 17.891 14.211 1 98.81 131 LEU B C 1
ATOM 3445 O O . LEU B 1 131 ? -1.598 18.109 15.109 1 98.81 131 LEU B O 1
ATOM 3449 N N . PHE B 1 132 ? -2.641 16.703 13.703 1 98.88 132 PHE B N 1
ATOM 3450 C CA . PHE B 1 132 ? -1.765 15.562 13.969 1 98.88 132 PHE B CA 1
ATOM 3451 C C . PHE B 1 132 ? -0.958 15.203 12.727 1 98.88 132 PHE B C 1
ATOM 3453 O O . PHE B 1 132 ? -1.52 15.031 11.641 1 98.88 132 PHE B O 1
ATOM 3460 N N . ILE B 1 133 ? 0.328 15.156 12.898 1 98.81 133 ILE B N 1
ATOM 3461 C CA . ILE B 1 133 ? 1.217 14.766 11.812 1 98.81 133 ILE B CA 1
ATOM 3462 C C . ILE B 1 133 ? 1.885 13.43 12.141 1 98.81 133 ILE B C 1
ATOM 3464 O O . ILE B 1 133 ? 2.76 13.367 13.008 1 98.81 133 ILE B O 1
ATOM 3468 N N . ALA B 1 134 ? 1.438 12.383 11.477 1 98.5 134 ALA B N 1
ATOM 3469 C CA . ALA B 1 134 ? 2.102 11.086 11.555 1 98.5 134 ALA B CA 1
ATOM 3470 C C . ALA B 1 134 ? 3.377 11.07 10.719 1 98.5 134 ALA B C 1
ATOM 3472 O O . ALA B 1 134 ? 3.334 10.805 9.516 1 98.5 134 ALA B O 1
ATOM 3473 N N . ASN B 1 135 ? 4.492 11.25 11.336 1 97.25 135 ASN B N 1
ATOM 3474 C CA . ASN B 1 135 ? 5.754 11.438 10.633 1 97.25 135 ASN B CA 1
ATOM 3475 C C . ASN B 1 135 ? 6.75 10.328 10.938 1 97.25 135 ASN B C 1
ATOM 3477 O O . ASN B 1 135 ? 7.672 10.078 10.164 1 97.25 135 ASN B O 1
ATOM 3481 N N . ALA B 1 136 ? 6.539 9.625 12.062 1 94.12 136 ALA B N 1
ATOM 3482 C CA . ALA B 1 136 ? 7.473 8.57 12.453 1 94.12 136 ALA B CA 1
ATOM 3483 C C . ALA B 1 136 ? 7.566 7.496 11.375 1 94.12 136 ALA B C 1
ATOM 3485 O O . ALA B 1 136 ? 6.555 7.09 10.805 1 94.12 136 ALA B O 1
ATOM 3486 N N . GLY B 1 137 ? 8.766 7.074 11.047 1 92.69 137 GLY B N 1
ATOM 3487 C CA . GLY B 1 137 ? 9 6.043 10.047 1 92.69 137 GLY B CA 1
ATOM 3488 C C . GLY B 1 137 ? 10.469 5.719 9.859 1 92.69 137 GLY B C 1
ATOM 3489 O O . GLY B 1 137 ? 11.336 6.465 10.32 1 92.69 137 GLY B O 1
ATOM 3490 N N . ILE B 1 138 ? 10.727 4.625 9.242 1 91.31 138 ILE B N 1
ATOM 3491 C CA . ILE B 1 138 ? 12.094 4.211 8.93 1 91.31 138 ILE B CA 1
ATOM 3492 C C . ILE B 1 138 ? 12.172 3.732 7.484 1 91.31 138 ILE B C 1
ATOM 3494 O O . ILE B 1 138 ? 11.195 3.189 6.949 1 91.31 138 ILE B O 1
ATOM 3498 N N . ALA B 1 139 ? 13.336 3.957 6.902 1 89.56 139 ALA B N 1
ATOM 3499 C CA . ALA B 1 139 ? 13.531 3.559 5.512 1 89.56 139 ALA B CA 1
ATOM 3500 C C . ALA B 1 139 ? 14.227 2.205 5.426 1 89.56 139 ALA B C 1
ATOM 3502 O O . ALA B 1 139 ? 14.109 1.501 4.418 1 89.56 139 ALA B O 1
ATOM 3503 N N . SER B 1 140 ? 14.984 1.868 6.398 1 89.94 140 SER B N 1
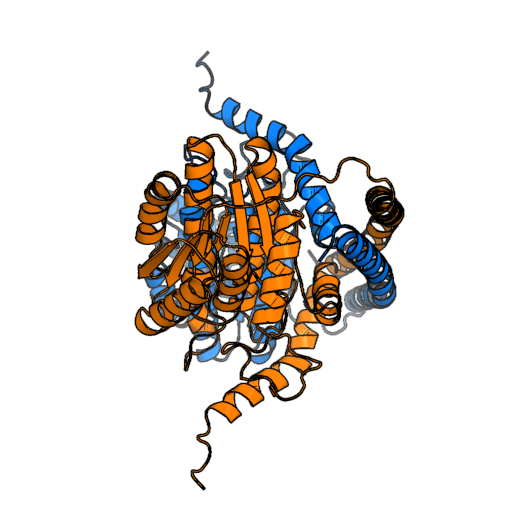ATOM 3504 C CA . SER B 1 140 ? 15.75 0.626 6.43 1 89.94 140 SER B CA 1
ATOM 3505 C C . SER B 1 140 ? 16.062 0.203 7.863 1 89.94 140 SER B C 1
ATOM 3507 O O . SER B 1 140 ? 15.914 0.998 8.797 1 89.94 140 SER B O 1
ATOM 3509 N N . VAL B 1 141 ? 16.312 -1.024 7.988 1 88.88 141 VAL B N 1
ATOM 3510 C CA . VAL B 1 141 ? 16.812 -1.579 9.242 1 88.88 141 VAL B CA 1
ATOM 3511 C C . VAL B 1 141 ? 18.297 -1.923 9.094 1 88.88 141 VAL B C 1
ATOM 3513 O O . VAL B 1 141 ? 18.656 -2.822 8.336 1 88.88 141 VAL B O 1
ATOM 3516 N N . PRO B 1 142 ? 19.109 -1.219 9.812 1 88.5 142 PRO B N 1
ATOM 3517 C CA . PRO B 1 142 ? 20.547 -1.424 9.648 1 88.5 142 PRO B CA 1
ATOM 3518 C C . PRO B 1 142 ? 20.953 -2.881 9.836 1 88.5 142 PRO B C 1
ATOM 3520 O O . PRO B 1 142 ? 20.422 -3.572 10.703 1 88.5 142 PRO B O 1
ATOM 3523 N N . LYS B 1 143 ? 21.875 -3.307 9.039 1 91.81 143 LYS B N 1
ATOM 3524 C CA . LYS B 1 143 ? 22.516 -4.609 9.125 1 91.81 143 LYS B CA 1
ATOM 3525 C C . LYS B 1 143 ? 21.484 -5.738 9.086 1 91.81 143 LYS B C 1
ATOM 3527 O O . LYS B 1 143 ? 21.625 -6.734 9.797 1 91.81 143 LYS B O 1
ATOM 3532 N N . THR B 1 144 ? 20.438 -5.543 8.414 1 93.31 144 THR B N 1
ATOM 3533 C CA . THR B 1 144 ? 19.391 -6.535 8.258 1 93.31 144 THR B CA 1
ATOM 3534 C C . THR B 1 144 ? 19.125 -6.824 6.777 1 93.31 144 THR B C 1
ATOM 3536 O O . THR B 1 144 ? 18.969 -5.898 5.98 1 93.31 144 THR B O 1
ATOM 3539 N N . PRO B 1 145 ? 19.125 -8.094 6.402 1 94.75 145 PRO B N 1
ATOM 3540 C CA . PRO B 1 145 ? 18.859 -8.43 5 1 94.75 145 PRO B CA 1
ATOM 3541 C C . PRO B 1 145 ? 17.516 -7.891 4.512 1 94.75 145 PRO B C 1
ATOM 3543 O O . PRO B 1 145 ? 16.578 -7.75 5.297 1 94.75 145 PRO B O 1
ATOM 3546 N N . LEU B 1 146 ? 17.375 -7.648 3.238 1 94.06 146 LEU B N 1
ATOM 3547 C CA . LEU B 1 146 ? 16.266 -6.938 2.594 1 94.06 146 LEU B CA 1
ATOM 3548 C C . LEU B 1 146 ? 14.922 -7.527 3.01 1 94.06 146 LEU B C 1
ATOM 3550 O O . LEU B 1 146 ? 14.062 -6.812 3.523 1 94.06 146 LEU B O 1
ATOM 3554 N N . LEU B 1 147 ? 14.805 -8.844 2.885 1 96.12 147 LEU B N 1
ATOM 3555 C CA . LEU B 1 147 ? 13.523 -9.492 3.127 1 96.12 147 LEU B CA 1
ATOM 3556 C C . LEU B 1 147 ? 13.211 -9.539 4.621 1 96.12 147 LEU B C 1
ATOM 3558 O O . LEU B 1 147 ? 12.039 -9.555 5.016 1 96.12 147 LEU B O 1
ATOM 3562 N N . ASP B 1 148 ? 14.203 -9.469 5.488 1 96 148 ASP B N 1
ATOM 3563 C CA . ASP B 1 148 ? 14.047 -9.57 6.934 1 96 148 ASP B CA 1
ATOM 3564 C C . ASP B 1 148 ? 13.648 -8.227 7.543 1 96 148 ASP B C 1
ATOM 3566 O O . ASP B 1 148 ? 13.328 -8.148 8.727 1 96 148 ASP B O 1
ATOM 3570 N N . GLN B 1 149 ? 13.625 -7.18 6.73 1 97 149 GLN B N 1
ATOM 3571 C CA . GLN B 1 149 ? 13.305 -5.84 7.207 1 97 149 GLN B CA 1
ATOM 3572 C C . GLN B 1 149 ? 11.797 -5.605 7.219 1 97 149 GLN B C 1
ATOM 3574 O O . GLN B 1 149 ? 11.312 -4.672 7.863 1 97 149 GLN B O 1
ATOM 3579 N N . ALA B 1 150 ? 11.062 -6.449 6.508 1 97.69 150 ALA B N 1
ATOM 3580 C CA . ALA B 1 150 ? 9.664 -6.176 6.176 1 97.69 150 ALA B CA 1
ATOM 3581 C C . ALA B 1 150 ? 8.82 -5.992 7.434 1 97.69 150 ALA B C 1
ATOM 3583 O O . ALA B 1 150 ? 8.102 -5 7.566 1 97.69 150 ALA B O 1
ATOM 3584 N N . GLU B 1 151 ? 8.914 -6.875 8.352 1 96.75 151 GLU B N 1
ATOM 3585 C CA . GLU B 1 151 ? 8.07 -6.852 9.547 1 96.75 151 GLU B CA 1
ATOM 3586 C C . GLU B 1 151 ? 8.258 -5.559 10.328 1 96.75 151 GLU B C 1
ATOM 3588 O O . GLU B 1 151 ? 7.285 -4.906 10.703 1 96.75 151 GLU B O 1
ATOM 3593 N N . LYS B 1 152 ? 9.484 -5.211 10.578 1 97.06 152 LYS B N 1
ATOM 3594 C CA . LYS B 1 152 ? 9.773 -4.02 11.367 1 97.06 152 LYS B CA 1
ATOM 3595 C C . LYS B 1 152 ? 9.32 -2.756 10.641 1 97.06 152 LYS B C 1
ATOM 3597 O O . LYS B 1 152 ? 8.688 -1.884 11.242 1 97.06 152 LYS B O 1
ATOM 3602 N N . ILE B 1 153 ? 9.617 -2.619 9.359 1 97.94 153 ILE B N 1
ATOM 3603 C CA . ILE B 1 153 ? 9.281 -1.435 8.578 1 97.94 153 ILE B CA 1
ATOM 3604 C C . ILE B 1 153 ? 7.766 -1.285 8.5 1 97.94 153 ILE B C 1
ATOM 3606 O O . ILE B 1 153 ? 7.23 -0.197 8.719 1 97.94 153 ILE B O 1
ATOM 3610 N N . LEU B 1 154 ? 7.07 -2.367 8.234 1 98.44 154 LEU B N 1
ATOM 3611 C CA . LEU B 1 154 ? 5.621 -2.307 8.086 1 98.44 154 LEU B CA 1
ATOM 3612 C C . LEU B 1 154 ? 4.945 -2.066 9.43 1 98.44 154 LEU B C 1
ATOM 3614 O O . LEU B 1 154 ? 3.914 -1.395 9.5 1 98.44 154 LEU B O 1
ATOM 3618 N N . GLN B 1 155 ? 5.52 -2.623 10.477 1 98.06 155 GLN B N 1
ATOM 3619 C CA . GLN B 1 155 ? 4.98 -2.402 11.812 1 98.06 155 GLN B CA 1
ATOM 3620 C C . GLN B 1 155 ? 5.047 -0.928 12.195 1 98.06 155 GLN B C 1
ATOM 3622 O O . GLN B 1 155 ? 4.09 -0.383 12.758 1 98.06 155 GLN B O 1
ATOM 3627 N N . ILE B 1 156 ? 6.113 -0.298 11.883 1 97.56 156 ILE B N 1
ATOM 3628 C CA . ILE B 1 156 ? 6.336 1.091 12.266 1 97.56 156 ILE B CA 1
ATOM 3629 C C . ILE B 1 156 ? 5.629 2.02 11.281 1 97.56 156 ILE B C 1
ATOM 3631 O O . ILE B 1 156 ? 4.797 2.838 11.68 1 97.56 156 ILE B O 1
ATOM 3635 N N . ASN B 1 157 ? 5.914 1.858 9.961 1 98.25 157 ASN B N 1
ATOM 3636 C CA . ASN B 1 157 ? 5.5 2.814 8.945 1 98.25 157 ASN B CA 1
ATOM 3637 C C . ASN B 1 157 ? 4.008 2.699 8.641 1 98.25 157 ASN B C 1
ATOM 3639 O O . ASN B 1 157 ? 3.389 3.658 8.172 1 98.25 157 ASN B O 1
ATOM 3643 N N . VAL B 1 158 ? 3.459 1.478 8.836 1 98.56 158 VAL B N 1
ATOM 3644 C CA . VAL B 1 158 ? 2.072 1.272 8.438 1 98.56 158 VAL B CA 1
ATOM 3645 C C . VAL B 1 158 ? 1.193 1.101 9.672 1 98.56 158 VAL B C 1
ATOM 3647 O O . VAL B 1 158 ? 0.366 1.963 9.977 1 98.56 158 VAL B O 1
ATOM 3650 N N . MET B 1 159 ? 1.462 0.065 10.453 1 98.25 159 MET B N 1
ATOM 3651 C CA . MET B 1 159 ? 0.611 -0.221 11.602 1 98.25 159 MET B CA 1
ATOM 3652 C C . MET B 1 159 ? 0.654 0.924 12.609 1 98.25 159 MET B C 1
ATOM 3654 O O . MET B 1 159 ? -0.387 1.368 13.094 1 98.25 159 MET B O 1
ATOM 3658 N N . GLY B 1 160 ? 1.851 1.355 12.906 1 98.25 160 GLY B N 1
ATOM 3659 C CA . GLY B 1 160 ? 2.016 2.445 13.852 1 98.25 160 GLY B CA 1
ATOM 3660 C C . GLY B 1 160 ? 1.379 3.742 13.391 1 98.25 160 GLY B C 1
ATOM 3661 O O . GLY B 1 160 ? 0.672 4.398 14.156 1 98.25 160 GLY B O 1
ATOM 3662 N N . ALA B 1 161 ? 1.607 4.121 12.148 1 98.38 161 ALA B N 1
ATOM 3663 C CA . ALA B 1 161 ? 1.049 5.352 11.594 1 98.38 161 ALA B CA 1
ATOM 3664 C C . ALA B 1 161 ? -0.477 5.305 11.578 1 98.38 161 ALA B C 1
ATOM 3666 O O . ALA B 1 161 ? -1.137 6.258 12 1 98.38 161 ALA B O 1
ATOM 3667 N N . ILE B 1 162 ? -1.051 4.176 11.117 1 98.62 162 ILE B N 1
ATOM 3668 C CA . ILE B 1 162 ? -2.496 4.055 10.961 1 98.62 162 ILE B CA 1
ATOM 3669 C C . ILE B 1 162 ? -3.162 4.016 12.336 1 98.62 162 ILE B C 1
ATOM 3671 O O . ILE B 1 162 ? -4.254 4.559 12.516 1 98.62 162 ILE B O 1
ATOM 3675 N N . ALA B 1 163 ? -2.506 3.391 13.344 1 98.38 163 ALA B N 1
ATOM 3676 C CA . ALA B 1 163 ? -3.029 3.398 14.703 1 98.38 163 ALA B CA 1
ATOM 3677 C C . ALA B 1 163 ? -3.184 4.824 15.227 1 98.38 163 ALA B C 1
ATOM 3679 O O . ALA B 1 163 ? -4.215 5.176 15.805 1 98.38 163 ALA B O 1
ATOM 3680 N N . GLY B 1 164 ? -2.146 5.645 15.008 1 98.44 164 GLY B N 1
ATOM 3681 C CA . GLY B 1 164 ? -2.207 7.039 15.414 1 98.44 164 GLY B CA 1
ATOM 3682 C C . GLY B 1 164 ? -3.268 7.832 14.672 1 98.44 164 GLY B C 1
ATOM 3683 O O . GLY B 1 164 ? -4.066 8.539 15.289 1 98.44 164 GLY B O 1
ATOM 3684 N N . ILE B 1 165 ? -3.303 7.676 13.375 1 98.62 165 ILE B N 1
ATOM 3685 C CA . ILE B 1 165 ? -4.238 8.375 12.492 1 98.62 165 ILE B CA 1
ATOM 3686 C C . ILE B 1 165 ? -5.672 8.055 12.914 1 98.62 165 ILE B C 1
ATOM 3688 O O . ILE B 1 165 ? -6.488 8.961 13.086 1 98.62 165 ILE B O 1
ATOM 3692 N N . ASN B 1 166 ? -5.934 6.77 13.07 1 98.56 166 ASN B N 1
ATOM 3693 C CA . ASN B 1 166 ? -7.289 6.34 13.398 1 98.56 166 ASN B CA 1
ATOM 3694 C C . ASN B 1 166 ? -7.711 6.824 14.781 1 98.56 166 ASN B C 1
ATOM 3696 O O . ASN B 1 166 ? -8.852 7.242 14.984 1 98.56 166 ASN B O 1
ATOM 3700 N N . SER B 1 167 ? -6.824 6.73 15.75 1 98.44 167 SER B N 1
ATOM 3701 C CA . SER B 1 167 ? -7.141 7.156 17.109 1 98.44 167 SER B CA 1
ATOM 3702 C C . SER B 1 167 ? -7.426 8.656 17.172 1 98.44 167 SER B C 1
ATOM 3704 O O . SER B 1 167 ? -8.406 9.078 17.781 1 98.44 167 SER B O 1
ATOM 3706 N N . VAL B 1 168 ? -6.586 9.461 16.516 1 98.69 168 VAL B N 1
ATOM 3707 C CA . VAL B 1 168 ? -6.777 10.906 16.484 1 98.69 168 VAL B CA 1
ATOM 3708 C C . VAL B 1 168 ? -8.078 11.242 15.758 1 98.69 168 VAL B C 1
ATOM 3710 O O . VAL B 1 168 ? -8.836 12.109 16.188 1 98.69 168 VAL B O 1
ATOM 3713 N N . TYR B 1 169 ? -8.289 10.562 14.602 1 98.5 169 TYR B N 1
ATOM 3714 C CA . TYR B 1 169 ? -9.516 10.773 13.836 1 98.5 169 TYR B CA 1
ATOM 3715 C C . TYR B 1 169 ? -10.742 10.547 14.711 1 98.5 169 TYR B C 1
ATOM 3717 O O . TYR B 1 169 ? -11.641 11.398 14.758 1 98.5 169 TYR B O 1
ATOM 3725 N N . LYS B 1 170 ? -10.773 9.398 15.406 1 98.06 170 LYS B N 1
ATOM 3726 C CA . LYS B 1 170 ? -11.914 9.055 16.25 1 98.06 170 LYS B CA 1
ATOM 3727 C C . LYS B 1 170 ? -12.094 10.07 17.375 1 98.06 170 LYS B C 1
ATOM 3729 O O . LYS B 1 170 ? -13.227 10.445 17.703 1 98.06 170 LYS B O 1
ATOM 3734 N N . ALA B 1 171 ? -11.031 10.492 17.938 1 98.12 171 ALA B N 1
ATOM 3735 C CA . ALA B 1 171 ? -11.094 11.484 19 1 98.12 171 ALA B CA 1
ATOM 3736 C C . ALA B 1 171 ? -11.625 12.812 18.484 1 98.12 171 ALA B C 1
ATOM 3738 O O . ALA B 1 171 ? -12.43 13.477 19.141 1 98.12 171 ALA B O 1
ATOM 3739 N N . MET B 1 172 ? -11.102 13.242 17.297 1 98 172 MET B N 1
ATOM 3740 C CA . MET B 1 172 ? -11.578 14.469 16.672 1 98 172 MET B CA 1
ATOM 3741 C C . MET B 1 172 ? -13.062 14.383 16.344 1 98 172 MET B C 1
ATOM 3743 O O . MET B 1 172 ? -13.797 15.352 16.516 1 98 172 MET B O 1
ATOM 3747 N N . GLN B 1 173 ? -13.398 13.188 15.859 1 96.5 173 GLN B N 1
ATOM 3748 C CA . GLN B 1 173 ? -14.812 12.945 15.562 1 96.5 173 GLN B CA 1
ATOM 3749 C C . GLN B 1 173 ? -15.672 13.094 16.812 1 96.5 173 GLN B C 1
ATOM 3751 O O . GLN B 1 173 ? -16.719 13.734 16.781 1 96.5 173 GLN B O 1
ATOM 3756 N N . LYS B 1 174 ? -15.242 12.523 17.875 1 95.75 174 LYS B N 1
ATOM 3757 C CA . LYS B 1 174 ? -15.953 12.562 19.156 1 95.75 174 LYS B CA 1
ATOM 3758 C C . LYS B 1 174 ? -16.062 13.992 19.688 1 95.75 174 LYS B C 1
ATOM 3760 O O . LYS B 1 174 ? -17.109 14.391 20.203 1 95.75 174 LYS B O 1
ATOM 3765 N N . ARG B 1 175 ? -14.984 14.672 19.516 1 95 175 ARG B N 1
ATOM 3766 C CA . ARG B 1 175 ? -14.938 16.062 19.984 1 95 175 ARG B CA 1
ATOM 3767 C C . ARG B 1 175 ? -15.875 16.938 19.188 1 95 175 ARG B C 1
ATOM 3769 O O . ARG B 1 175 ? -16.406 17.938 19.703 1 95 175 ARG B O 1
ATOM 3776 N N . GLY B 1 176 ? -16.047 16.719 17.828 1 93.5 176 GLY B N 1
ATOM 3777 C CA . GLY B 1 176 ? -17.094 17.328 17.016 1 93.5 176 GLY B CA 1
ATOM 3778 C C . GLY B 1 176 ? -16.703 18.688 16.469 1 93.5 176 GLY B C 1
ATOM 3779 O O . GLY B 1 176 ? -17.562 19.453 16.016 1 93.5 176 GLY B O 1
ATOM 3780 N N . ARG B 1 177 ? -15.523 19.125 16.594 1 92.75 177 ARG B N 1
ATOM 3781 C CA . ARG B 1 177 ? -15.156 20.438 16.047 1 92.75 177 ARG B CA 1
ATOM 3782 C C . ARG B 1 177 ? -14.188 20.281 14.867 1 92.75 177 ARG B C 1
ATOM 3784 O O . ARG B 1 177 ? -13.5 21.234 14.5 1 92.75 177 ARG B O 1
ATOM 3791 N N . GLY B 1 178 ? -14 19.078 14.406 1 93.81 178 GLY B N 1
ATOM 3792 C CA . GLY B 1 178 ? -13.141 18.844 13.258 1 93.81 178 GLY B CA 1
ATOM 3793 C C . GLY B 1 178 ? -11.664 18.812 13.609 1 93.81 178 GLY B C 1
ATOM 3794 O O . GLY B 1 178 ? -11.305 18.531 14.758 1 93.81 178 GLY B O 1
ATOM 3795 N N . GLY B 1 179 ? -10.828 18.906 12.617 1 97.62 179 GLY B N 1
ATOM 3796 C CA . GLY B 1 179 ? -9.383 18.859 12.766 1 97.62 179 GLY B CA 1
ATOM 3797 C C . GLY B 1 179 ? -8.656 18.484 11.492 1 97.62 179 GLY B C 1
ATOM 3798 O O . GLY B 1 179 ? -9.258 18.469 10.414 1 97.62 179 GLY B O 1
ATOM 3799 N N . GLN B 1 180 ? -7.375 18.391 11.633 1 98.62 180 GLN B N 1
ATOM 3800 C CA . GLN B 1 180 ? -6.535 18.062 10.492 1 98.62 180 GLN B CA 1
ATOM 3801 C C . GLN B 1 180 ? -5.535 16.969 10.836 1 98.62 180 GLN B C 1
ATOM 3803 O O . GLN B 1 180 ? -5 16.938 11.945 1 98.62 180 GLN B O 1
ATOM 3808 N N . ILE B 1 181 ? -5.426 16.047 9.945 1 98.75 181 ILE B N 1
ATOM 3809 C CA . ILE B 1 181 ? -4.457 14.961 10.047 1 98.75 181 ILE B CA 1
ATOM 3810 C C . ILE B 1 181 ? -3.562 14.953 8.805 1 98.75 181 ILE B C 1
ATOM 3812 O O . ILE B 1 181 ? -4.047 15.094 7.68 1 98.75 181 ILE B O 1
ATOM 3816 N N . ALA B 1 182 ? -2.291 14.898 9 1 98.5 182 ALA B N 1
ATOM 3817 C CA . ALA B 1 182 ? -1.328 14.75 7.914 1 98.5 182 ALA B CA 1
ATOM 3818 C C . ALA B 1 182 ? -0.458 13.516 8.117 1 98.5 182 ALA B C 1
ATOM 3820 O O . ALA B 1 182 ? -0.085 13.188 9.25 1 98.5 182 ALA B O 1
ATOM 3821 N N . VAL B 1 183 ? -0.179 12.844 7.059 1 97.56 183 VAL B N 1
ATOM 3822 C CA . VAL B 1 183 ? 0.661 11.656 7.113 1 97.56 183 VAL B CA 1
ATOM 3823 C C . VAL B 1 183 ? 1.866 11.828 6.191 1 97.56 183 VAL B C 1
ATOM 3825 O O . VAL B 1 183 ? 1.726 12.281 5.055 1 97.56 183 VAL B O 1
ATOM 3828 N N . VAL B 1 184 ? 3.002 11.492 6.711 1 95.94 184 VAL B N 1
ATOM 3829 C CA . VAL B 1 184 ? 4.219 11.586 5.914 1 95.94 184 VAL B CA 1
ATOM 3830 C C . VAL B 1 184 ? 4.465 10.258 5.191 1 95.94 184 VAL B C 1
ATOM 3832 O O . VAL B 1 184 ? 4.84 9.266 5.816 1 95.94 184 VAL B O 1
ATOM 3835 N N . SER B 1 185 ? 4.254 10.242 3.947 1 95.88 185 SER B N 1
ATOM 3836 C CA . SER B 1 185 ? 4.637 9.156 3.053 1 95.88 185 SER B CA 1
ATOM 3837 C C . SER B 1 185 ? 6.008 9.414 2.43 1 95.88 185 SER B C 1
ATOM 3839 O O . SER B 1 185 ? 6.992 9.617 3.143 1 95.88 185 SER B O 1
ATOM 3841 N N . SER B 1 186 ? 6.066 9.375 1.088 1 91.5 186 SER B N 1
ATOM 3842 C CA . SER B 1 186 ? 7.281 9.57 0.305 1 91.5 186 SER B CA 1
ATOM 3843 C C . SER B 1 186 ? 6.984 9.555 -1.19 1 91.5 186 SER B C 1
ATOM 3845 O O . SER B 1 186 ? 5.91 9.125 -1.612 1 91.5 186 SER B O 1
ATOM 3847 N N . VAL B 1 187 ? 7.898 10.094 -1.924 1 91.81 187 VAL B N 1
ATOM 3848 C CA . VAL B 1 187 ? 7.805 9.883 -3.363 1 91.81 187 VAL B CA 1
ATOM 3849 C C . VAL B 1 187 ? 7.836 8.383 -3.664 1 91.81 187 VAL B C 1
ATOM 3851 O O . VAL B 1 187 ? 7.289 7.938 -4.676 1 91.81 187 VAL B O 1
ATOM 3854 N N . CYS B 1 188 ? 8.375 7.629 -2.773 1 91.81 188 CYS B N 1
ATOM 3855 C CA . CYS B 1 188 ? 8.406 6.176 -2.912 1 91.81 188 CYS B CA 1
ATOM 3856 C C . CYS B 1 188 ? 7.023 5.578 -2.703 1 91.81 188 CYS B C 1
ATOM 3858 O O . CYS B 1 188 ? 6.801 4.402 -3.006 1 91.81 188 CYS B O 1
ATOM 3860 N N . GLY B 1 189 ? 6.121 6.367 -2.256 1 94.88 189 GLY B N 1
ATOM 3861 C CA . GLY B 1 189 ? 4.734 5.941 -2.209 1 94.88 189 GLY B CA 1
ATOM 3862 C C . GLY B 1 189 ? 4.078 5.898 -3.576 1 94.88 189 GLY B C 1
ATOM 3863 O O . GLY B 1 189 ? 3.074 5.211 -3.77 1 94.88 189 GLY B O 1
ATOM 3864 N N . PHE B 1 190 ? 4.672 6.727 -4.496 1 94.62 190 PHE B N 1
ATOM 3865 C CA . PHE B 1 190 ? 4.234 6.664 -5.887 1 94.62 190 PHE B CA 1
ATOM 3866 C C . PHE B 1 190 ? 4.832 5.453 -6.59 1 94.62 190 PHE B C 1
ATOM 3868 O O . PHE B 1 190 ? 4.117 4.691 -7.246 1 94.62 190 PHE B O 1
ATOM 3875 N N . PHE B 1 191 ? 6.066 5.336 -6.461 1 94.56 191 PHE B N 1
ATOM 3876 C CA . PHE B 1 191 ? 6.852 4.27 -7.066 1 94.56 191 PHE B CA 1
ATOM 3877 C C . PHE B 1 191 ? 8.242 4.203 -6.449 1 94.56 191 PHE B C 1
ATOM 3879 O O . PHE B 1 191 ? 8.688 5.156 -5.805 1 94.56 191 PHE B O 1
ATOM 3886 N N . ASN B 1 192 ? 8.914 3.115 -6.496 1 93.12 192 ASN B N 1
ATOM 3887 C CA . ASN B 1 192 ? 10.219 2.938 -5.863 1 93.12 192 ASN B CA 1
ATOM 3888 C C . ASN B 1 192 ? 11.055 1.894 -6.594 1 93.12 192 ASN B C 1
ATOM 3890 O O . ASN B 1 192 ? 10.516 0.976 -7.211 1 93.12 192 ASN B O 1
ATOM 3894 N N . PRO B 1 193 ? 12.391 2.096 -6.504 1 94.19 193 PRO B N 1
ATOM 3895 C CA . PRO B 1 193 ? 13.227 0.968 -6.934 1 94.19 193 PRO B CA 1
ATOM 3896 C C . PRO B 1 193 ? 13.023 -0.274 -6.066 1 94.19 193 PRO B C 1
ATOM 3898 O O . PRO B 1 193 ? 12.867 -0.163 -4.848 1 94.19 193 PRO B O 1
ATOM 3901 N N . PRO B 1 194 ? 13.117 -1.449 -6.652 1 96.25 194 PRO B N 1
ATOM 3902 C CA . PRO B 1 194 ? 12.82 -2.691 -5.938 1 96.25 194 PRO B CA 1
ATOM 3903 C C . PRO B 1 194 ? 13.703 -2.898 -4.715 1 96.25 194 PRO B C 1
ATOM 3905 O O . PRO B 1 194 ? 13.281 -3.531 -3.74 1 96.25 194 PRO B O 1
ATOM 3908 N N . VAL B 1 195 ? 14.867 -2.295 -4.633 1 94 195 VAL B N 1
ATOM 3909 C CA . VAL B 1 195 ? 15.789 -2.463 -3.51 1 94 195 VAL B CA 1
ATOM 3910 C C . VAL B 1 195 ? 15.195 -1.815 -2.258 1 94 195 VAL B C 1
ATOM 3912 O O . VAL B 1 195 ? 15.602 -2.133 -1.138 1 94 195 VAL B O 1
ATOM 3915 N N . LEU B 1 196 ? 14.219 -0.936 -2.398 1 95.38 196 LEU B N 1
ATOM 3916 C CA . LEU B 1 196 ? 13.484 -0.325 -1.294 1 95.38 196 LEU B CA 1
ATOM 3917 C C . LEU B 1 196 ? 12.156 -1.035 -1.067 1 95.38 196 LEU B C 1
ATOM 3919 O O . LEU B 1 196 ? 11.156 -0.397 -0.725 1 95.38 196 LEU B O 1
ATOM 3923 N N . LEU B 1 197 ? 12.156 -2.281 -1.159 1 96.69 197 LEU B N 1
ATOM 3924 C CA . LEU B 1 197 ? 11 -3.166 -1.245 1 96.69 197 LEU B CA 1
ATOM 3925 C C . LEU B 1 197 ? 9.992 -2.855 -0.141 1 96.69 197 LEU B C 1
ATOM 3927 O O . LEU B 1 197 ? 8.906 -2.338 -0.411 1 96.69 197 LEU B O 1
ATOM 3931 N N . SER B 1 198 ? 10.367 -3.037 1.122 1 97.62 198 SER B N 1
ATOM 3932 C CA . SER B 1 198 ? 9.438 -2.879 2.236 1 97.62 198 SER B CA 1
ATOM 3933 C C . SER B 1 198 ? 9.125 -1.408 2.488 1 97.62 198 SER B C 1
ATOM 3935 O O . SER B 1 198 ? 8.008 -1.063 2.873 1 97.62 198 SER B O 1
ATOM 3937 N N . TYR B 1 199 ? 10.086 -0.522 2.291 1 96.31 199 TYR B N 1
ATOM 3938 C CA . TYR B 1 199 ? 9.867 0.908 2.477 1 96.31 199 TYR B CA 1
ATOM 3939 C C . TYR B 1 199 ? 8.859 1.438 1.47 1 96.31 199 TYR B C 1
ATOM 3941 O O . TYR B 1 199 ? 7.883 2.098 1.847 1 96.31 199 TYR B O 1
ATOM 3949 N N . GLY B 1 200 ? 9.133 1.105 0.163 1 97.5 200 GLY B N 1
ATOM 3950 C CA . GLY B 1 200 ? 8.195 1.508 -0.875 1 97.5 200 GLY B CA 1
ATOM 3951 C C . GLY B 1 200 ? 6.781 1.014 -0.628 1 97.5 200 GLY B C 1
ATOM 3952 O O . GLY B 1 200 ? 5.82 1.774 -0.76 1 97.5 200 GLY B O 1
ATOM 3953 N N . THR B 1 201 ? 6.672 -0.223 -0.207 1 98.12 201 THR B N 1
ATOM 3954 C CA . THR B 1 201 ? 5.379 -0.826 0.089 1 98.12 201 THR B CA 1
ATOM 3955 C C . THR B 1 201 ? 4.684 -0.083 1.227 1 98.12 201 THR B C 1
ATOM 3957 O O . THR B 1 201 ? 3.488 0.206 1.146 1 98.12 201 THR B O 1
ATOM 3960 N N . SER B 1 202 ? 5.422 0.228 2.281 1 98.31 202 SER B N 1
ATOM 3961 C CA . SER B 1 202 ? 4.855 0.905 3.443 1 98.31 202 SER B CA 1
ATOM 3962 C C . SER B 1 202 ? 4.316 2.283 3.072 1 98.31 202 SER B C 1
ATOM 3964 O O . SER B 1 202 ? 3.229 2.668 3.508 1 98.31 202 SER B O 1
ATOM 3966 N N . LYS B 1 203 ? 5.078 2.996 2.287 1 98.12 203 LYS B N 1
ATOM 3967 C CA . LYS B 1 203 ? 4.695 4.359 1.931 1 98.12 203 LYS B CA 1
ATOM 3968 C C . LYS B 1 203 ? 3.547 4.363 0.923 1 98.12 203 LYS B C 1
ATOM 3970 O O . LYS B 1 203 ? 2.699 5.258 0.942 1 98.12 203 LYS B O 1
ATOM 3975 N N . THR B 1 204 ? 3.52 3.352 0.083 1 97.94 204 THR B N 1
ATOM 3976 C CA . THR B 1 204 ? 2.375 3.164 -0.803 1 97.94 204 THR B CA 1
ATOM 3977 C C . THR B 1 204 ? 1.107 2.893 0.001 1 97.94 204 THR B C 1
ATOM 3979 O O . THR B 1 204 ? 0.046 3.441 -0.299 1 97.94 204 THR B O 1
ATOM 3982 N N . ALA B 1 205 ? 1.206 2.062 0.98 1 98.38 205 ALA B N 1
ATOM 3983 C CA . ALA B 1 205 ? 0.069 1.695 1.82 1 98.38 205 ALA B CA 1
ATOM 3984 C C . ALA B 1 205 ? -0.509 2.918 2.525 1 98.38 205 ALA B C 1
ATOM 3986 O O . ALA B 1 205 ? -1.713 3.176 2.449 1 98.38 205 ALA B O 1
ATOM 3987 N N . VAL B 1 206 ? 0.325 3.725 3.139 1 98.38 206 VAL B N 1
ATOM 3988 C CA . VAL B 1 206 ? -0.162 4.852 3.926 1 98.38 206 VAL B CA 1
ATOM 3989 C C . VAL B 1 206 ? -0.71 5.934 2.998 1 98.38 206 VAL B C 1
ATOM 3991 O O . VAL B 1 206 ? -1.67 6.629 3.342 1 98.38 206 VAL B O 1
ATOM 3994 N N . MET B 1 207 ? -0.096 6.094 1.835 1 97.88 207 MET B N 1
ATOM 3995 C CA . MET B 1 207 ? -0.601 7.059 0.86 1 97.88 207 MET B CA 1
ATOM 3996 C C . MET B 1 207 ? -2.018 6.699 0.424 1 97.88 207 MET B C 1
ATOM 3998 O O . MET B 1 207 ? -2.885 7.57 0.339 1 97.88 207 MET B O 1
ATOM 4002 N N . SER B 1 208 ? -2.221 5.402 0.106 1 97.81 208 SER B N 1
ATOM 4003 C CA . SER B 1 208 ? -3.543 4.934 -0.296 1 97.81 208 SER B CA 1
ATOM 4004 C C . SER B 1 208 ? -4.559 5.121 0.825 1 97.81 208 SER B C 1
ATOM 4006 O O . SER B 1 208 ? -5.684 5.57 0.583 1 97.81 208 SER B O 1
ATOM 4008 N N . TYR B 1 209 ? -4.172 4.785 2.033 1 98.5 209 TYR B N 1
ATOM 4009 C CA . TYR B 1 209 ? -5.051 4.926 3.189 1 98.5 209 TYR B CA 1
ATOM 4010 C C . TYR B 1 209 ? -5.488 6.375 3.369 1 98.5 209 TYR B C 1
ATOM 4012 O O . TYR B 1 209 ? -6.672 6.652 3.57 1 98.5 209 TYR B O 1
ATOM 4020 N N . CYS B 1 210 ? -4.547 7.301 3.26 1 98 210 CYS B N 1
ATOM 4021 C CA . CYS B 1 210 ? -4.809 8.719 3.496 1 98 210 CYS B CA 1
ATOM 4022 C C . CYS B 1 210 ? -5.684 9.297 2.395 1 98 210 CYS B C 1
ATOM 4024 O O . CYS B 1 210 ? -6.527 10.156 2.658 1 98 210 CYS B O 1
ATOM 4026 N N . ARG B 1 211 ? -5.445 8.875 1.179 1 97.56 211 ARG B N 1
ATOM 4027 C CA . ARG B 1 211 ? -6.281 9.32 0.07 1 97.56 211 ARG B CA 1
ATOM 4028 C C . ARG B 1 211 ? -7.754 9.023 0.343 1 97.56 211 ARG B C 1
ATOM 4030 O O . ARG B 1 211 ? -8.609 9.898 0.181 1 97.56 211 ARG B O 1
ATOM 4037 N N . ASP B 1 212 ? -8.031 7.812 0.762 1 98.25 212 ASP B N 1
ATOM 4038 C CA . ASP B 1 212 ? -9.406 7.395 0.996 1 98.25 212 ASP B CA 1
ATOM 4039 C C . ASP B 1 212 ? -9.953 8.008 2.283 1 98.25 212 ASP B C 1
ATOM 4041 O O . ASP B 1 212 ? -11.133 8.367 2.352 1 98.25 212 ASP B O 1
ATOM 4045 N N . LEU B 1 213 ? -9.102 8.133 3.273 1 98.38 213 LEU B N 1
ATOM 4046 C CA . LEU B 1 213 ? -9.531 8.758 4.52 1 98.38 213 LEU B CA 1
ATOM 4047 C C . LEU B 1 213 ? -9.891 10.219 4.301 1 98.38 213 LEU B C 1
ATOM 4049 O O . LEU B 1 213 ? -10.797 10.75 4.949 1 98.38 213 LEU B O 1
ATOM 4053 N N . ARG B 1 214 ? -9.164 10.906 3.43 1 98.31 214 ARG B N 1
ATOM 4054 C CA . ARG B 1 214 ? -9.477 12.289 3.092 1 98.31 214 ARG B CA 1
ATOM 4055 C C . ARG B 1 214 ? -10.898 12.414 2.557 1 98.31 214 ARG B C 1
ATOM 4057 O O . ARG B 1 214 ? -11.625 13.352 2.906 1 98.31 214 ARG B O 1
ATOM 4064 N N . ALA B 1 215 ? -11.25 11.461 1.708 1 98 215 ALA B N 1
ATOM 4065 C CA . ALA B 1 215 ? -12.609 11.469 1.176 1 98 215 ALA B CA 1
ATOM 4066 C C . ALA B 1 215 ? -13.633 11.258 2.287 1 98 215 ALA B C 1
ATOM 4068 O O . ALA B 1 215 ? -14.641 11.969 2.354 1 98 215 ALA B O 1
ATOM 4069 N N . LEU B 1 216 ? -13.391 10.328 3.172 1 97.31 216 LEU B N 1
ATOM 4070 C CA . LEU B 1 216 ? -14.289 10.023 4.281 1 97.31 216 LEU B CA 1
ATOM 4071 C C . LEU B 1 216 ? -14.359 11.188 5.262 1 97.31 216 LEU B C 1
ATOM 4073 O O . LEU B 1 216 ? -15.43 11.469 5.816 1 97.31 216 LEU B O 1
ATOM 4077 N N . GLY B 1 217 ? -13.227 11.852 5.48 1 97 217 GLY B N 1
ATOM 4078 C CA . GLY B 1 217 ? -13.102 12.906 6.473 1 97 217 GLY B CA 1
ATOM 4079 C C . GLY B 1 217 ? -13.977 14.109 6.18 1 97 217 GLY B C 1
ATOM 4080 O O . GLY B 1 217 ? -14.312 14.875 7.086 1 97 217 GLY B O 1
ATOM 4081 N N . LYS B 1 218 ? -14.328 14.266 4.941 1 93.88 218 LYS B N 1
ATOM 4082 C CA . LYS B 1 218 ? -15.188 15.375 4.539 1 93.88 218 LYS B CA 1
ATOM 4083 C C . LYS B 1 218 ? -16.516 15.336 5.285 1 93.88 218 LYS B C 1
ATOM 4085 O O . LYS B 1 218 ? -17.109 16.391 5.555 1 93.88 218 LYS B O 1
ATOM 4090 N N . ASP B 1 219 ? -16.922 14.164 5.676 1 94.5 219 ASP B N 1
ATOM 4091 C CA . ASP B 1 219 ? -18.203 13.992 6.363 1 94.5 219 ASP B CA 1
ATOM 4092 C C . ASP B 1 219 ? -18.125 14.477 7.809 1 94.5 219 ASP B C 1
ATOM 4094 O O . ASP B 1 219 ? -19.141 14.742 8.438 1 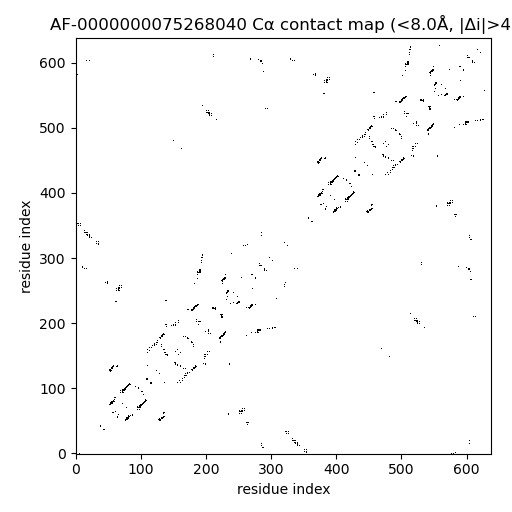94.5 219 ASP B O 1
ATOM 4098 N N . ASP B 1 220 ? -16.922 14.602 8.359 1 95.69 220 ASP B N 1
ATOM 4099 C CA . ASP B 1 220 ? -16.719 14.914 9.773 1 95.69 220 ASP B CA 1
ATOM 4100 C C . ASP B 1 220 ? -15.953 16.219 9.945 1 95.69 220 ASP B C 1
ATOM 4102 O O . ASP B 1 220 ? -15.523 16.562 11.047 1 95.69 220 ASP B O 1
ATOM 4106 N N . ASN B 1 221 ? -15.75 16.938 8.773 1 96 221 ASN B N 1
ATOM 4107 C CA . ASN B 1 221 ? -14.953 18.156 8.781 1 96 221 ASN B CA 1
ATOM 4108 C C . ASN B 1 221 ? -13.539 17.906 9.281 1 96 221 ASN B C 1
ATOM 4110 O O . ASN B 1 221 ? -13 18.672 10.07 1 96 221 ASN B O 1
ATOM 4114 N N . ILE B 1 222 ? -13.078 16.75 9.023 1 97.88 222 ILE B N 1
ATOM 4115 C CA . ILE B 1 222 ? -11.695 16.391 9.312 1 97.88 222 ILE B CA 1
ATOM 4116 C C . ILE B 1 222 ? -10.891 16.375 8.016 1 97.88 222 ILE B C 1
ATOM 4118 O O . ILE B 1 222 ? -11.195 15.617 7.094 1 97.88 222 ILE B O 1
ATOM 4122 N N . ILE B 1 223 ? -9.875 17.266 7.93 1 97.88 223 ILE B N 1
ATOM 4123 C CA . ILE B 1 223 ? -9.023 17.375 6.754 1 97.88 223 ILE B CA 1
ATOM 4124 C C . ILE B 1 223 ? -7.887 16.359 6.84 1 97.88 223 ILE B C 1
ATOM 4126 O O . ILE B 1 223 ? -7.273 16.203 7.898 1 97.88 223 ILE B O 1
ATOM 4130 N N . VAL B 1 224 ? -7.652 15.641 5.777 1 98.44 224 VAL B N 1
ATOM 4131 C CA . VAL B 1 224 ? -6.551 14.68 5.723 1 98.44 224 VAL B CA 1
ATOM 4132 C C . VAL B 1 224 ? -5.625 15.023 4.559 1 98.44 224 VAL B C 1
ATOM 4134 O O . VAL B 1 224 ? -6.07 15.156 3.418 1 98.44 224 VAL B O 1
ATOM 4137 N N . ASN B 1 225 ? -4.348 15.227 4.863 1 98 225 ASN B N 1
ATOM 4138 C CA . ASN B 1 225 ? -3.342 15.547 3.855 1 98 225 ASN B CA 1
ATOM 4139 C C . ASN B 1 225 ? -2.23 14.5 3.824 1 98 225 ASN B C 1
ATOM 4141 O O . ASN B 1 225 ? -1.958 13.852 4.832 1 98 225 ASN B O 1
ATOM 4145 N N . THR B 1 226 ? -1.667 14.336 2.67 1 98 226 THR B N 1
ATOM 4146 C CA . THR B 1 226 ? -0.51 13.461 2.5 1 98 226 THR B CA 1
ATOM 4147 C C . THR B 1 226 ? 0.738 14.281 2.172 1 98 226 THR B C 1
ATOM 4149 O O . THR B 1 226 ? 0.704 15.156 1.306 1 98 226 THR B O 1
ATOM 4152 N N . ILE B 1 227 ? 1.794 14.086 2.93 1 97.44 227 ILE B N 1
ATOM 4153 C CA . ILE B 1 227 ? 3.104 14.672 2.66 1 97.44 227 ILE B CA 1
ATOM 4154 C C . ILE B 1 227 ? 4.012 13.625 2.016 1 97.44 227 ILE B C 1
ATOM 4156 O O . ILE B 1 227 ? 4.203 12.539 2.566 1 97.44 227 ILE B O 1
ATOM 4160 N N . ALA B 1 228 ? 4.535 13.898 0.845 1 96 228 ALA B N 1
ATOM 4161 C CA . ALA B 1 228 ? 5.379 12.953 0.112 1 96 228 ALA B CA 1
ATOM 4162 C C . ALA B 1 228 ? 6.73 13.578 -0.224 1 96 228 ALA B C 1
ATOM 4164 O O . ALA B 1 228 ? 6.965 13.984 -1.362 1 96 228 ALA B O 1
ATOM 4165 N N . PRO B 1 229 ? 7.621 13.5 0.697 1 93.81 229 PRO B N 1
ATOM 4166 C CA . PRO B 1 229 ? 8.945 14.094 0.47 1 93.81 229 PRO B CA 1
ATOM 4167 C C . PRO B 1 229 ? 9.773 13.305 -0.536 1 93.81 229 PRO B C 1
ATOM 4169 O O . PRO B 1 229 ? 9.703 12.07 -0.574 1 93.81 229 PRO B O 1
ATOM 4172 N N . GLY B 1 230 ? 10.508 13.969 -1.305 1 89.44 230 GLY B N 1
ATOM 4173 C CA . GLY B 1 230 ? 11.586 13.352 -2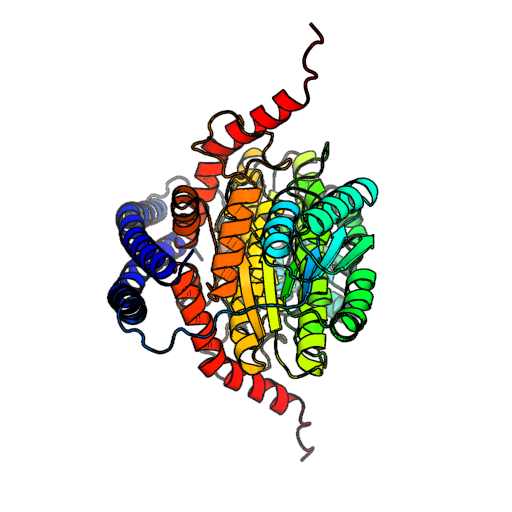.059 1 89.44 230 GLY B CA 1
ATOM 4174 C C . GLY B 1 230 ? 12.859 13.18 -1.248 1 89.44 230 GLY B C 1
ATOM 4175 O O . GLY B 1 230 ? 12.805 12.898 -0.047 1 89.44 230 GLY B O 1
ATOM 4176 N N . TYR B 1 231 ? 13.977 13.133 -1.93 1 75.94 231 TYR B N 1
ATOM 4177 C CA . TYR B 1 231 ? 15.258 13 -1.249 1 75.94 231 TYR B CA 1
ATOM 4178 C C . TYR B 1 231 ? 15.648 14.289 -0.544 1 75.94 231 TYR B C 1
ATOM 4180 O O . TYR B 1 231 ? 15.93 15.297 -1.196 1 75.94 231 TYR B O 1
ATOM 4188 N N . ILE B 1 232 ? 15.367 14.211 0.72 1 66.38 232 ILE B N 1
ATOM 4189 C CA . ILE B 1 232 ? 15.688 15.328 1.604 1 66.38 232 ILE B CA 1
ATOM 4190 C C . ILE B 1 232 ? 16.938 15.008 2.42 1 66.38 232 ILE B C 1
ATOM 4192 O O . ILE B 1 232 ? 17.172 13.844 2.758 1 66.38 232 ILE B O 1
ATOM 4196 N N . ALA B 1 233 ? 17.734 15.969 2.541 1 57.41 233 ALA B N 1
ATOM 4197 C CA . ALA B 1 233 ? 18.969 15.758 3.297 1 57.41 233 ALA B CA 1
ATOM 4198 C C . ALA B 1 233 ? 18.672 15.406 4.75 1 57.41 233 ALA B C 1
ATOM 4200 O O . ALA B 1 233 ? 18.469 16.297 5.582 1 57.41 233 ALA B O 1
ATOM 4201 N N . THR B 1 234 ? 18.344 14.195 5.039 1 61.91 234 THR B N 1
ATOM 4202 C CA . THR B 1 234 ? 18.094 13.641 6.363 1 61.91 234 THR B CA 1
ATOM 4203 C C . THR B 1 234 ? 19 12.438 6.613 1 61.91 234 THR B C 1
ATOM 4205 O O . THR B 1 234 ? 19.781 12.039 5.742 1 61.91 234 THR B O 1
ATOM 4208 N N . ASN B 1 235 ? 19.031 12.008 7.875 1 50.84 235 ASN B N 1
ATOM 4209 C CA . ASN B 1 235 ? 19.766 10.789 8.195 1 50.84 235 ASN B CA 1
ATOM 4210 C C . ASN B 1 235 ? 19.312 9.617 7.328 1 50.84 235 ASN B C 1
ATOM 4212 O O . ASN B 1 235 ? 20.078 8.672 7.117 1 50.84 235 ASN B O 1
ATOM 4216 N N . MET B 1 236 ? 18.188 9.789 6.824 1 55.22 236 MET B N 1
ATOM 4217 C CA . MET B 1 236 ? 17.656 8.703 6.02 1 55.22 236 MET B CA 1
ATOM 4218 C C . MET B 1 236 ? 18.281 8.688 4.629 1 55.22 236 MET B C 1
ATOM 4220 O O . MET B 1 236 ? 18.391 7.629 4 1 55.22 236 MET B O 1
ATOM 4224 N N . THR B 1 237 ? 18.688 9.859 4.184 1 53.09 237 THR B N 1
ATOM 4225 C CA . THR B 1 237 ? 19.203 9.969 2.828 1 53.09 237 THR B CA 1
ATOM 4226 C C . THR B 1 237 ? 20.719 10.148 2.842 1 53.09 237 THR B C 1
ATOM 4228 O O . THR B 1 237 ? 21.297 10.68 1.895 1 53.09 237 THR B O 1
ATOM 4231 N N . THR B 1 238 ? 21.422 9.922 3.939 1 47.72 238 THR B N 1
ATOM 4232 C CA . THR B 1 238 ? 22.859 10.148 4.062 1 47.72 238 THR B CA 1
ATOM 4233 C C . THR B 1 238 ? 23.625 9.359 3.004 1 47.72 238 THR B C 1
ATOM 4235 O O . THR B 1 238 ? 24.781 9.641 2.732 1 47.72 238 THR B O 1
ATOM 4238 N N . SER B 1 239 ? 22.953 8.406 2.586 1 45.88 239 SER B N 1
ATOM 4239 C CA . SER B 1 239 ? 23.672 7.566 1.628 1 45.88 239 SER B CA 1
ATOM 4240 C C . SER B 1 239 ? 23.828 8.273 0.289 1 45.88 239 SER B C 1
ATOM 4242 O O . SER B 1 239 ? 24.594 7.82 -0.574 1 45.88 239 SER B O 1
ATOM 4244 N N . PHE B 1 240 ? 23.016 9.336 0.077 1 45 240 PHE B N 1
ATOM 4245 C CA . PHE B 1 240 ? 23.156 10.055 -1.184 1 45 240 PHE B CA 1
ATOM 4246 C C . PHE B 1 240 ? 24.078 11.258 -1.026 1 45 240 PHE B C 1
ATOM 4248 O O . PHE B 1 240 ? 24.172 11.844 0.056 1 45 240 PHE B O 1
ATOM 4255 N N . SER B 1 241 ? 25.172 11.398 -1.839 1 43.66 241 SER B N 1
ATOM 4256 C CA . SER B 1 241 ? 26.125 12.5 -1.759 1 43.66 241 SER B CA 1
ATOM 4257 C C . SER B 1 241 ? 25.422 13.82 -1.444 1 43.66 241 SER B C 1
ATOM 4259 O O . SER B 1 241 ? 24.578 14.281 -2.215 1 43.66 241 SER B O 1
ATOM 4261 N N . ARG B 1 242 ? 25.438 14.18 -0.228 1 48.69 242 ARG B N 1
ATOM 4262 C CA . ARG B 1 242 ? 24.812 15.344 0.397 1 48.69 242 ARG B CA 1
ATOM 4263 C C . ARG B 1 242 ? 25.219 16.625 -0.304 1 48.69 242 ARG B C 1
ATOM 4265 O O . ARG B 1 242 ? 24.703 17.703 0.009 1 48.69 242 ARG B O 1
ATOM 4272 N N . LYS B 1 243 ? 26.359 16.609 -0.973 1 45.34 243 LYS B N 1
ATOM 4273 C CA . LYS B 1 243 ? 26.938 17.891 -1.392 1 45.34 243 LYS B CA 1
ATOM 4274 C C . LYS B 1 243 ? 26.094 18.547 -2.482 1 45.34 243 LYS B C 1
ATOM 4276 O O . LYS B 1 243 ? 26.359 19.688 -2.875 1 45.34 243 LYS B O 1
ATOM 4281 N N . ASP B 1 244 ? 25.344 17.906 -3.188 1 43.28 244 ASP B N 1
ATOM 4282 C CA . ASP B 1 244 ? 24.672 18.594 -4.281 1 43.28 244 ASP B CA 1
ATOM 4283 C C . ASP B 1 244 ? 23.328 19.172 -3.83 1 43.28 244 ASP B C 1
ATOM 4285 O O . ASP B 1 244 ? 22.375 18.422 -3.627 1 43.28 244 ASP B O 1
ATOM 4289 N N . LYS B 1 245 ? 23.344 20.406 -3.301 1 47.41 245 LYS B N 1
ATOM 4290 C CA . LYS B 1 245 ? 22.25 21.219 -2.777 1 47.41 245 LYS B CA 1
ATOM 4291 C C . LYS B 1 245 ? 21.047 21.188 -3.715 1 47.41 245 LYS B C 1
ATOM 4293 O O . LYS B 1 245 ? 19.938 21.562 -3.32 1 47.41 245 LYS B O 1
ATOM 4298 N N . ARG B 1 246 ? 21.328 21.031 -5.004 1 47.22 246 ARG B N 1
ATOM 4299 C CA . ARG B 1 246 ? 20.281 21.078 -6.008 1 47.22 246 ARG B CA 1
ATOM 4300 C C . ARG B 1 246 ? 19.359 19.859 -5.898 1 47.22 246 ARG B C 1
ATOM 4302 O O . ARG B 1 246 ? 18.203 19.906 -6.312 1 47.22 246 ARG B O 1
ATOM 4309 N N . PHE B 1 247 ? 19.812 18.859 -5.25 1 55.5 247 PHE B N 1
ATOM 4310 C CA . PHE B 1 247 ? 19.141 17.562 -5.262 1 55.5 247 PHE B CA 1
ATOM 4311 C C . PHE B 1 247 ? 18.469 17.281 -3.922 1 55.5 247 PHE B C 1
ATOM 4313 O O . PHE B 1 247 ? 17.484 16.547 -3.854 1 55.5 247 PHE B O 1
ATOM 4320 N N . PHE B 1 248 ? 18.859 18.141 -2.875 1 64.38 248 PHE B N 1
ATOM 4321 C CA . PHE B 1 248 ? 18.344 17.859 -1.539 1 64.38 248 PHE B CA 1
ATOM 4322 C C . PHE B 1 248 ? 17.812 19.125 -0.878 1 64.38 248 PHE B C 1
ATOM 4324 O O . PHE B 1 248 ? 18.484 20.172 -0.885 1 64.38 248 PHE B O 1
ATOM 4331 N N . LEU B 1 249 ? 16.469 19.094 -0.507 1 74 249 LEU B N 1
ATOM 4332 C CA . LEU B 1 249 ? 15.93 20.172 0.313 1 74 249 LEU B CA 1
ATOM 4333 C C . LEU B 1 249 ? 16.344 20.016 1.771 1 74 249 LEU B C 1
ATOM 4335 O O . LEU B 1 249 ? 16.531 18.891 2.24 1 74 249 LEU B O 1
ATOM 4339 N N . THR B 1 250 ? 16.562 21.172 2.467 1 81.56 250 THR B N 1
ATOM 4340 C CA . THR B 1 250 ? 16.812 21.109 3.9 1 81.56 250 THR B CA 1
ATOM 4341 C C . THR B 1 250 ? 15.523 20.812 4.664 1 81.56 250 THR B C 1
ATOM 4343 O O . THR B 1 250 ? 14.438 21.188 4.227 1 81.56 250 THR B O 1
ATOM 4346 N N . PRO B 1 251 ? 15.664 20.219 5.801 1 86.19 251 PRO B N 1
ATOM 4347 C CA . PRO B 1 251 ? 14.484 19.938 6.621 1 86.19 251 PRO B CA 1
ATOM 4348 C C . PRO B 1 251 ? 13.727 21.203 7 1 86.19 251 PRO B C 1
ATOM 4350 O O . PRO B 1 251 ? 12.492 21.203 7.035 1 86.19 251 PRO B O 1
ATOM 4353 N N . GLU B 1 252 ? 14.438 22.297 7.254 1 88.38 252 GLU B N 1
ATOM 4354 C CA . GLU B 1 252 ? 13.812 23.562 7.645 1 88.38 252 GLU B CA 1
ATOM 4355 C C . GLU B 1 252 ? 12.977 24.141 6.508 1 88.38 252 GLU B C 1
ATOM 4357 O O . GLU B 1 252 ? 11.828 24.547 6.719 1 88.38 252 GLU B O 1
ATOM 4362 N N . TYR B 1 253 ? 13.562 24.125 5.336 1 89.69 253 TYR B N 1
ATOM 4363 C CA . TYR B 1 253 ? 12.828 24.641 4.184 1 89.69 253 TYR B CA 1
ATOM 4364 C C . TYR B 1 253 ? 11.617 23.781 3.871 1 89.69 253 TYR B C 1
ATOM 4366 O O . TYR B 1 253 ? 10.523 24.297 3.615 1 89.69 253 TYR B O 1
ATOM 4374 N N . PHE B 1 254 ? 11.867 22.484 3.898 1 92.06 254 PHE B N 1
ATOM 4375 C CA . PHE B 1 254 ? 10.773 21.562 3.619 1 92.06 254 PHE B CA 1
ATOM 4376 C C . PHE B 1 254 ? 9.656 21.719 4.652 1 92.06 254 PHE B C 1
ATOM 4378 O O . PHE B 1 254 ? 8.477 21.688 4.309 1 92.06 254 PHE B O 1
ATOM 4385 N N . GLY B 1 255 ? 10.031 21.891 5.93 1 94.06 255 GLY B N 1
ATOM 4386 C CA . GLY B 1 255 ? 9.062 22.094 6.988 1 94.06 255 GLY B CA 1
ATOM 4387 C C . GLY B 1 255 ? 8.164 23.297 6.75 1 94.06 255 GLY B C 1
ATOM 4388 O O . GLY B 1 255 ? 6.953 23.234 6.969 1 94.06 255 GLY B O 1
ATOM 4389 N N . GLU B 1 256 ? 8.742 24.375 6.242 1 94.5 256 GLU B N 1
ATOM 4390 C CA . GLU B 1 256 ? 7.988 25.594 5.941 1 94.5 256 GLU B CA 1
ATOM 4391 C C . GLU B 1 256 ? 7.012 25.359 4.793 1 94.5 256 GLU B C 1
ATOM 4393 O O . GLU B 1 256 ? 5.879 25.844 4.828 1 94.5 256 GLU B O 1
ATOM 4398 N N . GLN B 1 257 ? 7.508 24.656 3.832 1 93.56 257 GLN B N 1
ATOM 4399 C CA . GLN B 1 257 ? 6.652 24.375 2.684 1 93.56 257 GLN B CA 1
ATOM 4400 C C . GLN B 1 257 ? 5.488 23.469 3.078 1 93.56 257 GLN B C 1
ATOM 4402 O O . GLN B 1 257 ? 4.371 23.641 2.588 1 93.56 257 GLN B O 1
ATOM 4407 N N . VAL B 1 258 ? 5.766 22.531 3.904 1 96 258 VAL B N 1
ATOM 4408 C CA . VAL B 1 258 ? 4.73 21.625 4.391 1 96 258 VAL B CA 1
ATOM 4409 C C . VAL B 1 258 ? 3.684 22.406 5.176 1 96 258 VAL B C 1
ATOM 4411 O O . VAL B 1 258 ? 2.48 22.234 4.969 1 96 258 VAL B O 1
ATOM 4414 N N . LYS B 1 259 ? 4.141 23.281 6.098 1 97 259 LYS B N 1
ATOM 4415 C CA . LYS B 1 259 ? 3.227 24.109 6.875 1 97 259 LYS B CA 1
ATOM 4416 C C . LYS B 1 259 ? 2.305 24.922 5.965 1 97 259 LYS B C 1
ATOM 4418 O O . LYS B 1 259 ? 1.087 24.922 6.152 1 97 259 LYS B O 1
ATOM 4423 N N . LYS B 1 260 ? 2.871 25.562 4.922 1 94.69 260 LYS B N 1
ATOM 4424 C CA . LYS B 1 260 ? 2.084 26.359 3.984 1 94.69 260 LYS B CA 1
ATOM 4425 C C . LYS B 1 260 ? 1.057 25.484 3.26 1 94.69 260 LYS B C 1
ATOM 4427 O O . LYS B 1 260 ? -0.089 25.906 3.068 1 94.69 260 LYS B O 1
ATOM 4432 N N . GLY B 1 261 ? 1.496 24.297 2.836 1 95.19 261 GLY B N 1
ATOM 4433 C CA . GLY B 1 261 ? 0.591 23.375 2.172 1 95.19 261 GLY B CA 1
ATOM 4434 C C . GLY B 1 261 ? -0.556 22.922 3.055 1 95.19 261 GLY B C 1
ATOM 4435 O O . GLY B 1 261 ? -1.696 22.828 2.598 1 95.19 261 GLY B O 1
ATOM 4436 N N . LEU B 1 262 ? -0.216 22.625 4.301 1 97.06 262 LEU B N 1
ATOM 4437 C CA . LEU B 1 262 ? -1.232 22.172 5.242 1 97.06 262 LEU B CA 1
ATOM 4438 C C . LEU B 1 262 ? -2.227 23.281 5.551 1 97.06 262 LEU B C 1
ATOM 4440 O O . LEU B 1 262 ? -3.436 23.047 5.59 1 97.06 262 LEU B O 1
ATOM 4444 N N . GLU B 1 263 ? -1.722 24.469 5.719 1 95.88 263 GLU B N 1
ATOM 4445 C CA . GLU B 1 263 ? -2.574 25.609 6.023 1 95.88 263 GLU B CA 1
ATOM 4446 C C . GLU B 1 263 ? -3.549 25.891 4.883 1 95.88 263 GLU B C 1
ATOM 4448 O O . GLU B 1 263 ? -4.668 26.344 5.117 1 95.88 263 GLU B O 1
ATOM 4453 N N . ASN B 1 264 ? -3.145 25.562 3.67 1 93.5 264 ASN B N 1
ATOM 4454 C CA . ASN B 1 264 ? -3.973 25.797 2.496 1 93.5 264 ASN B CA 1
ATOM 4455 C C . ASN B 1 264 ? -4.715 24.547 2.061 1 93.5 264 ASN B C 1
ATOM 4457 O O . ASN B 1 264 ? -5.285 24.5 0.97 1 93.5 264 ASN B O 1
ATOM 4461 N N . ASP B 1 265 ? -4.617 23.469 2.801 1 94.81 265 ASP B N 1
ATOM 4462 C CA . ASP B 1 265 ? -5.297 22.203 2.562 1 94.81 265 ASP B CA 1
ATOM 4463 C C . ASP B 1 265 ? -4.93 21.625 1.196 1 94.81 265 ASP B C 1
ATOM 4465 O O . ASP B 1 265 ? -5.809 21.266 0.412 1 94.81 265 ASP B O 1
ATOM 4469 N N . VAL B 1 266 ? -3.676 21.719 0.905 1 94.25 266 VAL B N 1
ATOM 4470 C CA . VAL B 1 266 ? -3.188 20.984 -0.26 1 94.25 266 VAL B CA 1
ATOM 4471 C C . VAL B 1 266 ? -3.254 19.484 0.006 1 94.25 266 VAL B C 1
ATOM 4473 O O . VAL B 1 266 ? -2.609 18.984 0.929 1 94.25 266 VAL B O 1
ATOM 4476 N N . PRO B 1 267 ? -4.035 18.75 -0.78 1 95.75 267 PRO B N 1
ATOM 4477 C CA . PRO B 1 267 ? -4.246 17.328 -0.474 1 95.75 267 PRO B CA 1
ATOM 4478 C C . PRO B 1 267 ? -2.943 16.531 -0.432 1 95.75 267 PRO B C 1
ATOM 4480 O O . PRO B 1 267 ? -2.748 15.703 0.461 1 95.75 267 PRO B O 1
ATOM 4483 N N . LEU B 1 268 ? -2.086 16.766 -1.375 1 96.31 268 LEU B N 1
ATOM 4484 C CA . LEU B 1 268 ? -0.81 16.062 -1.518 1 96.31 268 LEU B CA 1
ATOM 4485 C C . LEU B 1 268 ? 0.34 17.062 -1.635 1 96.31 268 LEU B C 1
ATOM 4487 O O . LEU B 1 268 ? 0.435 17.797 -2.623 1 96.31 268 LEU B O 1
ATOM 4491 N N . ILE B 1 269 ? 1.245 17.094 -0.631 1 95.94 269 ILE B N 1
ATOM 4492 C CA . ILE B 1 269 ? 2.396 18 -0.575 1 95.94 269 ILE B CA 1
ATOM 4493 C C . ILE B 1 269 ? 3.67 17.219 -0.903 1 95.94 269 ILE B C 1
ATOM 4495 O O . ILE B 1 269 ? 4.098 16.359 -0.128 1 95.94 269 ILE B O 1
ATOM 4499 N N . SER B 1 270 ? 4.227 17.5 -2.041 1 94.38 270 SER B N 1
ATOM 4500 C CA . SER B 1 270 ? 5.391 16.75 -2.492 1 94.38 270 SER B CA 1
ATOM 4501 C C . SER B 1 270 ? 6.434 17.672 -3.121 1 94.38 270 SER B C 1
ATOM 4503 O O . SER B 1 270 ? 6.152 18.359 -4.105 1 94.38 270 SER B O 1
ATOM 4505 N N . LEU B 1 271 ? 7.625 17.688 -2.547 1 92.19 271 LEU B N 1
ATOM 4506 C CA . LEU B 1 271 ? 8.789 18.438 -3.014 1 92.19 271 LEU B CA 1
ATOM 4507 C C . LEU B 1 271 ? 10.062 17.609 -2.871 1 92.19 271 LEU B C 1
ATOM 4509 O O . LEU B 1 271 ? 10.141 16.734 -2.012 1 92.19 271 LEU B O 1
ATOM 4513 N N . PRO B 1 272 ? 11.102 17.906 -3.734 1 90.75 272 PRO B N 1
ATOM 4514 C CA . PRO B 1 272 ? 11.109 18.906 -4.812 1 90.75 272 PRO B CA 1
ATOM 4515 C C . PRO B 1 272 ? 10.273 18.469 -6.012 1 90.75 272 PRO B C 1
ATOM 4517 O O . PRO B 1 272 ? 10 17.281 -6.188 1 90.75 272 PRO B O 1
ATOM 4520 N N . LEU B 1 273 ? 9.945 19.375 -6.871 1 91.06 273 LEU B N 1
ATOM 4521 C CA . LEU B 1 273 ? 8.969 19.156 -7.93 1 91.06 273 LEU B CA 1
ATOM 4522 C C . LEU B 1 273 ? 9.516 18.172 -8.969 1 91.06 273 LEU B C 1
ATOM 4524 O O . LEU B 1 273 ? 8.773 17.359 -9.516 1 91.06 273 LEU B O 1
ATOM 4528 N N . HIS B 1 274 ? 10.805 18.234 -9.273 1 90.06 274 HIS B N 1
ATOM 4529 C CA . HIS B 1 274 ? 11.352 17.344 -10.297 1 90.06 274 HIS B CA 1
ATOM 4530 C C . HIS B 1 274 ? 11.266 15.891 -9.859 1 90.06 274 HIS B C 1
ATOM 4532 O O . HIS B 1 274 ? 11.031 15.008 -10.68 1 90.06 274 HIS B O 1
ATOM 4538 N N . GLN B 1 275 ? 11.469 15.625 -8.594 1 92.62 275 GLN B N 1
ATOM 4539 C CA . GLN B 1 275 ? 11.312 14.266 -8.086 1 92.62 275 GLN B CA 1
ATOM 4540 C C . GLN B 1 275 ? 9.836 13.859 -8.047 1 92.62 275 GLN B C 1
ATOM 4542 O O . GLN B 1 275 ? 9.492 12.711 -8.344 1 92.62 275 GLN B O 1
ATOM 4547 N N . PHE B 1 276 ? 8.984 14.812 -7.684 1 94.12 276 PHE B N 1
ATOM 4548 C CA . PHE B 1 276 ? 7.547 14.555 -7.727 1 94.12 276 PHE B CA 1
ATOM 4549 C C . PHE B 1 276 ? 7.125 14.094 -9.117 1 94.12 276 PHE B C 1
ATOM 4551 O O . PHE B 1 276 ? 6.465 13.062 -9.266 1 94.12 276 PHE B O 1
ATOM 4558 N N . PHE B 1 277 ? 7.551 14.844 -10.125 1 94.38 277 PHE B N 1
ATOM 4559 C CA . PHE B 1 277 ? 7.152 14.523 -11.492 1 94.38 277 PHE B CA 1
ATOM 4560 C C . PHE B 1 277 ? 7.699 13.164 -11.914 1 94.38 277 PHE B C 1
ATOM 4562 O O . PHE B 1 277 ? 6.977 12.352 -12.492 1 94.38 277 PHE B O 1
ATOM 4569 N N . ALA B 1 278 ? 8.906 12.875 -11.539 1 92.75 278 ALA B N 1
ATOM 4570 C CA . ALA B 1 278 ? 9.555 11.641 -11.945 1 92.75 278 ALA B CA 1
ATOM 4571 C C . ALA B 1 278 ? 8.844 10.422 -11.352 1 92.75 278 ALA B C 1
ATOM 4573 O O . ALA B 1 278 ? 8.57 9.453 -12.055 1 92.75 278 ALA B O 1
ATOM 4574 N N . PHE B 1 279 ? 8.477 10.523 -10.102 1 94.25 279 PHE B N 1
ATOM 4575 C CA . PHE B 1 279 ? 7.914 9.359 -9.414 1 94.25 279 PHE B CA 1
ATOM 4576 C C . PHE B 1 279 ? 6.41 9.281 -9.641 1 94.25 279 PHE B C 1
ATOM 4578 O O . PHE B 1 279 ? 5.863 8.188 -9.805 1 94.25 279 PHE B O 1
ATOM 4585 N N . ALA B 1 280 ? 5.766 10.422 -9.68 1 95.12 280 ALA B N 1
ATOM 4586 C CA . ALA B 1 280 ? 4.316 10.445 -9.852 1 95.12 280 ALA B CA 1
ATOM 4587 C C . ALA B 1 280 ? 3.914 9.945 -11.234 1 95.12 280 ALA B C 1
ATOM 4589 O O . ALA B 1 280 ? 2.865 9.32 -11.398 1 95.12 280 ALA B O 1
ATOM 4590 N N . ILE B 1 281 ? 4.723 10.188 -12.219 1 95.12 281 ILE B N 1
ATOM 4591 C CA . ILE B 1 281 ? 4.395 9.75 -13.57 1 95.12 281 ILE B CA 1
ATOM 4592 C C . ILE B 1 281 ? 4.43 8.227 -13.648 1 95.12 281 ILE B C 1
ATOM 4594 O O . ILE B 1 281 ? 3.627 7.613 -14.352 1 95.12 281 ILE B O 1
ATOM 4598 N N . MET B 1 282 ? 5.34 7.613 -12.914 1 95.12 282 MET B N 1
ATOM 4599 C CA . MET B 1 282 ? 5.434 6.156 -12.906 1 95.12 282 MET B CA 1
ATOM 4600 C C . MET B 1 282 ? 4.203 5.535 -12.258 1 95.12 282 MET B C 1
ATOM 4602 O O . MET B 1 282 ? 3.748 4.469 -12.672 1 95.12 282 MET B O 1
ATOM 4606 N N . SER B 1 283 ? 3.705 6.258 -11.297 1 94.19 283 SER B N 1
ATOM 4607 C CA . SER B 1 283 ? 2.508 5.77 -10.625 1 94.19 283 SER B CA 1
ATOM 4608 C C . SER B 1 283 ? 1.283 5.875 -11.523 1 94.19 283 SER B C 1
ATOM 4610 O O . SER B 1 283 ? 0.271 5.215 -11.281 1 94.19 283 SER B O 1
ATOM 4612 N N . ALA B 1 284 ? 1.363 6.691 -12.578 1 94.12 284 ALA B N 1
ATOM 4613 C CA . ALA B 1 284 ? 0.222 6.953 -13.445 1 94.12 284 ALA B CA 1
ATOM 4614 C C . ALA B 1 284 ? 0.265 6.062 -14.688 1 94.12 284 ALA B C 1
ATOM 4616 O O . ALA B 1 284 ? -0.487 6.281 -15.641 1 94.12 284 ALA B O 1
ATOM 4617 N N . LEU B 1 285 ? 1.106 5.066 -14.648 1 95.25 285 LEU B N 1
ATOM 4618 C CA . LEU B 1 285 ? 1.199 4.105 -15.742 1 95.25 285 LEU B CA 1
ATOM 4619 C C . LEU B 1 285 ? 0.277 2.914 -15.5 1 95.25 285 LEU B C 1
ATOM 4621 O O . LEU B 1 285 ? -0.061 2.611 -14.352 1 95.25 285 LEU B O 1
ATOM 4625 N N . PRO B 1 286 ? -0.124 2.293 -16.594 1 94.62 286 PRO B N 1
ATOM 4626 C CA . PRO B 1 286 ? -0.871 1.046 -16.422 1 94.62 286 PRO B CA 1
ATOM 4627 C C . PRO B 1 286 ? -0.034 -0.056 -15.773 1 94.62 286 PRO B C 1
ATOM 4629 O O . PRO B 1 286 ? 1.196 0.03 -15.75 1 94.62 286 PRO B O 1
ATOM 4632 N N . PRO B 1 287 ? -0.711 -1.111 -15.258 1 93.38 287 PRO B N 1
ATOM 4633 C CA . PRO B 1 287 ? -0.02 -2.135 -14.469 1 93.38 287 PRO B CA 1
ATOM 4634 C C . PRO B 1 287 ? 1.13 -2.789 -15.234 1 93.38 287 PRO B C 1
ATOM 4636 O O . PRO B 1 287 ? 2.217 -2.975 -14.68 1 93.38 287 PRO B O 1
ATOM 4639 N N . SER B 1 288 ? 0.953 -3.125 -16.5 1 91.62 288 SER B N 1
ATOM 4640 C CA . SER B 1 288 ? 2.004 -3.781 -17.266 1 91.62 288 SER B CA 1
ATOM 4641 C C . SER B 1 288 ? 3.213 -2.869 -17.438 1 91.62 288 SER B C 1
ATOM 4643 O O . SER B 1 288 ? 4.355 -3.324 -17.359 1 91.62 288 SER B O 1
ATOM 4645 N N . ALA B 1 289 ? 2.938 -1.616 -17.672 1 94.25 289 ALA B N 1
ATOM 4646 C CA . ALA B 1 289 ? 4.02 -0.642 -17.797 1 94.25 289 ALA B CA 1
ATOM 4647 C C . ALA B 1 289 ? 4.742 -0.448 -16.469 1 94.25 289 ALA B C 1
ATOM 4649 O O . ALA B 1 289 ? 5.961 -0.261 -16.438 1 94.25 289 ALA B O 1
ATOM 4650 N N . LYS B 1 290 ? 4.016 -0.446 -15.375 1 96.25 290 LYS B N 1
ATOM 4651 C CA . LYS B 1 290 ? 4.621 -0.338 -14.055 1 96.25 290 LYS B CA 1
ATOM 4652 C C . LYS B 1 290 ? 5.59 -1.488 -13.797 1 96.25 290 LYS B C 1
ATOM 4654 O O . LYS B 1 290 ? 6.664 -1.287 -13.219 1 96.25 290 LYS B O 1
ATOM 4659 N N . GLN B 1 291 ? 5.152 -2.676 -14.227 1 95.62 291 GLN B N 1
ATOM 4660 C CA . GLN B 1 291 ? 6.039 -3.82 -14.055 1 95.62 291 GLN B CA 1
ATOM 4661 C C . GLN B 1 291 ? 7.316 -3.654 -14.875 1 95.62 291 GLN B C 1
ATOM 4663 O O . GLN B 1 291 ? 8.406 -3.994 -14.414 1 95.62 291 GLN B O 1
ATOM 4668 N N . CYS B 1 292 ? 7.195 -3.129 -16.062 1 94.44 292 CYS B N 1
ATOM 4669 C CA . CYS B 1 292 ? 8.352 -2.871 -16.906 1 94.44 292 CYS B CA 1
ATOM 4670 C C . CYS B 1 292 ? 9.297 -1.874 -16.25 1 94.44 292 CYS B C 1
ATOM 4672 O O . CYS B 1 292 ? 10.516 -2.057 -16.281 1 94.44 292 CYS B O 1
ATOM 4674 N N . VAL B 1 293 ? 8.719 -0.871 -15.688 1 96.12 293 VAL B N 1
ATOM 4675 C CA . VAL B 1 293 ? 9.516 0.144 -15.008 1 96.12 293 VAL B CA 1
ATOM 4676 C C . VAL B 1 293 ? 10.234 -0.48 -13.812 1 96.12 293 VAL B C 1
ATOM 4678 O O . VAL B 1 293 ? 11.414 -0.198 -13.57 1 96.12 293 VAL B O 1
ATOM 4681 N N . SER B 1 294 ? 9.539 -1.298 -13.031 1 97.5 294 SER B N 1
ATOM 4682 C CA . SER B 1 294 ? 10.148 -1.972 -11.891 1 97.5 294 SER B CA 1
ATOM 4683 C C . SER B 1 294 ? 11.352 -2.812 -12.32 1 97.5 294 SER B C 1
ATOM 4685 O O . SER B 1 294 ? 12.406 -2.77 -11.688 1 97.5 294 SER B O 1
ATOM 4687 N N . ASP B 1 295 ? 11.219 -3.555 -13.445 1 96.56 295 ASP B N 1
ATOM 4688 C CA . ASP B 1 295 ? 12.305 -4.363 -13.984 1 96.56 295 ASP B CA 1
ATOM 4689 C C . ASP B 1 295 ? 13.492 -3.49 -14.391 1 96.56 295 ASP B C 1
ATOM 4691 O O . ASP B 1 295 ? 14.648 -3.844 -14.141 1 96.56 295 ASP B O 1
ATOM 4695 N N . PHE B 1 296 ? 13.125 -2.404 -15 1 95.81 296 PHE B N 1
ATOM 4696 C CA . PHE B 1 296 ? 14.156 -1.475 -15.453 1 95.81 296 PHE B CA 1
ATOM 4697 C C . PHE B 1 296 ? 14.914 -0.896 -14.266 1 95.81 296 PHE B C 1
ATOM 4699 O O . PHE B 1 296 ? 16.141 -0.836 -14.281 1 95.81 296 PHE B O 1
ATOM 4706 N N . LEU B 1 297 ? 14.203 -0.455 -13.266 1 95.5 297 LEU B N 1
ATOM 4707 C CA . LEU B 1 297 ? 14.828 0.125 -12.078 1 95.5 297 LEU B CA 1
ATOM 4708 C C . LEU B 1 297 ? 15.695 -0.903 -11.367 1 95.5 297 LEU B C 1
ATOM 4710 O O . LEU B 1 297 ? 16.781 -0.573 -10.875 1 95.5 297 LEU B O 1
ATOM 4714 N N . HIS B 1 298 ? 15.219 -2.125 -11.305 1 96.12 298 HIS B N 1
ATOM 4715 C CA . HIS B 1 298 ? 16 -3.184 -10.672 1 96.12 298 HIS B CA 1
ATOM 4716 C C . HIS B 1 298 ? 17.344 -3.381 -11.375 1 96.12 298 HIS B C 1
ATOM 4718 O O . HIS B 1 298 ? 18.375 -3.514 -10.727 1 96.12 298 HIS B O 1
ATOM 4724 N N . LYS B 1 299 ? 17.312 -3.342 -12.664 1 95.25 299 LYS B N 1
ATOM 4725 C CA . LYS B 1 299 ? 18.5 -3.609 -13.469 1 95.25 299 LYS B CA 1
ATOM 4726 C C . LYS B 1 299 ? 19.469 -2.426 -13.438 1 95.25 299 LYS B C 1
ATOM 4728 O O . LYS B 1 299 ? 20.688 -2.611 -13.391 1 95.25 299 LYS B O 1
ATOM 4733 N N . HIS B 1 300 ? 18.891 -1.164 -13.391 1 93.38 300 HIS B N 1
ATOM 4734 C CA . HIS B 1 300 ? 19.75 -0.029 -13.688 1 93.38 300 HIS B CA 1
ATOM 4735 C C . HIS B 1 300 ? 19.906 0.881 -12.477 1 93.38 300 HIS B C 1
ATOM 4737 O O . HIS B 1 300 ? 20.859 1.661 -12.391 1 93.38 300 HIS B O 1
ATOM 4743 N N . VAL B 1 301 ? 18.984 0.798 -11.562 1 91.88 301 VAL B N 1
ATOM 4744 C CA . VAL B 1 301 ? 19 1.753 -10.461 1 91.88 301 VAL B CA 1
ATOM 4745 C C . VAL B 1 301 ? 19.422 1.046 -9.172 1 91.88 301 VAL B C 1
ATOM 4747 O O . VAL B 1 301 ? 20.203 1.583 -8.383 1 91.88 301 VAL B O 1
ATOM 4750 N N . ASP B 1 302 ? 18.969 -0.193 -8.953 1 92.25 302 ASP B N 1
ATOM 4751 C CA . ASP B 1 302 ? 19.234 -0.931 -7.723 1 92.25 302 ASP B CA 1
ATOM 4752 C C . ASP B 1 302 ? 20.734 -1.074 -7.469 1 92.25 302 ASP B C 1
ATOM 4754 O O . ASP B 1 302 ? 21.188 -0.884 -6.344 1 92.25 302 ASP B O 1
ATOM 4758 N N . PRO B 1 303 ? 21.547 -1.368 -8.523 1 90.25 303 PRO B N 1
ATOM 4759 C CA . PRO B 1 303 ? 22.984 -1.527 -8.297 1 90.25 303 PRO B CA 1
ATOM 4760 C C . PRO B 1 303 ? 23.641 -0.239 -7.82 1 90.25 303 PRO B C 1
ATOM 4762 O O . PRO B 1 303 ? 24.594 -0.286 -7.035 1 90.25 303 PRO B O 1
ATOM 4765 N N . ILE B 1 304 ? 23.125 0.848 -8.234 1 84.06 304 ILE B N 1
ATOM 4766 C CA . ILE B 1 304 ? 23.672 2.145 -7.84 1 84.06 304 ILE B CA 1
ATOM 4767 C C . ILE B 1 304 ? 23.312 2.428 -6.379 1 84.06 304 ILE B C 1
ATOM 4769 O O . ILE B 1 304 ? 24.156 2.895 -5.609 1 84.06 304 ILE B O 1
ATOM 4773 N N . LEU B 1 305 ? 22.125 2.055 -6.023 1 83.12 305 LEU B N 1
ATOM 4774 C CA . LEU B 1 305 ? 21.656 2.311 -4.668 1 83.12 305 LEU B CA 1
ATOM 4775 C C . LEU B 1 305 ? 22.297 1.345 -3.678 1 83.12 305 LEU B C 1
ATOM 4777 O O . LEU B 1 305 ? 22.547 1.7 -2.521 1 83.12 305 LEU B O 1
ATOM 4781 N N . SER B 1 306 ? 22.578 0.124 -4.133 1 77.94 306 SER B N 1
ATOM 4782 C CA . SER B 1 306 ? 23.172 -0.89 -3.266 1 77.94 306 SER B CA 1
ATOM 4783 C C . SER B 1 306 ? 24.656 -0.623 -3.041 1 77.94 306 SER B C 1
ATOM 4785 O O . SER B 1 306 ? 25.203 -0.949 -1.981 1 77.94 306 SER B O 1
ATOM 4787 N N . LYS B 1 307 ? 25.438 -0.318 -3.959 1 63.47 307 LYS B N 1
ATOM 4788 C CA . LYS B 1 307 ? 26.859 0.019 -3.834 1 63.47 307 LYS B CA 1
ATOM 4789 C C . LYS B 1 307 ? 27.062 1.202 -2.891 1 63.47 307 LYS B C 1
ATOM 4791 O O . LYS B 1 307 ? 28 1.205 -2.082 1 63.47 307 LYS B O 1
ATOM 4796 N N . LYS B 1 308 ? 26.25 1.977 -2.934 1 50.84 308 LYS B N 1
ATOM 4797 C CA . LYS B 1 308 ? 26.375 3.162 -2.09 1 50.84 308 LYS B CA 1
ATOM 4798 C C . LYS B 1 308 ? 26.109 2.82 -0.624 1 50.84 308 LYS B C 1
ATOM 4800 O O . LYS B 1 308 ? 26.703 3.428 0.273 1 50.84 308 LYS B O 1
ATOM 4805 N N . LYS B 1 309 ? 25.359 1.772 -0.366 1 55.88 309 LYS B N 1
ATOM 4806 C CA . LYS B 1 309 ? 25.109 1.309 0.996 1 55.88 309 LYS B CA 1
ATOM 4807 C C . LYS B 1 309 ? 26.344 0.622 1.577 1 55.88 309 LYS B C 1
ATOM 4809 O O . LYS B 1 309 ? 26.641 0.76 2.768 1 55.88 309 LYS B O 1
ATOM 4814 N N . VAL B 1 310 ? 27.047 -0.239 0.771 1 43.94 310 VAL B N 1
ATOM 4815 C CA . VAL B 1 310 ? 28.25 -0.954 1.188 1 43.94 310 VAL B CA 1
ATOM 4816 C C . VAL B 1 310 ? 29.375 0.043 1.464 1 43.94 310 VAL B C 1
ATOM 4818 O O . VAL B 1 310 ? 30.141 -0.13 2.41 1 43.94 310 VAL B O 1
ATOM 4821 N N . GLU B 1 311 ? 29.5 0.929 0.633 1 39.41 311 GLU B N 1
ATOM 4822 C CA . GLU B 1 311 ? 30.578 1.902 0.79 1 39.41 311 GLU B CA 1
ATOM 4823 C C . GLU B 1 311 ? 30.422 2.701 2.08 1 39.41 311 GLU B C 1
ATOM 4825 O O . GLU B 1 311 ? 31.406 3.131 2.678 1 39.41 311 GLU B O 1
ATOM 4830 N N . LYS B 1 312 ? 29.328 2.842 2.523 1 42.53 312 LYS B N 1
ATOM 4831 C CA . LYS B 1 312 ? 29.156 3.623 3.742 1 42.53 312 LYS B CA 1
ATOM 4832 C C . LYS B 1 312 ? 29.406 2.771 4.984 1 42.53 312 LYS B C 1
ATOM 4834 O O . LYS B 1 312 ? 29.516 3.299 6.09 1 42.53 312 LYS B O 1
ATOM 4839 N N . VAL B 1 313 ? 29.359 1.418 4.898 1 39.69 313 VAL B N 1
ATOM 4840 C CA . VAL B 1 313 ? 29.75 0.583 6.031 1 39.69 313 VAL B CA 1
ATOM 4841 C C . VAL B 1 313 ? 31.281 0.528 6.133 1 39.69 313 VAL B C 1
ATOM 4843 O O . VAL B 1 313 ? 31.828 0.008 7.109 1 39.69 313 VAL B O 1
ATOM 4846 N N . LEU B 1 314 ? 31.953 0.761 5.102 1 31.81 314 LEU B N 1
ATOM 4847 C CA . LEU B 1 314 ? 33.406 0.779 5.328 1 31.81 314 LEU B CA 1
ATOM 4848 C C . LEU B 1 314 ? 33.812 2 6.145 1 31.81 314 LEU B C 1
ATOM 4850 O O . LEU B 1 314 ? 33.406 3.125 5.832 1 31.81 314 LEU B O 1
ATOM 4854 N N . PRO B 1 315 ? 34.281 1.776 7.324 1 32.47 315 PRO B N 1
ATOM 4855 C CA . PRO B 1 315 ? 34.844 2.844 8.156 1 32.47 315 PRO B CA 1
ATOM 4856 C C . PRO B 1 315 ? 35.781 3.76 7.371 1 32.47 315 PRO B C 1
ATOM 4858 O O . PRO B 1 315 ? 36.406 3.324 6.402 1 32.47 315 PRO B O 1
ATOM 4861 N N . GLU B 1 316 ? 35.531 5.008 7.238 1 29.59 316 GLU B N 1
ATOM 4862 C CA . GLU B 1 316 ? 36.625 5.879 6.883 1 29.59 316 GLU B CA 1
ATOM 4863 C C . GLU B 1 316 ? 37.906 5.434 7.574 1 29.59 316 GLU B C 1
ATOM 4865 O O . GLU B 1 316 ? 37.938 5.254 8.797 1 29.59 316 GLU B O 1
ATOM 4870 N N . LYS B 1 317 ? 38.875 4.949 6.883 1 28.09 317 LYS B N 1
ATOM 4871 C CA . LYS B 1 317 ? 40.219 4.855 7.434 1 28.09 317 LYS B CA 1
ATOM 4872 C C . LYS B 1 317 ? 40.625 6.145 8.148 1 28.09 317 LYS B C 1
ATOM 4874 O O . LYS B 1 317 ? 40.5 7.234 7.594 1 28.09 317 LYS B O 1
ATOM 4879 N N . SER B 1 318 ? 40.469 6.129 9.477 1 25.38 318 SER B N 1
ATOM 4880 C CA . SER B 1 318 ? 41.219 7.117 10.258 1 25.38 318 SER B CA 1
ATOM 4881 C C . SER B 1 318 ? 42.531 7.492 9.586 1 25.38 318 SER B C 1
ATOM 4883 O O . SER B 1 318 ? 43.438 6.664 9.477 1 25.38 318 SER B O 1
ATOM 4885 N N . HIS B 1 319 ? 42.469 8.281 8.508 1 24.17 319 HIS B N 1
ATOM 4886 C CA . HIS B 1 319 ? 43.719 9.023 8.391 1 24.17 319 HIS B CA 1
ATOM 4887 C C . HIS B 1 319 ? 43.875 10 9.555 1 24.17 319 HIS B C 1
ATOM 4889 O O . HIS B 1 319 ? 42.906 10.633 9.984 1 24.17 319 HIS B O 1
#

Foldseek 3Di:
DDPVVVVVVQVVVQVVLVVVVVVCVVVVVVVVVVVVVVVVPPPDLVQFDQWQEEEEEPLLWFLNLLLLQLNLLVQHEYEYEEQDQVSRVVSQVNSVVSHHPYYHYYYDDLLPLVVLLVCLLPVCVVVVHQEYEYEDFAQFDPPDDQVRGQVVRLSRLPSSSVSNVVSNLVSQLVVQPEHEYEYEAALLLLPDACSSVNNSVSSVNVLVVQVVVQVVSVVRNYAGAYEHEYAAPTPRNVLPPPPPCVRHDYSNVLSNQVSVCNRSRPRYHYDDPVSNVVSNVLSSRDPVSVVVVNVVCNVPPSVVSVVSVVVVPDPPPPD/DDPVVVVVVQVVVQVVLVVVVVVCVVVVVVVVVVVVVVVVPVPDLVQFDQWQEEEEEPLLWFLNLLLLQLVLLVQHEYEYEYQDQVSRVVSQVNSVVSHHPYYHYYHDDLLPLVVLLVCLLPVCVVVVHQEYEYEDFAQFDPPDDQVRGQVVRLSRLPSSSVSNVVSNLVNQLVVQPEHEYEYEAALLLLPDACSSVNNSVSSVNVLVVQVVVQVVSVVRNYHGAYEHEYAAPIPRNVLPPPPPCVRHDYSNVLSNQVSVCNRSRPRYHYDDPVSNVVSNVLSSRDPVSVVVVNVVCNVPPSVVSVVSVVVVPPPDPPD

Organism: NCBI:txid747725

pLDDT: mean 89.06, std 16.51, range [23.83, 98.88]

Nearest PDB structures (foldseek):
  4z9y-assembly1_D  TM=8.681E-01  e=1.760E-14  Pectobacterium carotovorum subsp. carotovorum
  4za2-assembly1_D  TM=8.602E-01  e=1.189E-14  Pectobacterium carotovorum subsp. carotovorum
  4za2-assembly1_C  TM=8.465E-01  e=2.201E-14  Pectobacterium carotovorum subsp. carotovorum
  4cqm-assembly3_M  TM=8.544E-01  e=1.309E-12  Homo sapiens
  5tii-assembly1_A  TM=8.288E-01  e=5.346E-13  uncultured bacterium

Solvent-accessible surface area (backbone atoms only — not comparable to full-atom values): 30848 Å² total; per-residue (Å²): 77,50,68,43,58,50,26,48,52,47,35,51,47,40,53,48,38,34,52,53,42,57,66,43,44,63,57,36,51,48,45,32,52,51,34,49,43,49,71,64,42,87,49,86,64,72,78,60,57,76,60,62,19,38,32,29,30,32,25,49,45,45,59,30,32,13,35,50,45,43,42,8,58,69,48,22,24,37,38,38,24,24,67,55,56,70,50,34,49,54,46,42,51,53,22,44,72,52,42,16,79,42,69,47,79,43,78,40,58,48,60,42,37,66,61,37,27,58,46,28,49,48,45,33,62,76,68,50,51,31,28,40,32,42,44,46,64,60,77,73,51,86,98,47,58,78,75,73,33,33,65,63,36,34,36,28,35,32,50,14,34,51,30,40,51,43,24,37,50,52,32,28,53,72,68,66,77,28,38,35,39,34,36,54,45,24,34,35,29,44,38,54,49,31,79,42,39,47,37,24,21,21,20,29,22,46,46,50,38,43,50,26,45,27,40,59,21,62,81,56,53,27,47,44,31,38,34,22,46,43,65,36,64,28,87,86,38,61,68,48,81,76,77,51,63,89,68,33,49,49,32,56,60,47,12,42,36,48,50,43,15,56,24,62,64,40,55,70,43,51,45,56,60,71,53,37,53,60,25,43,47,52,31,20,36,39,72,68,56,37,47,51,48,30,40,47,28,40,71,68,43,29,61,60,59,52,52,39,55,56,59,64,68,48,71,75,74,84,121,77,50,64,43,57,49,27,48,52,47,36,51,47,40,53,48,38,35,51,52,40,56,66,44,43,63,56,36,49,47,46,32,53,52,34,50,43,48,70,65,41,85,50,87,65,71,79,61,57,76,59,61,18,38,32,30,32,33,24,49,44,44,59,30,33,13,35,49,44,43,41,8,62,69,48,22,24,36,36,38,24,25,68,54,56,72,50,34,49,53,46,42,52,52,23,44,74,51,40,17,81,42,68,46,80,43,78,40,59,49,59,41,36,65,60,37,27,58,46,28,48,49,43,33,62,76,70,48,50,30,28,40,34,40,45,43,64,60,76,73,50,84,99,48,59,76,74,73,31,34,65,61,37,34,35,29,35,30,50,14,35,48,30,40,52,43,23,37,49,52,31,30,53,70,71,65,78,26,38,36,38,34,36,54,46,25,34,34,30,44,38,56,49,32,80,41,40,47,38,22,21,22,20,29,22,46,46,49,38,41,50,26,45,29,40,59,20,60,80,57,53,28,47,41,29,38,33,23,46,41,63,36,65,27,86,85,38,61,71,45,80,74,80,49,64,90,67,33,50,50,32,56,61,50,11,42,37,48,52,44,14,55,23,62,64,41,53,69,43,52,45,55,59,72,52,37,52,59,24,42,45,52,32,20,36,39,72,68,55,37,48,51,50,30,41,48,28,39,70,68,42,28,60,60,58,50,53,40,55,56,59,65,68,50,70,75,75,83,119

Sequence (638 aa):
MTTLCAALRDLIINTLAIVVNSIYLPFAFWNVVKASLAGFTFCGNKKKFSPNVVAITGANSGIGEGIAYAYAKDRVSLVLLARNMERLEKVAEACREMGSPDVKVVQMDVADTKSVTDFFDEKTIEYGIDLFIANAGIASVPKTPLLDQAEKILQINVMGAIAGINSVYKAMQKRGRGGQIAVVSSVCGFFNPPVLLSYGTSKTAVMSYCRDLRALGKDDNIIVNTIAPGYIATNMTTSFSRKDKRFFLTPEYFGEQVKKGLENDVPLISLPLHQFFAFAIMSALPPSAKQCVSDFLHKHVDPILSKKKVEKVLPEKSHMTTLCAALRDLIINTLAIVVNSIYLPFAFWNVVKASLAGFTFCGNKKKFSPNVVAITGANSGIGEGIAYAYAKDRVSLVLLARNMERLEKVAEACREMGSPDVKVVQMDVADTKSVTDFFDEKTIEYGIDLFIANAGIASVPKTPLLDQAEKILQINVMGAIAGINSVYKAMQKRGRGGQIAVVSSVCGFFNPPVLLSYGTSKTAVMSYCRDLRALGKDDNIIVNTIAPGYIATNMTTSFSRKDKRFFLTPEYFGEQVKKGLENDVPLISLPLHQFFAFAIMSALPPSAKQCVSDFLHKHVDPILSKKKVEKVLPEKSH

Radius of gyration: 24.65 Å; Cα contacts (8 Å, |Δi|>4): 1266; chains: 2; bounding box: 85×77×61 Å

Secondary structure (DSSP, 8-state):
--HHHHHHHHHHHHHHHHHHHHHHHHHHHHHHHHHHHHHHS----------SEEEEETTTSHHHHHHHHHHHTTT-EEEEEES-HHHHHHHHHHHHHHT-S-EEEEE--TT-HHHHHHHHHHHHHHTT-SEEEE----S--TT--GGGGHHHHHIIIIIIHHHHHHHHHHHHHHHTS-EEEEEE--GGGT---GGGHHHHHHHHHHHHHHHHHHHHHGGGTEEEEEE---SBSSGGGTTS-TT-TTT-B-HHHHHHHHHHHHHTT-SEE--SHHHHHHHHHHHTS-HHHHHHHHHHHHHHTHHHHHHHHHHHHS-----/--HHHHHHHHHHHHHHHHHHHHHHHHHHHHHHHHHHHHHHS----------SEEEEETTTSHHHHHHHHHHHTTT-EEEEEES-HHHHHHHHHHHHHHT-S-EEEEE--TT-HHHHHHHHHHHHHHTT-SEEEE----S--TT--GGGGHHHHHIIIIIIHHHHHHHHHHHHHHHTS-EEEEEE--GGGT---GGGHHHHHHHHHHHHHHHHHHHHHGGGTEEEEEE---SBSSGGGTTS-TT-TTT-B-HHHHHHHHHHHHHTT-SEE--SHHHHHHHHHHHTS-HHHHHHHHHHHHHHTHHHHHHHHHHTTS-----

InterPro domains:
  IPR002347 Short-chain dehydrogenase/reductase SDR [PF00106] (52-243)
  IPR002347 Short-chain dehydrogenase/reductase SDR [PR00081] (53-70)
  IPR002347 Short-chain dehydrogenase/reductase SDR [PR00081] (127-138)
  IPR002347 Short-chain dehydrogenase/reductase SDR [PR00081] (173-189)
  IPR002347 Short-chain dehydrogenase/reductase SDR [PR00081] (199-218)
  IPR002347 Short-chain dehydrogenase/reductase SDR [PR00081] (220-237)
  IPR020904 Short-chain dehydrogenase/reductase, conserved site [PS00061] (186-214)
  IPR036291 NAD(P)-binding domain superfamily [SSF51735] (47-287)